Protein AF-A0A925MGN8-F1 (afdb_monomer_lite)

Structure (mmCIF, N/CA/C/O backbone):
data_AF-A0A925MGN8-F1
#
_entry.id   AF-A0A925MGN8-F1
#
loop_
_atom_site.group_PDB
_atom_site.id
_atom_site.type_symbol
_atom_site.label_atom_id
_atom_site.label_alt_id
_atom_site.label_comp_id
_atom_site.label_asym_id
_atom_site.label_entity_id
_atom_site.label_seq_id
_atom_site.pdbx_PDB_ins_code
_atom_site.Cartn_x
_atom_site.Cartn_y
_atom_site.Cartn_z
_atom_site.occupancy
_atom_site.B_iso_or_equiv
_atom_site.auth_seq_id
_atom_site.auth_comp_id
_atom_site.auth_asym_id
_atom_site.auth_atom_id
_atom_site.pdbx_PDB_model_num
ATOM 1 N N . MET A 1 1 ? -49.240 -21.145 58.307 1.00 61.56 1 MET A N 1
ATOM 2 C CA . MET A 1 1 ? -50.084 -20.005 57.859 1.00 61.56 1 MET A CA 1
ATOM 3 C C . MET A 1 1 ? -49.534 -18.672 58.351 1.00 61.56 1 MET A C 1
ATOM 5 O O . MET A 1 1 ? -49.505 -17.758 57.542 1.00 61.56 1 MET A O 1
ATOM 9 N N . ALA A 1 2 ? -49.085 -18.558 59.610 1.00 68.12 2 ALA A N 1
ATOM 10 C CA . ALA A 1 2 ? -48.463 -17.335 60.129 1.00 68.12 2 ALA A CA 1
ATOM 11 C C . ALA A 1 2 ? -47.200 -16.931 59.340 1.00 68.12 2 ALA A C 1
ATOM 13 O O . ALA A 1 2 ? -47.121 -15.799 58.876 1.00 68.12 2 ALA A O 1
ATOM 14 N N . ASP A 1 3 ? -46.307 -17.881 59.057 1.00 78.12 3 ASP A N 1
ATOM 15 C CA . ASP A 1 3 ? -45.016 -17.591 58.405 1.00 78.12 3 ASP A CA 1
ATOM 16 C C . ASP A 1 3 ? -45.165 -17.137 56.937 1.00 78.12 3 ASP A C 1
ATOM 18 O O . ASP A 1 3 ? -44.439 -16.277 56.451 1.00 78.12 3 ASP A O 1
ATOM 22 N N . LEU A 1 4 ? -46.201 -17.621 56.236 1.00 84.31 4 LEU A N 1
ATOM 23 C CA . LEU A 1 4 ? -46.550 -17.149 54.887 1.00 84.31 4 LEU A CA 1
ATOM 24 C C . LEU A 1 4 ? -47.168 -15.742 54.881 1.00 84.31 4 LEU A C 1
ATOM 26 O O . LEU A 1 4 ? -47.081 -15.049 53.868 1.00 84.31 4 LEU A O 1
ATOM 30 N N . SER A 1 5 ? -47.823 -15.331 55.972 1.00 88.38 5 SER A N 1
ATOM 31 C CA . SER A 1 5 ? -48.291 -13.946 56.136 1.00 88.38 5 SER A CA 1
ATOM 32 C C . SER A 1 5 ? -47.104 -13.021 56.362 1.00 88.38 5 SER A C 1
ATOM 34 O O . SER A 1 5 ? -47.009 -11.988 55.709 1.00 88.38 5 SER A O 1
ATOM 36 N N . GLN A 1 6 ? -46.160 -13.444 57.207 1.00 91.06 6 GLN A N 1
ATOM 37 C CA . GLN A 1 6 ? -44.938 -12.695 57.497 1.00 91.06 6 GLN A CA 1
ATOM 38 C C . GLN A 1 6 ? -44.091 -12.475 56.241 1.00 91.06 6 GLN A C 1
ATOM 40 O O . GLN A 1 6 ? -43.668 -11.351 55.990 1.00 91.06 6 GLN A O 1
ATOM 45 N N . LEU A 1 7 ? -43.925 -13.497 55.391 1.00 91.00 7 LEU A N 1
ATOM 46 C CA . LEU A 1 7 ? -43.207 -13.343 54.120 1.00 91.00 7 LEU A CA 1
ATOM 47 C C . LEU A 1 7 ? -43.890 -12.332 53.179 1.00 91.00 7 LEU A C 1
ATOM 49 O O . LEU A 1 7 ? -43.220 -11.515 52.553 1.00 91.00 7 LEU A O 1
ATOM 53 N N . LYS A 1 8 ? -45.230 -12.339 53.105 1.00 92.44 8 LYS A N 1
ATOM 54 C CA . LYS A 1 8 ? -45.990 -11.358 52.306 1.00 92.44 8 LYS A CA 1
ATOM 55 C C . LYS A 1 8 ? -45.872 -9.939 52.857 1.00 92.44 8 LYS A C 1
ATOM 57 O O . LYS A 1 8 ? -45.760 -8.996 52.080 1.00 92.44 8 LYS A O 1
ATOM 62 N N . GLU A 1 9 ? -45.910 -9.784 54.176 1.00 93.06 9 GLU A N 1
ATOM 63 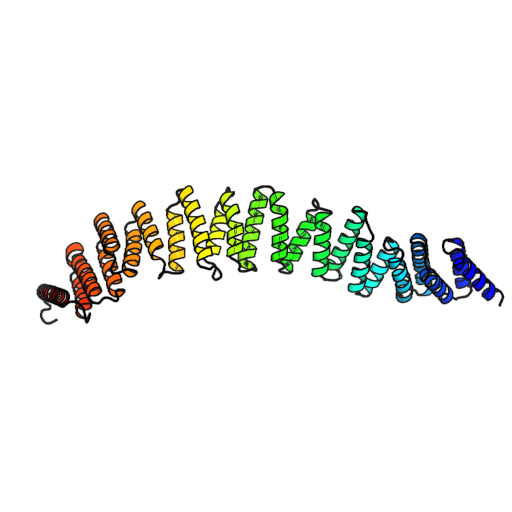C CA . GLU A 1 9 ? -45.726 -8.495 54.846 1.00 93.06 9 GLU A CA 1
ATOM 64 C C . GLU A 1 9 ? -44.309 -7.949 54.614 1.00 93.06 9 GLU A C 1
ATOM 66 O O . GLU A 1 9 ? -44.156 -6.776 54.273 1.00 93.06 9 GLU A O 1
ATOM 71 N N . ALA A 1 10 ? -43.285 -8.804 54.696 1.00 93.75 10 ALA A N 1
ATOM 72 C CA . ALA A 1 10 ? -41.903 -8.445 54.387 1.00 93.75 10 ALA A CA 1
ATOM 73 C C . ALA A 1 10 ? -41.719 -8.048 52.909 1.00 93.75 10 ALA A C 1
ATOM 75 O O . ALA A 1 10 ? -41.105 -7.020 52.619 1.00 93.75 10 ALA A O 1
ATOM 76 N N . ALA A 1 11 ? -42.321 -8.788 51.970 1.00 93.94 11 ALA A N 1
ATOM 77 C CA . ALA A 1 11 ? -42.309 -8.428 50.551 1.00 93.94 11 ALA A CA 1
ATOM 78 C C . ALA A 1 11 ? -42.999 -7.075 50.283 1.00 93.94 11 ALA A C 1
ATOM 80 O O . ALA A 1 11 ? -42.490 -6.253 49.519 1.00 93.94 11 ALA A O 1
ATOM 81 N N . ALA A 1 12 ? -44.120 -6.792 50.954 1.00 93.44 12 ALA A N 1
ATOM 82 C CA . ALA A 1 12 ? -44.796 -5.497 50.857 1.00 93.44 12 ALA A CA 1
ATOM 83 C C . ALA A 1 12 ? -43.942 -4.345 51.420 1.00 93.44 12 ALA A C 1
ATOM 85 O O . ALA A 1 12 ? -43.964 -3.239 50.877 1.00 93.44 12 ALA A O 1
ATOM 86 N N . ALA A 1 13 ? -43.159 -4.595 52.477 1.00 93.81 13 ALA A N 1
ATOM 87 C CA . ALA A 1 13 ? -42.232 -3.608 53.029 1.00 93.81 13 ALA A CA 1
ATOM 88 C C . ALA A 1 13 ? -41.131 -3.230 52.024 1.00 93.81 13 ALA A C 1
ATOM 90 O O . ALA A 1 13 ? -40.827 -2.046 51.869 1.00 93.81 13 ALA A O 1
ATOM 91 N N . VAL A 1 14 ? -40.595 -4.211 51.293 1.00 94.56 14 VAL A N 1
ATOM 92 C CA . VAL A 1 14 ? -39.648 -3.977 50.193 1.00 94.56 14 VAL A CA 1
ATOM 93 C C . VAL A 1 14 ? -40.284 -3.159 49.071 1.00 94.56 14 VAL A C 1
ATOM 95 O O . VAL A 1 14 ? -39.693 -2.180 48.624 1.00 94.56 14 VAL A O 1
ATOM 98 N N . GLN A 1 15 ? -41.504 -3.498 48.647 1.00 91.88 15 GLN A N 1
ATOM 99 C CA . GLN A 1 15 ? -42.205 -2.740 47.603 1.00 91.88 15 GLN A CA 1
ATOM 100 C C . GLN A 1 15 ? -42.465 -1.280 48.009 1.00 91.88 15 GLN A C 1
ATOM 102 O O . GLN A 1 15 ? -42.432 -0.390 47.161 1.00 91.88 15 GLN A O 1
ATOM 107 N N . HIS A 1 16 ? -42.715 -1.017 49.296 1.00 92.38 16 HIS A N 1
ATOM 108 C CA . HIS A 1 16 ? -42.910 0.342 49.808 1.00 92.38 16 HIS A CA 1
ATOM 109 C C . HIS A 1 16 ? -41.596 1.129 49.921 1.00 92.38 16 HIS A C 1
ATOM 111 O O . HIS A 1 16 ? -41.566 2.326 49.632 1.00 92.38 16 HIS A O 1
ATOM 117 N N . SER A 1 17 ? -40.515 0.455 50.320 1.00 92.75 17 SER A N 1
ATOM 118 C CA . SER A 1 17 ? -39.207 1.058 50.586 1.00 92.75 17 SER A CA 1
ATOM 119 C C . SER A 1 17 ? -38.079 0.259 49.920 1.00 92.75 17 SER A C 1
ATOM 121 O O . SER A 1 17 ? -37.263 -0.350 50.615 1.00 92.75 17 SER A O 1
ATOM 123 N N . PRO A 1 18 ? -37.961 0.288 48.580 1.00 93.56 18 PRO A N 1
ATOM 124 C CA . PRO A 1 18 ? -37.014 -0.564 47.854 1.00 93.56 18 PRO A CA 1
ATOM 125 C C . PRO A 1 18 ? -35.543 -0.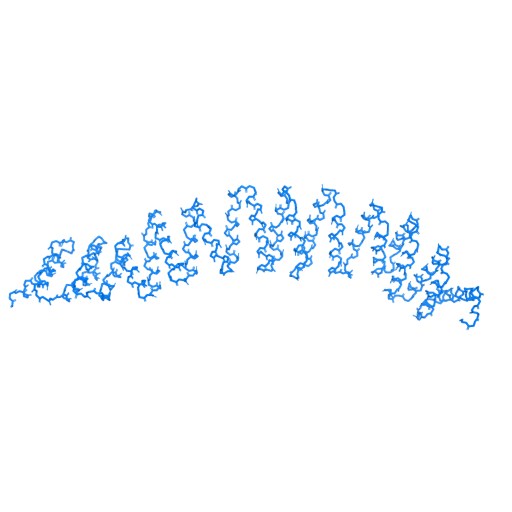212 48.115 1.00 93.56 18 PRO A C 1
ATOM 127 O O . PRO A 1 18 ? -34.668 -1.036 47.874 1.00 93.56 18 PRO A O 1
ATOM 130 N N . HIS A 1 19 ? -35.263 0.982 48.645 1.00 94.19 19 HIS A N 1
ATOM 131 C CA . HIS A 1 19 ? -33.933 1.442 49.057 1.00 94.19 19 HIS A CA 1
ATOM 132 C C . HIS A 1 19 ? -33.514 0.954 50.459 1.00 94.19 19 HIS A C 1
ATOM 134 O O . HIS A 1 19 ? -32.372 1.163 50.867 1.00 94.19 19 HIS A O 1
ATOM 140 N N . ALA A 1 20 ? -34.425 0.356 51.235 1.00 95.12 20 ALA A N 1
ATOM 141 C CA . ALA A 1 20 ? -34.151 -0.058 52.606 1.00 95.12 20 ALA A CA 1
ATOM 142 C C . ALA A 1 20 ? -33.453 -1.426 52.641 1.00 95.12 20 ALA A C 1
ATOM 144 O O . ALA A 1 20 ? -34.094 -2.465 52.495 1.00 95.12 20 ALA A O 1
ATOM 145 N N . VAL A 1 21 ? -32.142 -1.428 52.902 1.00 94.25 21 VAL A N 1
ATOM 146 C CA . VAL A 1 21 ? -31.320 -2.651 53.007 1.00 94.25 21 VAL A CA 1
ATOM 147 C C . VAL A 1 21 ? -31.906 -3.652 54.011 1.00 94.25 21 VAL A C 1
ATOM 149 O O . VAL A 1 21 ? -32.022 -4.834 53.706 1.00 94.25 21 VAL A O 1
ATOM 152 N N . SER A 1 22 ? -32.359 -3.176 55.173 1.00 95.00 22 SER A N 1
ATOM 153 C CA . SER A 1 22 ? -32.927 -4.030 56.223 1.00 95.00 22 SER A CA 1
ATOM 154 C C . SER A 1 22 ? -34.231 -4.725 55.818 1.00 95.00 22 SER A C 1
ATOM 156 O O . SER A 1 22 ? -34.536 -5.796 56.338 1.00 95.00 22 SER A O 1
ATOM 158 N N . ALA A 1 23 ? -35.005 -4.147 54.891 1.00 95.00 23 ALA A N 1
ATOM 159 C CA . ALA A 1 23 ? -36.215 -4.785 54.375 1.00 95.00 23 ALA A CA 1
ATOM 160 C C . ALA A 1 23 ? -35.863 -5.996 53.499 1.00 95.00 23 ALA A C 1
ATOM 162 O O . ALA A 1 23 ? -36.495 -7.046 53.616 1.00 95.00 23 ALA A O 1
ATOM 163 N N . TRP A 1 24 ? -34.814 -5.866 52.681 1.00 96.31 24 TRP A N 1
ATOM 164 C CA . TRP A 1 24 ? -34.285 -6.964 51.875 1.00 96.31 24 TRP A CA 1
ATOM 165 C C . TRP A 1 24 ? -33.661 -8.066 52.736 1.00 96.31 24 TRP A C 1
ATOM 167 O O . TRP A 1 24 ? -33.975 -9.234 52.544 1.00 96.31 24 TRP A O 1
ATOM 177 N N . GLU A 1 25 ? -32.862 -7.710 53.745 1.00 95.38 25 GLU A N 1
ATOM 178 C CA . GLU A 1 25 ? -32.300 -8.688 54.694 1.00 95.38 25 GLU A CA 1
ATOM 179 C C . GLU A 1 25 ? -33.392 -9.497 55.394 1.00 95.38 25 GLU A C 1
ATOM 181 O O . GLU A 1 25 ? -33.273 -10.712 55.541 1.00 95.38 25 GLU A O 1
ATOM 186 N N . HIS A 1 26 ? -34.478 -8.834 55.798 1.00 95.25 26 HIS A N 1
ATOM 187 C CA . HIS A 1 26 ? -35.580 -9.499 56.477 1.00 95.25 26 HIS A CA 1
ATOM 188 C C . HIS A 1 26 ? -36.342 -10.465 55.562 1.00 95.25 26 HIS A C 1
ATOM 190 O O . HIS A 1 26 ? -36.616 -11.594 55.974 1.00 95.25 26 HIS A O 1
ATOM 196 N N . VAL A 1 27 ? -36.679 -10.050 54.332 1.00 95.88 27 VAL A N 1
ATOM 197 C CA . VAL A 1 27 ? -37.418 -10.921 53.402 1.00 95.88 27 VAL A CA 1
ATOM 198 C C . VAL A 1 27 ? -36.561 -12.096 52.927 1.00 95.88 27 VAL A C 1
ATOM 200 O O . VAL A 1 27 ? -37.074 -13.206 52.821 1.00 95.88 27 VAL A O 1
ATOM 203 N N . GLU A 1 28 ? -35.262 -11.884 52.704 1.00 96.06 28 GLU A N 1
ATOM 204 C CA . GLU A 1 28 ? -34.321 -12.938 52.311 1.00 96.06 28 GLU A CA 1
ATOM 205 C C . GLU A 1 28 ? -34.129 -13.962 53.434 1.00 96.06 28 GLU A C 1
ATOM 207 O O . GLU A 1 28 ? -34.218 -15.159 53.178 1.00 96.06 28 GLU A O 1
ATOM 212 N N . ALA A 1 29 ? -33.958 -13.519 54.686 1.00 94.44 29 ALA A N 1
ATOM 213 C CA . ALA A 1 29 ? -33.845 -14.422 55.833 1.00 94.44 29 ALA A CA 1
ATOM 214 C C . ALA A 1 29 ? -35.112 -15.273 56.027 1.00 94.44 29 ALA A C 1
ATOM 216 O O . ALA A 1 29 ? -35.018 -16.490 56.180 1.00 94.44 29 ALA A O 1
ATOM 217 N N . LEU A 1 30 ? -36.299 -14.655 55.953 1.00 94.69 30 LEU A N 1
ATOM 218 C CA . LEU A 1 30 ? -37.575 -15.376 56.035 1.00 94.69 30 LEU A CA 1
ATOM 219 C C . LEU A 1 30 ? -37.752 -16.364 54.877 1.00 94.69 30 LEU A C 1
ATOM 221 O O . LEU A 1 30 ? -38.237 -17.475 55.080 1.00 94.69 30 LEU A O 1
ATOM 225 N N . ALA A 1 31 ? -37.372 -15.982 53.658 1.00 93.50 31 ALA A N 1
ATOM 226 C CA . ALA A 1 31 ? -37.433 -16.881 52.513 1.00 93.50 31 ALA A CA 1
ATOM 227 C C . ALA A 1 31 ? -36.469 -18.062 52.661 1.00 93.50 31 ALA A C 1
ATOM 229 O O . ALA A 1 31 ? -36.833 -19.176 52.284 1.00 93.50 31 ALA A O 1
ATOM 230 N N . THR A 1 32 ? -35.289 -17.840 53.246 1.00 93.44 32 THR A N 1
ATOM 231 C CA . THR A 1 32 ? -34.326 -18.900 53.555 1.00 93.44 32 THR A CA 1
ATOM 232 C C . THR A 1 32 ? -34.882 -19.874 54.592 1.00 93.44 32 THR A C 1
ATOM 234 O O . THR A 1 32 ? -34.835 -21.082 54.373 1.00 93.44 32 THR A O 1
ATOM 237 N N . GLU A 1 33 ? -35.483 -19.377 55.678 1.00 93.62 33 GLU A N 1
ATOM 238 C CA . GLU A 1 33 ? -36.137 -20.215 56.701 1.00 93.62 33 GLU A CA 1
ATOM 239 C C . GLU A 1 33 ? -37.302 -21.045 56.141 1.00 93.62 33 GLU A C 1
ATOM 241 O O . GLU A 1 33 ? -37.573 -22.148 56.616 1.00 93.62 33 GLU A O 1
ATOM 246 N N . LEU A 1 34 ? -37.997 -20.513 55.134 1.00 94.50 34 LEU A N 1
ATOM 247 C CA . LEU A 1 34 ? -39.158 -21.148 54.514 1.00 94.50 34 LEU A CA 1
ATOM 248 C C . LEU A 1 34 ? -38.819 -21.981 53.272 1.00 94.50 34 LEU A C 1
ATOM 250 O O . LEU A 1 34 ? -39.735 -22.564 52.693 1.00 94.50 34 LEU A O 1
ATOM 254 N N . GLU A 1 35 ? -37.547 -22.030 52.863 1.00 93.81 35 GLU A N 1
ATOM 255 C CA . GLU A 1 35 ? -37.078 -22.676 51.629 1.00 93.81 35 GLU A CA 1
ATOM 256 C C . GLU A 1 35 ? -37.823 -22.171 50.372 1.00 93.81 35 GLU A C 1
ATOM 258 O O . GLU A 1 35 ? -38.236 -22.945 49.505 1.00 93.81 35 GLU A O 1
ATOM 263 N N . ARG A 1 36 ? -38.032 -20.849 50.269 1.00 94.88 36 ARG A N 1
ATOM 264 C CA . ARG A 1 36 ? -38.769 -20.196 49.164 1.00 94.88 36 ARG A CA 1
ATOM 265 C C . ARG A 1 36 ? -37.926 -19.176 48.383 1.00 94.88 36 ARG A C 1
ATOM 267 O O . ARG A 1 36 ? -38.297 -18.002 48.320 1.00 94.88 36 ARG A O 1
ATOM 274 N N . PRO A 1 37 ? -36.825 -19.590 47.734 1.00 93.88 37 PRO A N 1
ATOM 275 C CA . PRO A 1 37 ? -35.950 -18.670 47.006 1.00 93.88 37 PRO A CA 1
ATOM 276 C C . PRO A 1 37 ? -36.619 -18.007 45.793 1.00 93.88 37 PRO A C 1
ATOM 278 O O . PRO A 1 37 ? -36.325 -16.852 45.480 1.00 93.88 37 PRO A O 1
ATOM 281 N N . ASP A 1 38 ? -37.564 -18.693 45.142 1.00 94.56 38 ASP A N 1
ATOM 282 C CA . ASP A 1 38 ? -38.279 -18.167 43.971 1.00 94.56 38 ASP A CA 1
ATOM 283 C C . ASP A 1 38 ? -39.090 -16.899 44.286 1.00 94.56 38 ASP A C 1
ATOM 285 O O . ASP A 1 38 ? -39.210 -16.016 43.436 1.00 94.56 38 ASP A O 1
ATOM 289 N N . ASP A 1 39 ? -39.612 -16.774 45.513 1.00 94.81 39 ASP A N 1
ATOM 290 C CA . ASP A 1 39 ? -40.376 -15.594 45.932 1.00 94.81 39 ASP A CA 1
ATOM 291 C C . ASP A 1 39 ? -39.479 -14.345 46.002 1.00 94.81 39 ASP A C 1
ATOM 293 O O . ASP A 1 39 ? -39.894 -13.256 45.606 1.00 94.81 39 ASP A O 1
ATOM 297 N N . VAL A 1 40 ? -38.231 -14.499 46.460 1.00 95.81 40 VAL A N 1
ATOM 298 C CA . VAL A 1 40 ? -37.249 -13.403 46.533 1.00 95.81 40 VAL A CA 1
ATOM 299 C C . VAL A 1 40 ? -36.785 -13.007 45.134 1.00 95.81 40 VAL A C 1
ATOM 301 O O . VAL A 1 40 ? -36.716 -11.821 44.815 1.00 95.81 40 VAL A O 1
ATOM 304 N N . VAL A 1 41 ? -36.533 -13.985 44.261 1.00 95.75 41 VAL A N 1
ATOM 305 C CA . VAL A 1 41 ? -36.185 -13.740 42.852 1.00 95.75 41 VAL A CA 1
ATOM 306 C C . VAL A 1 41 ? -37.299 -12.988 42.122 1.00 95.75 41 VAL A C 1
ATOM 308 O O . VAL A 1 41 ? -37.025 -12.036 41.378 1.00 95.75 41 VAL A O 1
ATOM 311 N N . ALA A 1 42 ? -38.555 -13.388 42.337 1.00 95.62 42 ALA A N 1
ATOM 312 C CA . ALA A 1 42 ? -39.713 -12.682 41.801 1.00 95.62 42 ALA A CA 1
ATOM 313 C C . ALA A 1 42 ? -39.754 -11.240 42.320 1.00 95.62 42 ALA A C 1
ATOM 315 O O . ALA A 1 42 ? -39.888 -10.314 41.521 1.00 95.62 42 ALA A O 1
ATOM 316 N N . LEU A 1 43 ? -39.520 -11.034 43.618 1.00 96.25 43 LEU A N 1
ATOM 317 C CA . LEU A 1 43 ? -39.509 -9.708 44.232 1.00 96.25 43 LEU A CA 1
ATOM 318 C C . LEU A 1 43 ? -38.391 -8.801 43.689 1.00 96.25 43 LEU A C 1
ATOM 320 O O . LEU A 1 43 ? -38.656 -7.632 43.392 1.00 96.25 43 LEU A O 1
ATOM 324 N N . TYR A 1 44 ? -37.170 -9.315 43.490 1.00 96.88 44 TYR A N 1
ATOM 325 C CA . TYR A 1 44 ? -36.100 -8.570 42.811 1.00 96.88 44 TYR A CA 1
ATOM 326 C C . TYR A 1 44 ? -36.539 -8.143 41.409 1.00 96.88 44 TYR A C 1
ATOM 328 O O . TYR A 1 44 ? -36.397 -6.979 41.032 1.00 96.88 44 TYR A O 1
ATOM 336 N N . THR A 1 45 ? -37.101 -9.079 40.642 1.00 96.06 45 THR A N 1
ATOM 337 C CA . THR A 1 45 ? -37.506 -8.851 39.250 1.00 96.06 45 THR A CA 1
ATOM 338 C C . THR A 1 45 ? -38.642 -7.835 39.149 1.00 96.06 45 THR A C 1
ATOM 340 O O . THR A 1 45 ? -38.573 -6.921 38.329 1.00 96.06 45 THR A O 1
ATOM 343 N N . GLU A 1 46 ? -39.665 -7.958 39.995 1.00 95.75 46 GLU A N 1
ATOM 344 C CA . GLU A 1 46 ? -40.795 -7.027 40.076 1.00 95.75 46 GLU A CA 1
ATOM 345 C C . GLU A 1 46 ? -40.341 -5.623 40.474 1.00 95.75 46 GLU A C 1
ATOM 347 O O . GLU A 1 46 ? -40.734 -4.643 39.841 1.00 95.75 46 GLU A O 1
ATOM 352 N N . THR A 1 47 ? -39.462 -5.519 41.473 1.00 95.69 47 THR A N 1
ATOM 353 C CA . THR A 1 47 ? -38.944 -4.222 41.928 1.00 95.69 47 THR A CA 1
ATOM 354 C C . THR A 1 47 ? -38.135 -3.543 40.826 1.00 95.69 47 THR A C 1
ATOM 356 O O . THR A 1 47 ? -38.353 -2.372 40.521 1.00 95.69 47 THR A O 1
ATOM 359 N N . LEU A 1 48 ? -37.253 -4.288 40.156 1.00 96.31 48 LEU A N 1
ATOM 360 C CA . LEU A 1 48 ? -36.465 -3.774 39.036 1.00 96.31 48 LEU A CA 1
ATOM 361 C C . LEU A 1 48 ? -37.313 -3.495 37.782 1.00 96.31 48 LEU A C 1
ATOM 363 O O . LEU A 1 48 ? -36.884 -2.736 36.912 1.00 96.31 48 LEU A O 1
ATOM 367 N N . ALA A 1 49 ? -38.497 -4.092 37.633 1.00 94.88 49 ALA A N 1
ATOM 368 C CA . ALA A 1 49 ? -39.408 -3.770 36.534 1.00 94.88 49 ALA A CA 1
ATOM 369 C C . ALA A 1 49 ? -39.997 -2.352 36.661 1.00 94.88 49 ALA A C 1
ATOM 371 O O . ALA A 1 49 ? -40.362 -1.759 35.643 1.00 94.88 49 ALA A O 1
ATOM 372 N N . GLY A 1 50 ? -40.045 -1.803 37.878 1.00 91.12 50 GLY A N 1
ATOM 373 C CA . GLY A 1 50 ? -40.462 -0.431 38.157 1.00 91.12 50 GLY A CA 1
ATOM 374 C C . GLY A 1 50 ? -39.433 0.638 37.773 1.00 91.12 50 GLY A C 1
ATOM 375 O O . GLY A 1 50 ? -38.382 0.356 37.190 1.00 91.12 50 GLY A O 1
ATOM 376 N N . ASP A 1 51 ? -39.764 1.887 38.110 1.00 89.31 51 ASP A N 1
ATOM 377 C CA . ASP A 1 51 ? -38.859 3.035 38.020 1.00 89.31 51 ASP A CA 1
ATOM 378 C C . ASP A 1 51 ? -38.092 3.158 39.340 1.00 89.31 51 ASP A C 1
ATOM 380 O O . ASP A 1 51 ? -38.602 3.680 40.332 1.00 89.31 51 ASP A O 1
ATOM 384 N N . VAL A 1 52 ? -36.898 2.570 39.376 1.00 94.31 52 VAL A N 1
ATOM 385 C CA . VAL A 1 52 ? -36.024 2.560 40.553 1.00 94.31 52 VAL A CA 1
ATOM 386 C C . VAL A 1 52 ? -34.758 3.352 40.275 1.00 94.31 52 VAL A C 1
ATOM 388 O O . VAL A 1 52 ? -34.209 3.321 39.172 1.00 94.31 52 VAL A O 1
ATOM 391 N N . GLU A 1 53 ? -34.271 4.047 41.301 1.00 95.50 53 GLU A N 1
ATOM 392 C CA . GLU A 1 53 ? -33.024 4.797 41.207 1.00 95.50 53 GLU A CA 1
ATOM 393 C C . GLU A 1 53 ? -31.834 3.861 40.915 1.00 95.50 53 GLU A C 1
ATOM 395 O O . GLU A 1 53 ? -31.798 2.732 41.423 1.00 95.50 53 GLU A O 1
ATOM 400 N N . PRO A 1 54 ? -30.820 4.311 40.151 1.00 94.81 54 PRO A N 1
ATOM 401 C CA . PRO A 1 54 ? -29.666 3.484 39.798 1.00 94.81 54 PRO A CA 1
ATOM 402 C C . PRO A 1 54 ? -28.949 2.855 41.001 1.00 94.81 54 PRO A C 1
ATOM 404 O O . PRO A 1 54 ? -28.549 1.696 40.931 1.00 94.81 54 PRO A O 1
ATOM 407 N N . GLN A 1 55 ? -28.824 3.582 42.116 1.00 95.12 55 GLN A N 1
ATOM 408 C CA . GLN A 1 55 ? -28.188 3.081 43.341 1.00 95.12 55 GLN A CA 1
ATOM 409 C C . GLN A 1 55 ? -28.976 1.924 43.966 1.00 95.12 55 GLN A C 1
ATOM 411 O O . GLN A 1 55 ? -28.390 0.976 44.481 1.00 95.12 55 GLN A O 1
ATOM 416 N N . VAL A 1 56 ? -30.309 1.982 43.897 1.00 95.88 56 VAL A N 1
ATOM 417 C CA . VAL A 1 56 ? -31.185 0.917 44.398 1.00 95.88 56 VAL A CA 1
ATOM 418 C C . VAL A 1 56 ? -31.095 -0.305 43.490 1.00 95.88 56 VAL A C 1
ATOM 420 O O . VAL A 1 56 ? -30.993 -1.425 43.983 1.00 95.88 56 VAL A O 1
ATOM 423 N N . ALA A 1 57 ? -31.071 -0.105 42.169 1.00 96.69 57 ALA A N 1
ATOM 424 C CA . ALA A 1 57 ? -30.878 -1.197 41.220 1.00 96.69 57 ALA A CA 1
ATOM 425 C C . ALA A 1 57 ? -29.526 -1.907 41.423 1.00 96.69 57 ALA A C 1
ATOM 427 O O . ALA A 1 57 ? -29.471 -3.135 41.387 1.00 96.69 57 ALA A O 1
ATOM 428 N N . GLU A 1 58 ? -28.451 -1.154 41.667 1.00 95.81 58 GLU A N 1
ATOM 429 C CA . GLU A 1 58 ? -27.123 -1.702 41.968 1.00 95.81 58 GLU A CA 1
ATOM 430 C C . GLU A 1 58 ? -27.114 -2.505 43.274 1.00 95.81 58 GLU A C 1
ATOM 432 O O . GLU A 1 58 ? -26.699 -3.663 43.264 1.00 95.81 58 GLU A O 1
ATOM 437 N N . MET A 1 59 ? -27.667 -1.945 44.356 1.00 96.00 59 MET A N 1
ATOM 438 C CA . MET A 1 59 ? -27.826 -2.647 45.634 1.00 96.00 59 MET A CA 1
ATOM 439 C C . MET A 1 59 ? -28.591 -3.969 45.458 1.00 96.00 59 MET A C 1
ATOM 441 O O . MET A 1 59 ? -28.152 -5.006 45.949 1.00 96.00 59 MET A O 1
ATOM 445 N N . ILE A 1 60 ? -29.715 -3.955 44.732 1.00 96.19 60 ILE A N 1
ATOM 446 C CA . ILE A 1 60 ? -30.493 -5.168 44.442 1.00 96.19 60 ILE A CA 1
ATOM 447 C C . ILE A 1 60 ? -29.648 -6.187 43.666 1.00 96.19 60 ILE A C 1
ATOM 449 O O . ILE A 1 60 ? -29.679 -7.372 43.985 1.00 96.19 60 ILE A O 1
ATOM 453 N N . GLY A 1 61 ? -28.880 -5.747 42.665 1.00 95.62 61 GLY A N 1
ATOM 454 C CA . GLY A 1 61 ? -28.014 -6.624 41.874 1.00 95.62 61 GLY A CA 1
ATOM 455 C C . GLY A 1 61 ? -26.914 -7.305 42.691 1.00 95.62 61 GLY A C 1
ATOM 456 O O . GLY A 1 61 ? -26.629 -8.482 42.466 1.00 95.62 61 GLY A O 1
ATOM 457 N N . GLU A 1 62 ? -26.315 -6.596 43.649 1.00 94.81 62 GLU A N 1
ATOM 458 C CA . GLU A 1 62 ? -25.309 -7.157 44.559 1.00 94.81 62 GLU A CA 1
ATOM 459 C C . GLU A 1 62 ? -25.905 -8.237 45.461 1.00 94.81 62 GLU A C 1
ATOM 461 O O . GLU A 1 62 ? -25.377 -9.352 45.501 1.00 94.81 62 GLU A O 1
ATOM 466 N N . ARG A 1 63 ? -27.048 -7.938 46.091 1.00 94.81 63 ARG A N 1
ATOM 467 C CA . ARG A 1 63 ? -27.772 -8.881 46.955 1.00 94.81 63 ARG A CA 1
ATOM 468 C C . ARG A 1 63 ? -28.252 -10.106 46.192 1.00 94.81 63 ARG A C 1
ATOM 470 O O . ARG A 1 63 ? -27.977 -11.230 46.600 1.00 94.81 63 ARG A O 1
ATOM 477 N N . ALA A 1 64 ? -28.874 -9.899 45.031 1.00 94.81 64 ALA A N 1
ATOM 478 C CA . ALA A 1 64 ? -29.297 -10.987 44.158 1.00 94.81 64 ALA A CA 1
ATOM 479 C C . ALA A 1 64 ? -28.117 -11.878 43.760 1.00 94.81 64 ALA A C 1
ATOM 481 O O . ALA A 1 64 ? -28.276 -13.086 43.626 1.00 94.81 64 ALA A O 1
ATOM 482 N N . GLY A 1 65 ? -26.928 -11.299 43.600 1.00 92.50 65 GLY A N 1
ATOM 483 C CA . GLY A 1 65 ? -25.707 -12.034 43.321 1.00 92.50 65 GLY A CA 1
ATOM 484 C C . GLY A 1 65 ? -25.263 -12.976 44.440 1.00 92.50 65 GLY A C 1
ATOM 485 O O . GLY A 1 65 ? -24.777 -14.061 44.134 1.00 92.50 65 GLY A O 1
ATOM 486 N N . GLU A 1 66 ? -25.393 -12.575 45.704 1.00 91.31 66 GLU A N 1
ATOM 487 C CA . GLU A 1 66 ? -25.094 -13.431 46.865 1.00 91.31 66 GLU A CA 1
ATOM 488 C C . GLU A 1 66 ? -26.194 -14.477 47.065 1.00 91.31 66 GLU A C 1
ATOM 490 O O . GLU A 1 66 ? -25.913 -15.674 47.116 1.00 91.31 66 GLU A O 1
ATOM 495 N N . PHE A 1 67 ? -27.452 -14.033 47.055 1.00 93.88 67 PHE A N 1
ATOM 496 C CA . PHE A 1 67 ? -28.617 -14.889 47.257 1.00 93.88 67 PHE A CA 1
ATOM 497 C C . PHE A 1 67 ? -28.737 -15.975 46.181 1.00 93.88 67 PHE A C 1
ATOM 499 O O . PHE A 1 67 ? -28.976 -17.144 46.486 1.00 93.88 67 PHE A O 1
ATOM 506 N N . CYS A 1 68 ? -28.542 -15.618 44.905 1.00 92.81 68 CYS A N 1
ATOM 507 C CA . CYS A 1 68 ? -28.657 -16.594 43.826 1.00 92.81 68 CYS A CA 1
ATOM 508 C C . CYS A 1 68 ? -27.524 -17.623 43.847 1.00 92.81 68 CYS A C 1
ATOM 510 O O . CYS A 1 68 ? -27.762 -18.772 43.489 1.00 92.81 68 CYS A O 1
ATOM 512 N N . TYR A 1 69 ? -26.320 -17.230 44.270 1.00 90.19 69 TYR A N 1
ATOM 513 C CA . TYR A 1 69 ? -25.200 -18.161 44.404 1.00 90.19 69 TYR A CA 1
ATOM 514 C C . TYR A 1 69 ? -25.467 -19.203 45.499 1.00 90.19 69 TYR A C 1
ATOM 516 O O . TYR A 1 69 ? -25.174 -20.381 45.310 1.00 90.19 69 TYR A O 1
ATOM 524 N N . GLU A 1 70 ? -26.071 -18.794 46.619 1.00 91.62 70 GLU A N 1
ATOM 525 C CA . GLU A 1 70 ? -26.435 -19.706 47.709 1.00 91.62 70 GLU A CA 1
ATOM 526 C C . GLU A 1 70 ? -27.520 -20.716 47.295 1.00 91.62 70 GLU A C 1
ATOM 528 O O . GLU A 1 70 ? -27.394 -21.906 47.581 1.00 91.62 70 GLU A O 1
ATOM 533 N N . TRP A 1 71 ? -28.561 -20.261 46.589 1.00 93.19 71 TRP A N 1
ATOM 534 C CA . TRP A 1 71 ? -29.754 -21.075 46.310 1.00 93.19 71 TRP A CA 1
ATOM 535 C C . TRP A 1 71 ? -29.759 -21.802 44.964 1.00 93.19 71 TRP A C 1
ATOM 537 O O . TRP A 1 71 ? -30.285 -22.911 44.869 1.00 93.19 71 TRP A O 1
ATOM 547 N N . PHE A 1 72 ? -29.195 -21.197 43.919 1.00 90.44 72 PHE A N 1
ATOM 548 C CA . PHE A 1 72 ? -29.190 -21.752 42.558 1.00 90.44 72 PHE A CA 1
ATOM 549 C C . PHE A 1 72 ? -27.798 -22.239 42.127 1.00 90.44 72 PHE A C 1
ATOM 551 O O . PHE A 1 72 ? -27.643 -22.783 41.031 1.00 90.44 72 PHE A O 1
ATOM 558 N N . GLY A 1 73 ? -26.793 -22.092 42.999 1.00 86.19 73 GLY A N 1
ATOM 559 C CA . GLY A 1 73 ? -25.424 -22.529 42.754 1.00 86.19 73 GLY A CA 1
ATOM 560 C C . GLY A 1 73 ? -24.821 -21.846 41.530 1.00 86.19 73 GLY A C 1
ATOM 561 O O . GLY A 1 73 ? -24.815 -20.621 41.418 1.00 86.19 73 GLY A O 1
ATOM 562 N N . ASP A 1 74 ? -24.326 -22.663 40.600 1.00 81.25 74 ASP A N 1
ATOM 563 C CA . ASP A 1 74 ? -23.640 -22.197 39.395 1.00 81.25 74 ASP A CA 1
ATOM 564 C C . ASP A 1 74 ? -24.581 -21.910 38.209 1.00 81.25 74 ASP A C 1
ATOM 566 O O . ASP A 1 74 ? -24.080 -21.574 37.137 1.00 81.25 74 ASP A O 1
ATOM 570 N N . ASP A 1 75 ? -25.912 -22.044 38.340 1.00 87.75 75 ASP A N 1
ATOM 571 C CA . ASP A 1 75 ? -26.836 -21.692 37.248 1.00 87.75 75 ASP A CA 1
ATOM 572 C C . ASP A 1 75 ? -26.924 -20.162 37.092 1.00 87.75 75 ASP A C 1
ATOM 574 O O . ASP A 1 75 ? -27.530 -19.474 37.922 1.00 87.75 75 ASP A O 1
ATOM 578 N N . PRO A 1 76 ? -26.363 -19.587 36.011 1.00 90.06 76 PRO A N 1
ATOM 579 C CA . PRO A 1 76 ? -26.309 -18.147 35.873 1.00 90.06 76 PRO A CA 1
ATOM 580 C C . PRO A 1 76 ? -27.631 -17.556 35.375 1.00 90.06 76 PRO A C 1
ATOM 582 O O . PRO A 1 76 ? -27.755 -16.337 35.376 1.00 90.06 76 PRO A O 1
ATOM 585 N N . GLN A 1 77 ? -28.613 -18.350 34.924 1.00 92.00 77 GLN A N 1
ATOM 586 C CA . GLN A 1 77 ? -29.769 -17.828 34.179 1.00 92.00 77 GLN A CA 1
ATOM 587 C C . GLN A 1 77 ? -30.646 -16.880 34.999 1.00 92.00 77 GLN A C 1
ATOM 589 O O . GLN A 1 77 ? -31.144 -15.879 34.474 1.00 92.00 77 GLN A O 1
ATOM 594 N N . VAL A 1 78 ? -30.865 -17.203 36.275 1.00 93.19 78 VAL A N 1
ATOM 595 C CA . VAL A 1 78 ? -31.675 -16.373 37.177 1.00 93.19 78 VAL A CA 1
ATOM 596 C C . VAL A 1 78 ? -30.964 -15.047 37.429 1.00 93.19 78 VAL A C 1
ATOM 598 O O . VAL A 1 78 ? -31.533 -13.977 37.200 1.00 93.19 78 VAL A O 1
ATOM 601 N N . LEU A 1 79 ? -29.688 -15.123 37.812 1.00 95.50 79 LEU A N 1
ATOM 602 C CA . LEU A 1 79 ? -28.871 -13.952 38.094 1.00 95.50 79 LEU A CA 1
ATOM 603 C C . LEU A 1 79 ? -28.651 -13.089 36.842 1.00 95.50 79 LEU A C 1
ATOM 605 O O . LEU A 1 79 ? -28.724 -11.867 36.923 1.00 95.50 79 LEU A O 1
ATOM 609 N N . GLU A 1 80 ? -28.442 -13.696 35.673 1.00 95.94 80 GLU A N 1
ATOM 610 C CA . GLU A 1 80 ? -28.274 -13.000 34.396 1.00 95.94 80 GLU A CA 1
ATOM 611 C C . GLU A 1 80 ? -29.471 -12.094 34.105 1.00 95.94 80 GLU A C 1
ATOM 613 O O . GLU A 1 80 ? -29.283 -10.914 33.815 1.00 95.94 80 GLU A O 1
ATOM 618 N N . LYS A 1 81 ? -30.705 -12.602 34.222 1.00 94.94 81 LYS A N 1
ATOM 619 C CA . LYS A 1 81 ? -31.920 -11.808 33.960 1.00 94.94 81 LYS A CA 1
ATOM 620 C C . LYS A 1 81 ? -32.003 -10.582 34.868 1.00 94.94 81 LYS A C 1
ATOM 622 O O . LYS A 1 81 ? -32.308 -9.487 34.389 1.00 94.94 81 LYS A O 1
ATOM 627 N N . ILE A 1 82 ? -31.696 -10.762 36.153 1.00 96.19 82 ILE A N 1
ATOM 628 C CA . ILE A 1 82 ? -31.670 -9.679 37.141 1.00 96.19 82 ILE A CA 1
ATOM 629 C C . ILE A 1 82 ? -30.587 -8.665 36.761 1.00 96.19 82 ILE A C 1
ATOM 631 O O . ILE A 1 82 ? -30.877 -7.481 36.586 1.00 96.19 82 ILE A O 1
ATOM 635 N N . LEU A 1 83 ? -29.352 -9.120 36.547 1.00 96.69 83 LEU A N 1
ATOM 636 C CA . LEU A 1 83 ? -28.221 -8.246 36.246 1.00 96.69 83 LEU A CA 1
ATOM 637 C C . LEU A 1 83 ? -28.363 -7.524 34.901 1.00 96.69 83 LEU A C 1
ATOM 639 O O . LEU A 1 83 ? -27.956 -6.370 34.792 1.00 96.69 83 LEU A O 1
ATOM 643 N N . VAL A 1 84 ? -28.978 -8.132 33.881 1.00 95.69 84 VAL A N 1
ATOM 644 C CA . VAL A 1 84 ? -29.299 -7.453 32.612 1.00 95.69 84 VAL A CA 1
ATOM 645 C C . VAL A 1 84 ? -30.210 -6.258 32.868 1.00 95.69 84 VAL A C 1
ATOM 647 O O . VAL A 1 84 ? -29.962 -5.165 32.339 1.00 95.69 84 VAL A O 1
ATOM 650 N N . ARG A 1 85 ? -31.228 -6.429 33.716 1.00 95.75 85 ARG A N 1
ATOM 651 C CA . ARG A 1 85 ? -32.116 -5.332 34.095 1.00 95.75 85 ARG A CA 1
ATOM 652 C C . ARG A 1 85 ? -31.373 -4.267 34.902 1.00 95.75 85 ARG A C 1
ATOM 654 O O . ARG A 1 85 ? -31.491 -3.089 34.562 1.00 95.75 85 ARG A O 1
ATOM 661 N N . VAL A 1 86 ? -30.538 -4.666 35.863 1.00 96.06 86 VAL A N 1
ATOM 662 C CA . VAL A 1 86 ? -29.658 -3.745 36.608 1.00 96.06 86 VAL A CA 1
ATOM 663 C C . VAL A 1 86 ? -28.755 -2.962 35.656 1.00 96.06 86 VAL A C 1
ATOM 665 O O . VAL A 1 86 ? -28.712 -1.744 35.744 1.00 96.06 86 VAL A O 1
ATOM 668 N N . SER A 1 87 ? -28.126 -3.600 34.666 1.00 94.44 87 SER A N 1
ATOM 669 C CA . SER A 1 87 ? -27.255 -2.922 33.689 1.00 94.44 87 SER A CA 1
ATOM 670 C C . SER A 1 87 ? -27.986 -1.896 32.815 1.00 94.44 87 SER A C 1
ATOM 672 O O . SER A 1 87 ? -27.360 -1.007 32.242 1.00 94.44 87 SER A O 1
ATOM 674 N N . THR A 1 88 ? -29.309 -2.026 32.683 1.00 93.44 88 THR A N 1
ATOM 675 C CA . THR A 1 88 ? -30.149 -1.088 31.927 1.00 93.44 88 THR A CA 1
ATOM 676 C C . THR A 1 88 ? -30.500 0.138 32.771 1.00 93.44 88 THR A C 1
ATOM 678 O O . THR A 1 88 ? -30.505 1.250 32.252 1.00 93.44 88 THR A O 1
ATOM 681 N N . LEU A 1 89 ? -30.771 -0.061 34.063 1.00 94.38 89 LEU A N 1
ATOM 682 C CA . LEU A 1 89 ? -31.142 0.995 35.014 1.00 94.38 89 LEU A CA 1
ATOM 683 C C . LEU A 1 89 ? -29.918 1.736 35.571 1.00 94.38 89 LEU A C 1
ATOM 685 O O . LEU A 1 89 ? -29.923 2.954 35.719 1.00 94.38 89 LEU A O 1
ATOM 689 N N . ALA A 1 90 ? -28.849 0.991 35.837 1.00 94.00 90 ALA A N 1
ATOM 690 C CA . ALA A 1 90 ? -27.584 1.441 36.395 1.00 94.00 90 ALA A CA 1
ATOM 691 C C . ALA A 1 90 ? -26.413 1.031 35.479 1.00 94.00 90 ALA A C 1
ATOM 693 O O . ALA A 1 90 ? -25.566 0.222 35.862 1.00 94.00 90 ALA A O 1
ATOM 694 N N . PRO A 1 91 ? -26.298 1.599 34.263 1.00 90.69 91 PRO A N 1
ATOM 695 C CA . PRO A 1 91 ? -25.216 1.264 33.327 1.00 90.69 91 PRO A CA 1
ATOM 696 C C . PRO A 1 91 ? -23.816 1.676 33.828 1.00 90.69 91 PRO A C 1
ATOM 698 O O . PRO A 1 91 ? -22.796 1.304 33.248 1.00 90.69 91 PRO A O 1
ATOM 701 N N . ALA A 1 92 ? -23.748 2.452 34.914 1.00 89.88 92 ALA A N 1
ATOM 702 C CA . ALA A 1 92 ? -22.510 2.789 35.605 1.00 89.88 92 ALA A CA 1
ATOM 703 C C . ALA A 1 92 ? -22.071 1.748 36.656 1.00 89.88 92 ALA A C 1
ATOM 705 O O . ALA A 1 92 ? -20.981 1.903 37.202 1.00 89.88 92 ALA A O 1
ATOM 706 N N . SER A 1 93 ? -22.864 0.701 36.912 1.00 93.44 93 SER A N 1
ATOM 707 C CA . SER A 1 93 ? -22.522 -0.326 37.899 1.00 93.44 93 SER A CA 1
ATOM 708 C C . SER A 1 93 ? -21.391 -1.226 37.399 1.00 93.44 93 SER A C 1
ATOM 710 O O . SER A 1 93 ? -21.552 -2.006 36.455 1.00 93.44 93 SER A O 1
ATOM 712 N N . ASP A 1 94 ? -20.234 -1.130 38.054 1.00 92.25 94 ASP A N 1
ATOM 713 C CA . ASP A 1 94 ? -19.080 -1.988 37.769 1.00 92.25 94 ASP A CA 1
ATOM 714 C C . ASP A 1 94 ? -19.302 -3.417 38.297 1.00 92.25 94 ASP A C 1
ATOM 716 O O . ASP A 1 94 ? -18.826 -4.373 37.684 1.00 92.25 94 ASP A O 1
ATOM 720 N N . SER A 1 95 ? -20.086 -3.575 39.371 1.00 92.88 95 SER A N 1
ATOM 721 C CA . SER A 1 95 ? -20.461 -4.879 39.936 1.00 92.88 95 SER A CA 1
ATOM 722 C C . SER A 1 95 ? -21.303 -5.698 38.951 1.00 92.88 95 SER A C 1
ATOM 724 O O . SER A 1 95 ? -20.957 -6.840 38.623 1.00 92.88 95 SER A O 1
ATOM 726 N N . ALA A 1 96 ? -22.359 -5.092 38.392 1.00 94.88 96 ALA A N 1
ATOM 727 C CA . ALA A 1 96 ? -23.207 -5.753 37.402 1.00 94.88 96 ALA A CA 1
ATOM 728 C C . ALA A 1 96 ? -22.431 -6.094 36.121 1.00 94.88 96 ALA A C 1
ATOM 730 O O . ALA A 1 96 ? -22.563 -7.201 35.596 1.00 94.88 96 ALA A O 1
ATOM 731 N N . LEU A 1 97 ? -21.583 -5.173 35.646 1.00 95.75 97 LEU A N 1
ATOM 732 C CA . LEU A 1 97 ? -20.727 -5.405 34.483 1.00 95.75 97 LEU A CA 1
ATOM 733 C C . LEU A 1 97 ? -19.766 -6.579 34.712 1.00 95.75 97 LEU A C 1
ATOM 735 O O . LEU A 1 97 ? -19.671 -7.451 33.851 1.00 95.75 97 LEU A O 1
ATOM 739 N N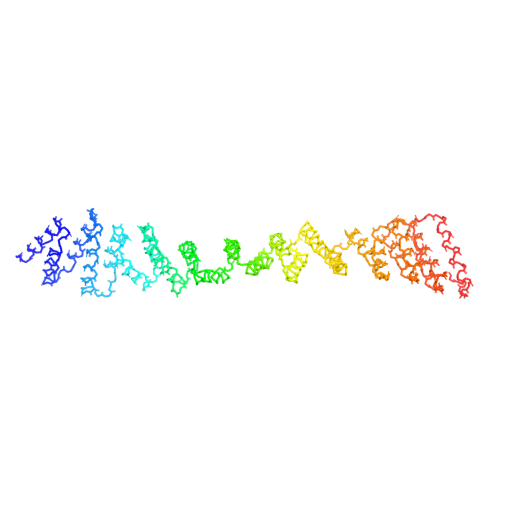 . ALA A 1 98 ? -19.076 -6.625 35.855 1.00 94.88 98 ALA A N 1
ATOM 740 C CA . ALA A 1 98 ? -18.111 -7.678 36.161 1.00 94.88 98 ALA A CA 1
ATOM 741 C C . ALA A 1 98 ? -18.774 -9.063 36.196 1.00 94.88 98 ALA A C 1
ATOM 743 O O . ALA A 1 98 ? -18.288 -9.997 35.557 1.00 94.88 98 ALA A O 1
ATOM 744 N N . ARG A 1 99 ? -19.920 -9.188 36.878 1.00 95.00 99 ARG A N 1
ATOM 745 C CA . ARG A 1 99 ? -20.664 -10.455 36.973 1.00 95.00 99 ARG A CA 1
ATOM 746 C C . ARG A 1 99 ? -21.222 -10.900 35.617 1.00 95.00 99 ARG A C 1
ATOM 748 O O . ARG A 1 99 ? -21.020 -12.050 35.234 1.00 95.00 99 ARG A O 1
ATOM 755 N N . LEU A 1 100 ? -21.855 -10.001 34.854 1.00 96.31 100 LEU A N 1
ATOM 756 C CA . LEU A 1 100 ? -22.344 -10.322 33.503 1.00 96.31 100 LEU A CA 1
ATOM 757 C C . LEU A 1 100 ? -21.202 -10.674 32.542 1.00 96.31 100 LEU A C 1
ATOM 759 O O . LEU A 1 100 ? -21.360 -11.568 31.717 1.00 96.31 100 LEU A O 1
ATOM 763 N N . SER A 1 101 ? -20.049 -10.008 32.656 1.00 95.56 101 SER A N 1
ATOM 764 C CA . SER A 1 101 ? -18.867 -10.306 31.841 1.00 95.56 101 SER A CA 1
ATOM 765 C C . SER A 1 101 ? -18.382 -11.739 32.070 1.00 95.56 101 SER A C 1
ATOM 767 O O . SER A 1 101 ? -18.132 -12.457 31.102 1.00 95.56 101 SER A O 1
ATOM 769 N N . VAL A 1 102 ? -18.340 -12.202 33.326 1.00 94.56 102 VAL A N 1
ATOM 770 C CA . VAL A 1 102 ? -18.009 -13.599 33.658 1.00 94.56 102 VAL A CA 1
ATOM 771 C C . VAL A 1 102 ? -19.055 -14.564 33.097 1.00 94.56 102 VAL A C 1
ATOM 773 O O . VAL A 1 102 ? -18.684 -15.524 32.424 1.00 94.56 102 VAL A O 1
ATOM 776 N N . ILE A 1 103 ? -20.348 -14.287 33.309 1.00 95.31 103 ILE A N 1
ATOM 777 C CA . ILE A 1 103 ? -21.449 -15.127 32.805 1.00 95.31 103 ILE A CA 1
ATOM 778 C C . ILE A 1 103 ? -21.350 -15.294 31.283 1.00 95.31 103 ILE A C 1
ATOM 780 O O . ILE A 1 103 ? -21.332 -16.417 30.777 1.00 95.31 103 ILE A O 1
ATOM 784 N N . TYR A 1 104 ? -21.236 -14.191 30.541 1.00 96.81 104 TYR A N 1
ATOM 785 C CA . TYR A 1 104 ? -21.185 -14.241 29.082 1.00 96.81 104 TYR A CA 1
ATOM 786 C C . TYR A 1 104 ? -19.878 -14.807 28.541 1.00 96.81 104 TYR A C 1
ATOM 788 O O . TYR A 1 104 ? -19.908 -15.483 27.517 1.00 96.81 104 TYR A O 1
ATOM 796 N N . THR A 1 105 ? -18.749 -14.578 29.214 1.00 95.38 105 THR A N 1
ATOM 797 C CA . THR A 1 105 ? -17.460 -15.151 28.803 1.00 95.38 105 THR A CA 1
ATOM 798 C C . THR A 1 105 ? -17.455 -16.668 28.976 1.00 95.38 105 THR A C 1
ATOM 800 O O . THR A 1 105 ? -17.067 -17.375 28.051 1.00 95.38 105 THR A O 1
ATOM 803 N N . ASN A 1 106 ? -17.955 -17.178 30.106 1.00 94.56 106 ASN A N 1
ATOM 804 C CA . ASN A 1 106 ? -18.055 -18.620 30.357 1.00 94.56 106 ASN A CA 1
ATOM 805 C C . ASN A 1 106 ? -19.032 -19.310 29.396 1.00 94.56 106 ASN A C 1
ATOM 807 O O . ASN A 1 106 ? -18.814 -20.455 29.011 1.00 94.56 106 ASN A O 1
ATOM 811 N N . ALA A 1 107 ? -20.098 -18.612 29.000 1.00 95.19 107 ALA A N 1
ATOM 812 C CA . ALA A 1 107 ? -21.075 -19.100 28.030 1.00 95.19 107 ALA A CA 1
ATOM 813 C C . ALA A 1 107 ? -20.679 -18.838 26.561 1.00 95.19 107 ALA A C 1
ATOM 815 O O . ALA A 1 107 ? -21.478 -19.112 25.666 1.00 95.19 107 ALA A O 1
ATOM 816 N N . GLU A 1 108 ? -19.504 -18.252 26.303 1.00 96.31 108 GLU A N 1
ATOM 817 C CA . GLU A 1 108 ? -19.038 -17.815 24.976 1.00 96.31 108 GLU A CA 1
ATOM 818 C C . GLU A 1 108 ? -20.033 -16.904 24.217 1.00 96.31 108 GLU A C 1
ATOM 820 O O . GLU A 1 108 ? -20.050 -16.814 22.984 1.00 96.31 108 GLU A O 1
ATOM 825 N N . ARG A 1 109 ? -20.873 -16.170 24.953 1.00 97.31 109 ARG A N 1
ATOM 826 C CA . ARG A 1 109 ? -21.869 -15.225 24.425 1.00 97.31 109 ARG A CA 1
ATOM 827 C C . ARG A 1 109 ? -21.234 -13.865 24.154 1.00 97.31 109 ARG A C 1
ATOM 829 O O . ARG A 1 109 ? -21.568 -12.847 24.758 1.00 97.31 109 ARG A O 1
ATOM 836 N N . TRP A 1 110 ? -20.308 -13.841 23.198 1.00 97.31 110 TRP A N 1
ATOM 837 C CA . TRP A 1 110 ? -19.475 -12.670 22.896 1.00 97.31 110 TRP A CA 1
ATOM 838 C C . TRP A 1 110 ? -20.272 -11.419 22.521 1.00 97.31 110 TRP A C 1
ATOM 840 O O . TRP A 1 110 ? -19.910 -10.317 22.920 1.00 97.31 110 TRP A O 1
ATOM 850 N N . THR A 1 111 ? -21.364 -11.574 21.770 1.00 96.56 111 THR A N 1
ATOM 851 C CA . THR A 1 111 ? -22.218 -10.447 21.370 1.00 96.56 111 THR A CA 1
ATOM 852 C C . THR A 1 111 ? -22.807 -9.733 22.584 1.00 96.56 111 THR A C 1
ATOM 854 O O . THR A 1 111 ? -22.782 -8.504 22.636 1.00 96.56 111 THR A O 1
ATOM 857 N N . ASP A 1 112 ? -23.268 -10.495 23.577 1.00 96.38 112 ASP A N 1
ATOM 858 C CA . ASP A 1 112 ? -23.853 -9.952 24.803 1.00 96.38 112 ASP A CA 1
ATOM 859 C C . ASP A 1 112 ? -22.775 -9.332 25.698 1.00 96.38 112 ASP A C 1
ATOM 861 O O . ASP A 1 112 ? -22.969 -8.234 26.225 1.00 96.38 112 ASP A O 1
ATOM 865 N N . ALA A 1 113 ? -21.603 -9.974 25.788 1.00 96.50 113 ALA A N 1
ATOM 866 C CA . ALA A 1 113 ? -20.445 -9.426 26.488 1.00 96.50 113 ALA A CA 1
ATOM 867 C C . ALA A 1 113 ? -20.030 -8.059 25.916 1.00 96.50 113 ALA A C 1
ATOM 869 O O . ALA A 1 113 ? -19.864 -7.095 26.658 1.00 96.50 113 ALA A O 1
ATOM 870 N N . PHE A 1 114 ? -19.923 -7.920 24.593 1.00 97.00 114 PHE A N 1
ATOM 871 C CA . PHE A 1 114 ? -19.604 -6.622 23.991 1.00 97.00 114 PHE A CA 1
ATOM 872 C C . PHE A 1 114 ? -20.721 -5.597 24.189 1.00 97.00 114 PHE A C 1
ATOM 874 O O . PHE A 1 114 ? -20.424 -4.441 24.467 1.00 97.00 114 PHE A O 1
ATOM 881 N N . ALA A 1 115 ? -21.992 -6.003 24.122 1.00 95.75 115 ALA A N 1
ATOM 882 C CA . ALA A 1 115 ? -23.117 -5.090 24.316 1.00 95.75 115 ALA A CA 1
ATOM 883 C C . ALA A 1 115 ? -23.148 -4.466 25.724 1.00 95.75 115 ALA A C 1
ATOM 885 O O . ALA A 1 115 ? -23.490 -3.288 25.860 1.00 95.75 115 ALA A O 1
ATOM 886 N N . ILE A 1 116 ? -22.778 -5.215 26.772 1.00 95.50 116 ILE A N 1
ATOM 887 C CA . ILE A 1 116 ? -22.686 -4.650 28.130 1.00 95.50 116 ILE A CA 1
ATOM 888 C C . ILE A 1 116 ? -21.500 -3.687 28.276 1.00 95.50 116 ILE A C 1
ATOM 890 O O . ILE A 1 116 ? -21.656 -2.644 28.912 1.00 95.50 116 ILE A O 1
ATOM 894 N N . TYR A 1 117 ? -20.351 -3.976 27.650 1.00 96.31 117 TYR A N 1
ATOM 895 C CA . TYR A 1 117 ? -19.211 -3.053 27.632 1.00 96.31 117 TYR A CA 1
ATOM 896 C C . TYR A 1 117 ? -19.537 -1.778 26.850 1.00 96.31 117 TYR A C 1
ATOM 898 O O . TYR A 1 117 ? -19.275 -0.687 27.353 1.00 96.31 117 TYR A O 1
ATOM 906 N N . ASP A 1 118 ? -20.157 -1.899 25.673 1.00 96.12 118 ASP A N 1
ATOM 907 C CA . ASP A 1 118 ? -20.579 -0.770 24.836 1.00 96.12 118 ASP A CA 1
ATOM 908 C C . ASP A 1 118 ? -21.521 0.156 25.633 1.00 96.12 118 ASP A C 1
ATOM 910 O O . ASP A 1 118 ? -21.277 1.359 25.743 1.00 96.12 118 ASP A O 1
ATOM 914 N N . ARG A 1 119 ? -22.522 -0.413 26.323 1.00 94.81 119 ARG A N 1
ATOM 915 C CA . ARG A 1 119 ? -23.431 0.347 27.199 1.00 94.81 119 ARG A CA 1
ATOM 916 C C . ARG A 1 119 ? -22.704 1.045 28.352 1.00 94.81 119 ARG A C 1
ATOM 918 O O . ARG A 1 119 ? -22.987 2.209 28.637 1.00 94.81 119 ARG A O 1
ATOM 925 N N . ALA A 1 120 ? -21.783 0.354 29.023 1.00 94.69 120 ALA A N 1
ATOM 926 C CA . ALA A 1 120 ? -21.026 0.926 30.137 1.00 94.69 120 ALA A CA 1
ATOM 927 C C . ALA A 1 120 ? -20.103 2.071 29.679 1.00 94.69 120 ALA A C 1
ATOM 929 O O . ALA A 1 120 ? -19.967 3.080 30.380 1.00 94.69 120 ALA A O 1
ATOM 930 N N . VAL A 1 121 ? -19.498 1.932 28.494 1.00 96.12 121 VAL A N 1
ATOM 931 C CA . VAL A 1 121 ? -18.672 2.955 27.840 1.00 96.12 121 VAL A CA 1
ATOM 932 C C . VAL A 1 121 ? -19.509 4.187 27.497 1.00 96.12 121 VAL A C 1
ATOM 934 O O . VAL A 1 121 ? -19.082 5.304 27.792 1.00 96.12 121 VAL A O 1
ATOM 937 N N . ASP A 1 122 ? -20.701 4.007 26.931 1.00 94.94 122 ASP A N 1
ATOM 938 C CA . ASP A 1 122 ? -21.588 5.111 26.540 1.00 94.94 122 ASP A CA 1
ATOM 939 C C . ASP A 1 122 ? -22.194 5.851 27.737 1.00 94.94 122 ASP A C 1
ATOM 941 O O . ASP A 1 122 ? -22.409 7.064 27.681 1.00 94.94 122 ASP A O 1
ATOM 945 N N . ALA A 1 123 ? -22.414 5.153 28.851 1.00 93.69 123 ALA A N 1
ATOM 946 C CA . ALA A 1 123 ? -22.948 5.753 30.067 1.00 93.69 123 ALA A CA 1
ATOM 947 C C . ALA A 1 123 ? -21.924 6.587 30.856 1.00 93.69 123 ALA A C 1
ATOM 949 O O . ALA A 1 123 ? -22.314 7.444 31.653 1.00 93.69 123 ALA A O 1
ATOM 950 N N . THR A 1 124 ? -20.618 6.355 30.675 1.00 94.12 124 THR A N 1
ATOM 951 C CA . THR A 1 124 ? -19.587 7.070 31.439 1.00 94.12 124 THR A CA 1
ATOM 952 C C . THR A 1 124 ? -19.118 8.352 30.756 1.00 94.12 124 THR A C 1
ATOM 954 O O . THR A 1 124 ? -18.742 8.367 29.586 1.00 94.12 124 THR A O 1
ATOM 957 N N . LYS A 1 125 ? -19.052 9.436 31.537 1.00 92.94 125 LYS A N 1
ATOM 958 C CA . LYS A 1 125 ? -18.379 10.689 31.153 1.00 92.94 125 LYS A CA 1
ATOM 959 C C . LYS A 1 125 ? -16.964 10.801 31.721 1.00 92.94 125 LYS A C 1
ATOM 961 O O . LYS A 1 125 ? -16.199 11.653 31.279 1.00 92.94 125 LYS A O 1
ATOM 966 N N . ASP A 1 126 ? -16.610 9.953 32.688 1.00 94.50 126 ASP A N 1
ATOM 967 C CA . ASP A 1 126 ? -15.257 9.916 33.236 1.00 94.50 126 ASP A CA 1
ATOM 968 C C . ASP A 1 126 ? -14.300 9.251 32.241 1.00 94.50 126 ASP A C 1
ATOM 970 O O . ASP A 1 126 ? -14.464 8.083 31.869 1.00 94.50 126 ASP A O 1
ATOM 974 N N . LYS A 1 127 ? -13.275 10.009 31.839 1.00 94.81 127 LYS A N 1
ATOM 975 C CA . LYS A 1 127 ? -12.221 9.568 30.925 1.00 94.81 127 LYS A CA 1
ATOM 976 C C . LYS A 1 127 ? -11.465 8.361 31.481 1.00 94.81 127 LYS A C 1
ATOM 978 O O . LYS A 1 127 ? -11.125 7.464 30.707 1.00 94.81 127 LYS A O 1
ATOM 983 N N . THR A 1 128 ? -11.211 8.317 32.789 1.00 95.06 128 THR A N 1
ATOM 984 C CA . THR A 1 128 ? -10.433 7.236 33.416 1.00 95.06 128 THR A CA 1
ATOM 985 C C . THR A 1 128 ? -11.201 5.923 33.342 1.00 95.06 128 THR A C 1
ATOM 987 O O . THR A 1 128 ? -10.691 4.936 32.803 1.00 95.06 128 THR A O 1
ATOM 990 N N . ARG A 1 129 ? -12.468 5.929 33.769 1.00 94.75 129 ARG A N 1
ATOM 991 C CA . ARG A 1 129 ? -13.367 4.779 33.635 1.00 94.75 129 ARG A CA 1
ATOM 992 C C . ARG A 1 129 ? -13.565 4.371 32.177 1.00 94.75 129 ARG A C 1
ATOM 994 O O . ARG A 1 129 ? -13.434 3.190 31.870 1.00 94.75 129 ARG A O 1
ATOM 1001 N N . ARG A 1 130 ? -13.797 5.320 31.260 1.00 96.62 130 ARG A N 1
ATOM 1002 C CA . ARG A 1 130 ? -13.955 5.017 29.823 1.00 96.62 130 ARG A CA 1
ATOM 1003 C C . ARG A 1 130 ? -12.728 4.299 29.255 1.00 96.62 130 ARG A C 1
ATOM 1005 O O . ARG A 1 130 ? -12.868 3.311 28.543 1.00 96.62 130 ARG A O 1
ATOM 1012 N N . THR A 1 131 ? -11.534 4.764 29.620 1.00 96.69 131 THR A N 1
ATOM 1013 C CA . THR A 1 131 ? -10.251 4.161 29.225 1.00 96.69 131 THR A CA 1
ATOM 1014 C C . THR A 1 131 ? -10.122 2.729 29.747 1.00 96.69 131 THR A C 1
ATOM 1016 O O . THR A 1 131 ? -9.763 1.832 28.985 1.00 96.69 131 THR A O 1
ATOM 1019 N N . ARG A 1 132 ? -10.447 2.494 31.028 1.00 95.94 132 ARG A N 1
ATOM 1020 C CA . ARG A 1 132 ? -10.435 1.154 31.638 1.00 95.94 132 ARG A CA 1
ATOM 1021 C C . ARG A 1 132 ? -11.378 0.196 30.903 1.00 95.94 132 ARG A C 1
ATOM 1023 O O . ARG A 1 132 ? -10.937 -0.867 30.476 1.00 95.94 132 ARG A O 1
ATOM 1030 N N . LEU A 1 133 ? -12.632 0.603 30.701 1.00 96.94 133 LEU A N 1
ATOM 1031 C CA . LEU A 1 133 ? -13.663 -0.213 30.050 1.00 96.94 133 LEU A CA 1
ATOM 1032 C C . LEU A 1 133 ? -13.291 -0.589 28.612 1.00 96.94 133 LEU A C 1
ATOM 1034 O O . LEU A 1 133 ? -13.375 -1.754 28.237 1.00 96.94 133 LEU A O 1
ATOM 1038 N N . LEU A 1 134 ? -12.826 0.379 27.818 1.00 97.69 134 LEU A N 1
ATOM 1039 C CA . LEU A 1 134 ? -12.379 0.128 26.445 1.00 97.69 134 LEU A CA 1
ATOM 1040 C C . LEU A 1 134 ? -11.173 -0.816 26.396 1.00 97.69 134 LEU A C 1
ATOM 1042 O O . LEU A 1 134 ? -11.094 -1.657 25.503 1.00 97.69 134 LEU A O 1
ATOM 1046 N N . ARG A 1 135 ? -10.241 -0.710 27.352 1.00 96.50 135 ARG A N 1
ATOM 1047 C CA . ARG A 1 135 ? -9.083 -1.610 27.440 1.00 96.50 135 ARG A CA 1
ATOM 1048 C C . ARG A 1 135 ? -9.507 -3.041 27.772 1.00 96.50 135 ARG A C 1
ATOM 1050 O O . ARG A 1 135 ? -9.017 -3.967 27.132 1.00 96.50 135 ARG A O 1
ATOM 1057 N N . GLU A 1 136 ? -10.414 -3.220 28.728 1.00 96.31 136 GLU A N 1
ATOM 1058 C CA . GLU A 1 136 ? -10.976 -4.533 29.073 1.00 96.31 136 GLU A CA 1
ATOM 1059 C C . GLU A 1 136 ? -11.737 -5.145 27.889 1.00 96.31 136 GLU A C 1
ATOM 1061 O O . GLU A 1 136 ? -11.473 -6.288 27.521 1.00 96.31 136 GLU A O 1
ATOM 1066 N N . ALA A 1 137 ? -12.598 -4.368 27.226 1.00 97.44 137 ALA A N 1
ATOM 1067 C CA . ALA A 1 137 ? -13.353 -4.818 26.058 1.00 97.44 137 ALA A CA 1
ATOM 1068 C C . ALA A 1 137 ? -12.437 -5.186 24.875 1.00 97.44 137 ALA A C 1
ATOM 1070 O O . ALA A 1 137 ? -12.631 -6.224 24.237 1.00 97.44 137 ALA A O 1
ATOM 1071 N N . ALA A 1 138 ? -11.397 -4.385 24.609 1.00 96.81 138 ALA A N 1
ATOM 1072 C CA . ALA A 1 138 ? -10.391 -4.684 23.589 1.00 96.81 138 ALA A CA 1
ATOM 1073 C C . ALA A 1 138 ? -9.632 -5.980 23.901 1.00 96.81 138 ALA A C 1
ATOM 1075 O O . ALA A 1 138 ? -9.398 -6.793 23.008 1.00 96.81 138 ALA A O 1
ATOM 1076 N N . GLN A 1 139 ? -9.265 -6.185 25.166 1.00 95.25 139 GLN A N 1
ATOM 1077 C CA . GLN A 1 139 ? -8.546 -7.369 25.619 1.00 95.25 139 GLN A CA 1
ATOM 1078 C C . GLN A 1 139 ? -9.417 -8.630 25.537 1.00 95.25 139 GLN A C 1
ATOM 1080 O O . GLN A 1 139 ? -8.960 -9.644 25.012 1.00 95.25 139 GLN A O 1
ATOM 1085 N N . LEU A 1 140 ? -10.680 -8.549 25.965 1.00 96.31 140 LEU A N 1
ATOM 1086 C CA . LEU A 1 140 ? -11.675 -9.612 25.803 1.00 96.31 140 LEU A CA 1
ATOM 1087 C C . LEU A 1 140 ? -11.849 -9.975 24.322 1.00 96.31 140 LEU A C 1
ATOM 1089 O O . LEU A 1 140 ? -11.802 -11.149 23.957 1.00 96.31 140 LEU A O 1
ATOM 1093 N N . ALA A 1 141 ? -11.992 -8.968 23.456 1.00 97.06 141 ALA A N 1
ATOM 1094 C CA . ALA A 1 141 ? -12.148 -9.172 22.021 1.00 97.06 141 ALA A CA 1
ATOM 1095 C C . ALA A 1 141 ? -10.912 -9.818 21.374 1.00 97.06 141 ALA A C 1
ATOM 1097 O O . ALA A 1 141 ? -11.061 -10.708 20.537 1.00 97.06 141 ALA A O 1
ATOM 1098 N N . LYS A 1 142 ? -9.706 -9.387 21.759 1.00 94.19 142 LYS A N 1
ATOM 1099 C CA . LYS A 1 142 ? -8.440 -9.843 21.170 1.00 94.19 142 LYS A CA 1
ATOM 1100 C C . LYS A 1 142 ? -8.025 -11.231 21.665 1.00 94.19 142 LYS A C 1
ATOM 1102 O O . LYS A 1 142 ? -7.730 -12.089 20.838 1.00 94.19 142 LYS A O 1
ATOM 1107 N N . ASP A 1 143 ? -8.010 -11.444 22.980 1.00 93.69 143 ASP A N 1
ATOM 1108 C CA . ASP A 1 143 ? -7.310 -12.584 23.592 1.00 93.69 143 ASP A CA 1
ATOM 1109 C C . ASP A 1 143 ? -8.225 -13.748 23.964 1.00 93.69 143 ASP A C 1
ATOM 1111 O O . ASP A 1 143 ? -7.754 -14.879 24.046 1.00 93.69 143 ASP A O 1
ATOM 1115 N N . VAL A 1 144 ? -9.522 -13.492 24.156 1.00 94.69 144 VAL A N 1
ATOM 1116 C CA . VAL A 1 144 ? -10.479 -14.522 24.585 1.00 94.69 144 VAL A CA 1
ATOM 1117 C C . VAL A 1 144 ? -11.467 -14.840 23.465 1.00 94.69 144 VAL A C 1
ATOM 1119 O O . VAL A 1 144 ? -11.551 -15.976 23.015 1.00 94.69 144 VAL A O 1
ATOM 1122 N N . ALA A 1 145 ? -12.172 -13.830 22.950 1.00 95.38 145 ALA A N 1
ATOM 1123 C CA . ALA A 1 145 ? -13.217 -14.026 21.945 1.00 95.38 145 ALA A CA 1
ATOM 1124 C C . ALA A 1 145 ? -12.675 -14.232 20.515 1.00 95.38 145 ALA A C 1
ATOM 1126 O O . ALA A 1 145 ? -13.432 -14.613 19.618 1.00 95.38 145 ALA A O 1
ATOM 1127 N N . ASN A 1 146 ? -11.391 -13.921 20.279 1.00 94.19 146 ASN A N 1
ATOM 1128 C CA . ASN A 1 146 ? -10.747 -13.918 18.961 1.00 94.19 146 ASN A CA 1
ATOM 1129 C C . ASN A 1 146 ? -11.589 -13.174 17.893 1.00 94.19 146 ASN A C 1
ATOM 1131 O O . ASN A 1 146 ? -11.833 -13.669 16.790 1.00 94.19 146 ASN A O 1
ATOM 1135 N N . LYS A 1 147 ? -12.086 -11.983 18.253 1.00 95.88 147 LYS A N 1
ATOM 1136 C CA . LYS A 1 147 ? -12.889 -11.075 17.415 1.00 95.88 147 LYS A CA 1
ATOM 1137 C C . LYS A 1 147 ? -12.068 -9.826 17.063 1.00 95.88 147 LYS A C 1
ATOM 1139 O O . LYS A 1 147 ? -12.237 -8.782 17.700 1.00 95.88 147 LYS A O 1
ATOM 1144 N N . PRO A 1 148 ? -11.189 -9.901 16.049 1.00 93.81 148 PRO A N 1
ATOM 1145 C CA . PRO A 1 148 ? -10.253 -8.824 15.731 1.00 93.81 148 PRO A CA 1
ATOM 1146 C C . PRO A 1 148 ? -10.947 -7.518 15.339 1.00 93.81 148 PRO A C 1
ATOM 1148 O O . PRO A 1 148 ? -10.515 -6.465 15.787 1.00 93.81 148 PRO A O 1
ATOM 1151 N N . ASP A 1 149 ? -12.062 -7.563 14.602 1.00 95.00 149 ASP A N 1
ATOM 1152 C CA . ASP A 1 149 ? -12.801 -6.353 14.208 1.00 95.00 149 ASP A CA 1
ATOM 1153 C C . ASP A 1 149 ? -13.302 -5.546 15.413 1.00 95.00 149 ASP A C 1
ATOM 1155 O O . ASP A 1 149 ? -13.193 -4.320 15.446 1.00 95.00 149 ASP A O 1
ATOM 1159 N N . LYS A 1 150 ? -13.807 -6.237 16.443 1.00 96.06 150 LYS A N 1
ATOM 1160 C CA . LYS A 1 150 ? -14.234 -5.602 17.697 1.00 96.06 150 LYS A CA 1
ATOM 1161 C C . LYS A 1 150 ? -13.037 -5.032 18.455 1.00 96.06 150 LYS A C 1
ATOM 1163 O O . LYS A 1 150 ? -13.097 -3.891 18.905 1.00 96.06 150 LYS A O 1
ATOM 1168 N N . ALA A 1 151 ? -11.938 -5.783 18.547 1.00 96.81 151 ALA A N 1
ATOM 1169 C CA . ALA A 1 151 ? -10.713 -5.307 19.187 1.00 96.81 151 ALA A CA 1
ATOM 1170 C C . ALA A 1 151 ? -10.142 -4.055 18.492 1.00 96.81 151 ALA A C 1
ATOM 1172 O O . ALA A 1 151 ? -9.791 -3.097 19.178 1.00 96.81 151 ALA A O 1
ATOM 1173 N N . ILE A 1 152 ? -10.114 -4.023 17.152 1.00 96.50 152 ILE A N 1
ATOM 1174 C CA . ILE A 1 152 ? -9.717 -2.849 16.354 1.00 96.50 152 ILE A CA 1
ATOM 1175 C C . ILE A 1 152 ? -10.597 -1.649 16.712 1.00 96.50 152 ILE A C 1
ATOM 1177 O O . ILE A 1 152 ? -10.065 -0.595 17.061 1.00 96.50 152 ILE A O 1
ATOM 1181 N N . GLY A 1 153 ? -11.924 -1.816 16.703 1.00 96.06 153 GLY A N 1
ATOM 1182 C CA . GLY A 1 153 ? -12.860 -0.738 17.031 1.00 96.06 153 GLY A CA 1
ATOM 1183 C C . GLY A 1 153 ? -12.664 -0.173 18.443 1.00 96.06 153 GLY A C 1
ATOM 1184 O O . GLY A 1 153 ? -12.678 1.045 18.631 1.00 96.06 153 GLY A O 1
ATOM 1185 N N . TYR A 1 154 ? -12.413 -1.028 19.439 1.00 97.56 154 TYR A N 1
ATOM 1186 C CA . TYR A 1 154 ? -12.116 -0.571 20.800 1.00 97.56 154 TYR A CA 1
ATOM 1187 C C . TYR A 1 154 ? -10.768 0.147 20.899 1.00 97.56 154 TYR A C 1
ATOM 1189 O O . TYR A 1 154 ? -10.685 1.201 21.531 1.00 97.56 154 TYR A O 1
ATOM 1197 N N . TYR A 1 155 ? -9.721 -0.361 20.245 1.00 96.56 155 TYR A N 1
ATOM 1198 C CA . TYR A 1 155 ? -8.417 0.304 20.227 1.00 96.56 155 TYR A CA 1
ATOM 1199 C C . TYR A 1 155 ? -8.454 1.659 19.501 1.00 96.56 155 TYR A C 1
ATOM 1201 O O . TYR A 1 155 ? -7.818 2.603 19.971 1.00 96.56 155 TYR A O 1
ATOM 1209 N N . GLN A 1 156 ? -9.229 1.796 18.420 1.00 94.50 156 GLN A N 1
ATOM 1210 C CA . GLN A 1 156 ? -9.442 3.073 17.723 1.00 94.50 156 GLN A CA 1
ATOM 1211 C C . GLN A 1 156 ? -10.117 4.117 18.624 1.00 94.50 156 GLN A C 1
ATOM 1213 O O . GLN A 1 156 ? -9.742 5.287 18.592 1.00 94.50 156 GLN A O 1
ATOM 1218 N N . GLN A 1 157 ? -11.064 3.704 19.473 1.00 95.50 157 GLN A N 1
ATOM 1219 C CA . GLN A 1 157 ? -11.671 4.586 20.479 1.00 95.50 157 GLN A CA 1
ATOM 1220 C C . GLN A 1 157 ? -10.730 4.901 21.648 1.00 95.50 157 GLN A C 1
ATOM 1222 O O . GLN A 1 157 ? -10.799 5.989 22.221 1.00 95.50 157 GLN A O 1
ATOM 1227 N N . LEU A 1 158 ? -9.864 3.957 22.022 1.00 95.38 158 LEU A N 1
ATOM 1228 C CA . LEU A 1 158 ? -8.929 4.103 23.136 1.00 95.38 158 LEU A CA 1
ATOM 1229 C C . LEU A 1 158 ? -7.774 5.055 22.799 1.00 95.38 158 LEU A C 1
ATOM 1231 O O . LEU A 1 158 ? -7.378 5.862 23.638 1.00 95.38 158 LEU A O 1
ATOM 1235 N N . LEU A 1 159 ? -7.275 5.009 21.562 1.00 91.94 159 LEU A N 1
ATOM 1236 C CA . LEU A 1 159 ? -6.130 5.794 21.100 1.00 91.94 159 LEU A CA 1
ATOM 1237 C C . LEU A 1 159 ? -6.229 7.312 21.380 1.00 91.94 159 LEU A C 1
ATOM 1239 O O . LEU A 1 159 ? -5.287 7.847 21.965 1.00 91.94 159 LEU A O 1
ATOM 1243 N N . PRO A 1 160 ? -7.325 8.029 21.048 1.00 91.44 160 PRO A N 1
ATOM 1244 C CA . PRO A 1 160 ? -7.438 9.460 21.352 1.00 91.44 160 PRO A CA 1
ATOM 1245 C C . PRO A 1 160 ? -7.538 9.757 22.857 1.00 91.44 160 PRO A C 1
ATOM 1247 O O . PRO A 1 160 ? -7.269 10.880 23.285 1.00 91.44 160 PRO A O 1
ATOM 1250 N N . LEU A 1 161 ? -7.921 8.777 23.684 1.00 93.12 161 LEU A N 1
ATOM 1251 C CA . LEU A 1 161 ? -7.969 8.939 25.140 1.00 93.12 161 LEU A CA 1
ATOM 1252 C C . LEU A 1 161 ? -6.579 8.786 25.768 1.00 93.12 161 LEU A C 1
ATOM 1254 O O . LEU A 1 161 ? -6.291 9.453 26.768 1.00 93.12 161 LEU A O 1
ATOM 1258 N N . THR A 1 162 ? -5.718 7.961 25.171 1.00 90.25 162 THR A N 1
ATOM 1259 C CA . THR A 1 162 ? -4.373 7.637 25.662 1.00 90.25 162 THR A CA 1
ATOM 1260 C C . THR A 1 162 ? -3.297 7.880 24.592 1.00 90.25 162 THR A C 1
ATOM 1262 O O . THR A 1 162 ? -2.635 6.927 24.177 1.00 90.25 162 THR A O 1
ATOM 1265 N N . PRO A 1 163 ? -3.087 9.132 24.137 1.00 85.25 163 PRO A N 1
ATOM 1266 C CA . PRO A 1 163 ? -2.133 9.429 23.061 1.00 85.25 163 PRO A CA 1
ATOM 1267 C C . PRO A 1 163 ? -0.680 9.079 23.423 1.00 85.25 163 PRO A C 1
ATOM 1269 O O . PRO A 1 163 ? 0.088 8.689 22.552 1.00 85.25 163 PRO A O 1
ATOM 1272 N N . GLU A 1 164 ? -0.328 9.153 24.709 1.00 85.19 164 GLU A N 1
ATOM 1273 C CA . GLU A 1 164 ? 1.010 8.827 25.229 1.00 85.19 164 GLU A CA 1
ATOM 1274 C C . GLU A 1 164 ? 1.244 7.312 25.405 1.00 85.19 164 GLU A C 1
ATOM 1276 O O . GLU A 1 164 ? 2.366 6.868 25.653 1.00 85.19 164 GLU A O 1
ATOM 1281 N N . ASP A 1 165 ? 0.191 6.489 25.313 1.00 87.44 165 ASP A N 1
ATOM 1282 C CA . ASP A 1 165 ? 0.281 5.042 25.523 1.00 87.44 165 ASP A CA 1
ATOM 1283 C C . ASP A 1 165 ? 0.706 4.336 24.224 1.00 87.44 165 ASP A C 1
ATOM 1285 O O . ASP A 1 165 ? -0.105 3.858 23.420 1.00 87.44 165 ASP A O 1
ATOM 1289 N N . GLY A 1 166 ? 2.025 4.257 24.027 1.00 86.19 166 GLY A N 1
ATOM 1290 C CA . GLY A 1 166 ? 2.635 3.585 22.879 1.00 86.19 166 GLY A CA 1
ATOM 1291 C C . GLY A 1 166 ? 2.266 2.100 22.752 1.00 86.19 166 GLY A C 1
ATOM 1292 O O . GLY A 1 166 ? 2.305 1.558 21.645 1.00 86.19 166 GLY A O 1
ATOM 1293 N N . GLN A 1 167 ? 1.851 1.436 23.837 1.00 90.06 167 GLN A N 1
ATOM 1294 C CA . GLN A 1 167 ? 1.467 0.024 23.800 1.00 90.06 167 GLN A CA 1
ATOM 1295 C C . GLN A 1 167 ? 0.122 -0.177 23.093 1.00 90.06 167 GLN A C 1
ATOM 1297 O O . GLN A 1 167 ? -0.034 -1.139 22.335 1.00 90.06 167 GLN A O 1
ATOM 1302 N N . ILE A 1 168 ? -0.840 0.728 23.300 1.00 91.50 168 ILE A N 1
ATOM 1303 C CA . ILE A 1 168 ? -2.134 0.705 22.595 1.00 91.50 168 ILE A CA 1
ATOM 1304 C C . ILE A 1 168 ? -1.927 0.928 21.104 1.00 91.50 168 ILE A C 1
ATOM 1306 O O . ILE A 1 168 ? -2.434 0.165 20.282 1.00 91.50 168 ILE A O 1
ATOM 1310 N N . SER A 1 169 ? -1.115 1.929 20.774 1.00 89.62 169 SER A N 1
ATOM 1311 C CA . SER A 1 169 ? -0.699 2.220 19.409 1.00 89.62 169 SER A CA 1
ATOM 1312 C C . SER A 1 169 ? -0.106 0.990 18.708 1.00 89.62 169 SER A C 1
ATOM 1314 O O . SER A 1 169 ? -0.612 0.566 17.669 1.00 89.62 169 SER A O 1
ATOM 1316 N N . GLN A 1 170 ? 0.911 0.371 19.312 1.00 92.19 170 GLN A N 1
ATOM 1317 C CA . GLN A 1 170 ? 1.592 -0.790 18.744 1.00 92.19 170 GLN A CA 1
ATOM 1318 C C . GLN A 1 170 ? 0.680 -2.023 18.660 1.00 92.19 170 GLN A C 1
ATOM 1320 O O . GLN A 1 170 ? 0.787 -2.814 17.723 1.00 92.19 170 GLN A O 1
ATOM 1325 N N . SER A 1 171 ? -0.226 -2.198 19.627 1.00 92.94 171 SER A N 1
ATOM 1326 C CA . SER A 1 171 ? -1.209 -3.288 19.603 1.00 92.94 171 SER A CA 1
ATOM 1327 C C . SER A 1 171 ? -2.183 -3.134 18.437 1.00 92.94 171 SER A C 1
ATOM 1329 O O . SER A 1 171 ? -2.457 -4.119 17.754 1.00 92.94 171 SER A O 1
ATOM 1331 N N . LEU A 1 172 ? -2.662 -1.910 18.182 1.00 95.12 172 LEU A N 1
ATOM 1332 C CA . LEU A 1 172 ? -3.529 -1.613 17.044 1.00 95.12 172 LEU A CA 1
ATOM 1333 C C . LEU A 1 172 ? -2.795 -1.819 15.714 1.00 95.12 172 LEU A C 1
ATOM 1335 O O . LEU A 1 172 ? -3.338 -2.488 14.843 1.00 95.12 172 LEU A O 1
ATOM 1339 N N . GLU A 1 173 ? -1.557 -1.333 15.576 1.00 94.81 173 GLU A N 1
ATOM 1340 C CA . GLU A 1 173 ? -0.738 -1.553 14.371 1.00 94.81 173 GLU A CA 1
ATOM 1341 C C . GLU A 1 173 ? -0.583 -3.046 14.056 1.00 94.81 173 GLU A C 1
ATOM 1343 O O . GLU A 1 173 ? -0.933 -3.484 12.962 1.00 94.81 173 GLU A O 1
ATOM 1348 N N . ARG A 1 174 ? -0.164 -3.857 15.038 1.00 94.81 174 ARG A N 1
ATOM 1349 C CA . ARG A 1 174 ? -0.005 -5.312 14.859 1.00 94.81 174 ARG A CA 1
ATOM 1350 C C . ARG A 1 174 ? -1.309 -6.008 14.484 1.00 94.81 174 ARG A C 1
ATOM 1352 O O . ARG A 1 174 ? -1.286 -6.994 13.750 1.00 94.81 174 ARG A O 1
ATOM 1359 N N . LEU A 1 175 ? -2.431 -5.543 15.030 1.00 95.50 175 LEU A N 1
ATOM 1360 C CA . LEU A 1 175 ? -3.741 -6.115 14.744 1.00 95.50 175 LEU A CA 1
ATOM 1361 C C . LEU A 1 175 ? -4.197 -5.758 13.323 1.00 95.50 175 LEU A C 1
ATOM 1363 O O . LEU A 1 175 ? -4.665 -6.637 12.604 1.00 95.50 175 LEU A O 1
ATOM 1367 N N . LEU A 1 176 ? -3.999 -4.509 12.896 1.00 96.88 176 LEU A N 1
ATOM 1368 C CA . LEU A 1 176 ? -4.298 -4.070 11.534 1.00 96.88 176 LEU A CA 1
ATOM 1369 C C . LEU A 1 176 ? -3.418 -4.794 10.503 1.00 96.88 176 LEU A C 1
ATOM 1371 O O . LEU A 1 176 ? -3.948 -5.286 9.512 1.00 96.88 176 LEU A O 1
ATOM 1375 N N . GLU A 1 177 ? -2.114 -4.934 10.761 1.00 95.56 177 GLU A N 1
ATOM 1376 C CA . GLU A 1 177 ? -1.187 -5.687 9.901 1.00 95.56 177 GLU A CA 1
ATOM 1377 C C . GLU A 1 177 ? -1.582 -7.163 9.783 1.00 95.56 177 GLU A C 1
ATOM 1379 O O . GLU A 1 177 ? -1.716 -7.687 8.679 1.00 95.56 177 GLU A O 1
ATOM 1384 N N . ARG A 1 178 ? -1.818 -7.843 10.915 1.00 95.50 178 ARG A N 1
ATOM 1385 C CA . ARG A 1 178 ? -2.154 -9.278 10.938 1.00 95.50 178 ARG A CA 1
ATOM 1386 C C . ARG A 1 178 ? -3.441 -9.602 10.179 1.00 95.50 178 ARG A C 1
ATOM 1388 O O . ARG A 1 178 ? -3.574 -10.708 9.665 1.00 95.50 178 ARG A O 1
ATOM 1395 N N . HIS A 1 179 ? -4.390 -8.671 10.165 1.00 95.00 179 HIS A N 1
ATOM 1396 C CA . HIS A 1 179 ? -5.679 -8.827 9.494 1.00 95.00 179 HIS A CA 1
ATOM 1397 C C . HIS A 1 179 ? -5.749 -8.087 8.155 1.00 95.00 179 HIS A C 1
ATOM 1399 O O . HIS A 1 179 ? -6.845 -7.901 7.630 1.00 95.00 179 HIS A O 1
ATOM 1405 N N . GLU A 1 180 ? -4.601 -7.671 7.609 1.00 96.12 180 GLU A N 1
ATOM 1406 C CA . GLU A 1 180 ? -4.481 -7.060 6.280 1.00 96.12 180 GLU A CA 1
ATOM 1407 C C . GLU A 1 180 ? -5.356 -5.806 6.095 1.00 96.12 180 GLU A C 1
ATOM 1409 O O . GLU A 1 180 ? -5.798 -5.459 4.998 1.00 96.12 180 GLU A O 1
ATOM 1414 N N . ARG A 1 181 ? -5.598 -5.071 7.186 1.00 96.69 181 ARG A N 1
ATOM 1415 C CA . ARG A 1 181 ? -6.367 -3.816 7.211 1.00 96.69 181 ARG A CA 1
ATOM 1416 C C . ARG A 1 181 ? -5.472 -2.639 6.823 1.00 96.69 181 ARG A C 1
ATOM 1418 O O . ARG A 1 181 ? -5.327 -1.664 7.559 1.00 96.69 181 ARG A O 1
ATOM 1425 N N . TRP A 1 182 ? -4.860 -2.742 5.646 1.00 97.69 182 TRP A N 1
ATOM 1426 C CA . TRP A 1 182 ? -3.802 -1.847 5.168 1.00 97.69 182 TRP A CA 1
ATOM 1427 C C . TRP A 1 182 ? -4.224 -0.377 5.097 1.00 97.69 182 TRP A C 1
ATOM 1429 O O . TRP A 1 182 ? -3.460 0.499 5.488 1.00 97.69 182 TRP A O 1
ATOM 1439 N N . ALA A 1 183 ? -5.450 -0.094 4.647 1.00 96.00 183 ALA A N 1
ATOM 1440 C CA . ALA A 1 183 ? -5.948 1.278 4.538 1.00 96.00 183 ALA A CA 1
ATOM 1441 C C . ALA A 1 183 ? -6.064 1.968 5.910 1.00 96.00 183 ALA A C 1
ATOM 1443 O O . ALA A 1 183 ? -5.672 3.122 6.057 1.00 96.00 183 ALA A O 1
ATOM 1444 N N . GLU A 1 184 ? -6.557 1.257 6.924 1.00 95.62 184 GLU A N 1
ATOM 1445 C CA . GLU A 1 184 ? -6.635 1.775 8.295 1.00 95.62 184 GLU A CA 1
ATOM 1446 C C . GLU A 1 184 ? -5.257 1.880 8.947 1.00 95.62 184 GLU A C 1
ATOM 1448 O O . GLU A 1 184 ? -5.009 2.826 9.691 1.00 95.62 184 GLU A O 1
ATOM 1453 N N . LEU A 1 185 ? -4.344 0.953 8.645 1.00 97.25 185 LEU A N 1
ATOM 1454 C CA . LEU A 1 185 ? -2.955 1.030 9.102 1.00 97.25 185 LEU A CA 1
ATOM 1455 C C . LEU A 1 185 ? -2.254 2.279 8.556 1.00 97.25 185 LEU A C 1
ATOM 1457 O O . LEU A 1 185 ? -1.586 2.993 9.301 1.00 97.25 185 LEU A O 1
ATOM 1461 N N . ILE A 1 186 ? -2.457 2.579 7.273 1.00 97.06 186 ILE A N 1
ATOM 1462 C CA . ILE A 1 186 ? -1.939 3.796 6.649 1.00 97.06 186 ILE A CA 1
ATOM 1463 C C . ILE A 1 186 ? -2.536 5.036 7.315 1.00 97.06 186 ILE A C 1
ATOM 1465 O O . ILE A 1 186 ? -1.774 5.905 7.726 1.00 97.06 186 ILE A O 1
ATOM 1469 N N . GLN A 1 187 ? -3.858 5.097 7.504 1.00 94.25 187 GLN A N 1
ATOM 1470 C CA . GLN A 1 187 ? -4.503 6.224 8.195 1.00 94.25 187 GLN A CA 1
ATOM 1471 C C . GLN A 1 187 ? -3.947 6.424 9.612 1.00 94.25 187 GLN A C 1
ATOM 1473 O O . GLN A 1 187 ? -3.722 7.556 10.049 1.00 94.25 187 GLN A O 1
ATOM 1478 N N . LEU A 1 188 ? -3.688 5.325 10.325 1.00 93.38 188 LEU A N 1
ATOM 1479 C CA . LEU A 1 188 ? -3.090 5.353 11.653 1.00 93.38 188 LEU A CA 1
ATOM 1480 C C . LEU A 1 188 ? -1.695 5.987 11.627 1.00 93.38 188 LEU A C 1
ATOM 1482 O O . LEU A 1 188 ? -1.421 6.879 12.432 1.00 93.38 188 LEU A O 1
ATOM 1486 N N . TRP A 1 189 ? -0.831 5.570 10.701 1.00 94.62 189 TRP A N 1
ATOM 1487 C CA . TRP A 1 189 ? 0.503 6.152 10.547 1.00 94.62 189 TRP A CA 1
ATOM 1488 C C . TRP A 1 189 ? 0.451 7.612 10.074 1.00 94.62 189 TRP A C 1
ATOM 1490 O O . TRP A 1 189 ? 1.137 8.455 10.652 1.00 94.62 189 TRP A O 1
ATOM 1500 N N . GLU A 1 190 ? -0.396 7.937 9.092 1.00 93.69 190 GLU A N 1
ATOM 1501 C CA . GLU A 1 190 ? -0.581 9.292 8.551 1.00 93.69 190 GLU A CA 1
ATOM 1502 C C . GLU A 1 190 ? -1.008 10.287 9.633 1.00 93.69 190 GLU A C 1
ATOM 1504 O O . GLU A 1 190 ? -0.420 11.364 9.743 1.00 93.69 190 GLU A O 1
ATOM 1509 N N . SER A 1 191 ? -1.958 9.903 10.493 1.00 91.06 191 SER A N 1
ATOM 1510 C CA . SER A 1 191 ? -2.466 10.761 11.574 1.00 91.06 191 SER A CA 1
ATOM 1511 C C . SER A 1 191 ? -1.405 11.170 12.604 1.00 91.06 191 SER A C 1
ATOM 1513 O O . SER A 1 191 ? -1.611 12.115 13.365 1.00 91.06 191 SER A O 1
ATOM 1515 N N . ARG A 1 192 ? -0.259 10.478 12.630 1.00 89.31 192 ARG A N 1
ATOM 1516 C CA . ARG A 1 192 ? 0.818 10.690 13.604 1.00 89.31 192 ARG A CA 1
ATOM 1517 C C . ARG A 1 192 ? 2.047 11.366 13.019 1.00 89.31 192 ARG A C 1
ATOM 1519 O O . ARG A 1 192 ? 2.885 11.821 13.797 1.00 89.31 192 ARG A O 1
ATOM 1526 N N . LEU A 1 193 ? 2.164 11.464 11.692 1.00 91.00 193 LEU A N 1
ATOM 1527 C CA . LEU A 1 193 ? 3.368 11.972 11.023 1.00 91.00 193 LEU A CA 1
ATOM 1528 C C . LEU A 1 193 ? 3.823 13.332 11.572 1.00 91.00 193 LEU A C 1
ATOM 1530 O O . LEU A 1 193 ? 5.019 13.533 11.787 1.00 91.00 193 LEU A O 1
ATOM 1534 N N . GLU A 1 194 ? 2.881 14.233 11.855 1.00 88.62 194 GLU A N 1
ATOM 1535 C CA . GLU A 1 194 ? 3.172 15.581 12.362 1.00 88.62 194 GLU A CA 1
ATOM 1536 C C . GLU A 1 194 ? 3.754 15.583 13.783 1.00 88.62 194 GLU A C 1
ATOM 1538 O O . GLU A 1 194 ? 4.603 16.412 14.103 1.00 88.62 194 GLU A O 1
ATOM 1543 N N . SER A 1 195 ? 3.357 14.623 14.624 1.00 88.12 195 SER A N 1
ATOM 1544 C CA . SER A 1 195 ? 3.879 14.478 15.993 1.00 88.12 195 SER A CA 1
ATOM 1545 C C . SER A 1 195 ? 5.225 13.756 16.075 1.00 88.12 195 SER A C 1
ATOM 1547 O O . SER A 1 195 ? 5.899 13.824 17.101 1.00 88.12 195 SER A O 1
ATOM 1549 N N . LEU A 1 196 ? 5.625 13.056 15.011 1.00 89.31 196 LEU A N 1
ATOM 1550 C CA . LEU A 1 196 ? 6.865 12.289 14.992 1.00 89.31 196 LEU A CA 1
ATOM 1551 C C . LEU A 1 196 ? 8.081 13.192 14.773 1.00 89.31 196 LEU A C 1
ATOM 1553 O O . LEU A 1 196 ? 8.042 14.166 14.014 1.00 89.31 196 LEU A O 1
ATOM 1557 N N . ALA A 1 197 ? 9.197 12.803 15.393 1.00 91.81 197 ALA A N 1
ATOM 1558 C CA . ALA A 1 197 ? 10.507 13.343 15.059 1.00 91.81 197 ALA A CA 1
ATOM 1559 C C . ALA A 1 197 ? 10.851 13.036 13.592 1.00 91.81 197 ALA A C 1
ATOM 1561 O O . ALA A 1 197 ? 10.392 12.037 13.037 1.00 91.81 197 ALA A O 1
ATOM 1562 N N . LYS A 1 198 ? 11.701 13.867 12.972 1.00 89.19 198 LYS A N 1
ATOM 1563 C CA . LYS A 1 198 ? 12.054 13.783 11.541 1.00 89.19 198 LYS A CA 1
ATOM 1564 C C . LYS A 1 198 ? 12.375 12.350 11.083 1.00 89.19 198 LYS A C 1
ATOM 1566 O O . LYS A 1 198 ? 11.735 11.847 10.168 1.00 89.19 198 LYS A O 1
ATOM 1571 N N . LYS A 1 199 ? 13.285 11.663 11.779 1.00 90.00 199 LYS A N 1
ATOM 1572 C CA . LYS A 1 199 ? 13.714 10.297 11.435 1.00 90.00 199 LYS A CA 1
ATOM 1573 C C . LYS A 1 199 ? 12.583 9.260 11.507 1.00 90.00 199 LYS A C 1
ATOM 1575 O O . LYS A 1 199 ? 12.482 8.380 10.657 1.00 90.00 199 LYS A O 1
ATOM 1580 N N . ASP A 1 200 ? 11.715 9.357 12.513 1.00 90.62 200 ASP A N 1
ATOM 1581 C CA . ASP A 1 200 ? 10.579 8.437 12.658 1.00 90.62 200 ASP A CA 1
ATOM 1582 C C . ASP A 1 200 ? 9.472 8.743 11.643 1.00 90.62 200 ASP A C 1
ATOM 1584 O O . ASP A 1 200 ? 8.799 7.829 11.155 1.00 90.62 200 ASP A O 1
ATOM 1588 N N . ARG A 1 201 ? 9.313 10.019 11.276 1.00 91.50 201 ARG A N 1
ATOM 1589 C CA . ARG A 1 201 ? 8.422 10.465 10.203 1.00 91.50 201 ARG A CA 1
ATOM 1590 C C . ARG A 1 201 ? 8.877 9.933 8.847 1.00 91.50 201 ARG A C 1
ATOM 1592 O O . ARG A 1 201 ? 8.045 9.412 8.109 1.00 91.50 201 ARG A O 1
ATOM 1599 N N . GLU A 1 202 ? 10.170 10.009 8.539 1.00 91.81 202 GLU A N 1
ATOM 1600 C CA . GLU A 1 202 ? 10.763 9.424 7.327 1.00 91.81 202 GLU A CA 1
ATOM 1601 C C . GLU A 1 202 ? 10.491 7.917 7.260 1.00 91.81 202 GLU A C 1
ATOM 1603 O O . GLU A 1 202 ? 9.888 7.437 6.299 1.00 91.81 202 GLU A O 1
ATOM 1608 N N . ARG A 1 203 ? 10.811 7.184 8.335 1.00 91.69 203 ARG A N 1
ATOM 1609 C CA . ARG A 1 203 ? 10.552 5.740 8.427 1.00 91.69 203 ARG A CA 1
ATOM 1610 C C . ARG A 1 203 ? 9.071 5.396 8.246 1.00 91.69 203 ARG A C 1
ATOM 1612 O O . ARG A 1 203 ? 8.736 4.406 7.598 1.00 91.69 203 ARG A O 1
ATOM 1619 N N . SER A 1 204 ? 8.178 6.196 8.823 1.00 93.12 204 SER A N 1
ATOM 1620 C CA . SER A 1 204 ? 6.732 5.985 8.707 1.00 93.12 204 SER A CA 1
ATOM 1621 C C . SER A 1 204 ? 6.234 6.263 7.287 1.00 93.12 204 SER A C 1
ATOM 1623 O O . SER A 1 204 ? 5.460 5.474 6.754 1.00 93.12 204 SER A O 1
ATOM 1625 N N . ARG A 1 205 ? 6.725 7.319 6.625 1.00 94.44 205 ARG A N 1
ATOM 1626 C CA . ARG A 1 205 ? 6.413 7.604 5.213 1.00 94.44 205 ARG A CA 1
ATOM 1627 C C . ARG A 1 205 ? 6.907 6.505 4.278 1.00 94.44 205 ARG A C 1
ATOM 1629 O O . ARG A 1 205 ? 6.164 6.115 3.381 1.00 94.44 205 ARG A O 1
ATOM 1636 N N . ALA A 1 206 ? 8.107 5.972 4.509 1.00 95.19 206 ALA A N 1
ATOM 1637 C CA . ALA A 1 206 ? 8.635 4.848 3.738 1.00 95.19 206 ALA A CA 1
ATOM 1638 C C . ALA A 1 206 ? 7.724 3.615 3.849 1.00 95.19 206 ALA A C 1
ATOM 1640 O O . ALA A 1 206 ? 7.344 3.032 2.834 1.00 95.19 206 ALA A O 1
ATOM 1641 N N . ARG A 1 207 ? 7.278 3.278 5.068 1.00 96.12 207 ARG A N 1
ATOM 1642 C CA . ARG A 1 207 ? 6.308 2.194 5.302 1.00 96.12 207 ARG A CA 1
ATOM 1643 C C . ARG A 1 207 ? 4.963 2.446 4.627 1.00 96.12 207 ARG A C 1
ATOM 1645 O O . ARG A 1 207 ? 4.433 1.534 4.005 1.00 96.12 207 ARG A O 1
ATOM 1652 N N . ILE A 1 208 ? 4.428 3.666 4.708 1.00 97.25 208 ILE A N 1
ATOM 1653 C CA . ILE A 1 208 ? 3.177 4.040 4.027 1.00 97.25 208 ILE A CA 1
ATOM 1654 C C . ILE A 1 208 ? 3.313 3.832 2.514 1.00 97.25 208 ILE A C 1
ATOM 1656 O O . ILE A 1 208 ? 2.472 3.169 1.909 1.00 97.25 208 ILE A O 1
ATOM 1660 N N . ALA A 1 209 ? 4.380 4.358 1.903 1.00 97.44 209 ALA A N 1
ATOM 1661 C CA . ALA A 1 209 ? 4.637 4.195 0.474 1.00 97.44 209 ALA A CA 1
ATOM 1662 C C . ALA A 1 209 ? 4.765 2.714 0.089 1.00 97.44 209 ALA A C 1
ATOM 1664 O O . ALA A 1 209 ? 4.206 2.286 -0.920 1.00 97.44 209 ALA A O 1
ATOM 1665 N N . GLN A 1 210 ? 5.450 1.926 0.922 1.00 97.44 210 GLN A N 1
ATOM 1666 C CA . GLN A 1 210 ? 5.608 0.497 0.707 1.00 97.44 210 GLN A CA 1
ATOM 1667 C C . GLN A 1 210 ? 4.275 -0.256 0.772 1.00 97.44 210 GLN A C 1
ATOM 1669 O O . GLN A 1 210 ? 4.001 -1.047 -0.121 1.00 97.44 210 GLN A O 1
ATOM 1674 N N . VAL A 1 211 ? 3.425 0.003 1.769 1.00 98.00 211 VAL A N 1
ATOM 1675 C CA . VAL A 1 211 ? 2.114 -0.662 1.885 1.00 98.00 211 VAL A CA 1
ATOM 1676 C C . VAL A 1 211 ? 1.193 -0.275 0.725 1.00 98.00 211 VAL A C 1
ATOM 1678 O O . VAL A 1 211 ? 0.495 -1.137 0.186 1.00 98.00 211 VAL A O 1
ATOM 1681 N N . TRP A 1 212 ? 1.225 0.987 0.278 1.00 98.38 212 TRP A N 1
ATOM 1682 C CA . TRP A 1 212 ? 0.508 1.392 -0.936 1.00 98.38 212 TRP A CA 1
ATOM 1683 C C . TRP A 1 212 ? 0.951 0.583 -2.156 1.00 98.38 212 TRP A C 1
ATOM 1685 O O . TRP A 1 212 ? 0.103 0.128 -2.922 1.00 98.38 212 TRP A O 1
ATOM 1695 N N . LEU A 1 213 ? 2.257 0.374 -2.323 1.00 97.62 213 LEU A N 1
ATOM 1696 C CA . LEU A 1 213 ? 2.806 -0.320 -3.481 1.00 97.62 213 LEU A CA 1
ATOM 1697 C C . LEU A 1 213 ? 2.612 -1.843 -3.417 1.00 97.62 213 LEU A C 1
ATOM 1699 O O . LEU A 1 213 ? 2.134 -2.434 -4.382 1.00 97.62 213 LEU A O 1
ATOM 1703 N N . ASP A 1 214 ? 2.965 -2.460 -2.291 1.00 97.25 214 ASP A N 1
ATOM 1704 C CA . ASP A 1 214 ? 3.103 -3.914 -2.152 1.00 97.25 214 ASP A CA 1
ATOM 1705 C C . ASP A 1 214 ? 1.781 -4.588 -1.797 1.00 97.25 214 ASP A C 1
ATOM 1707 O O . ASP A 1 214 ? 1.447 -5.637 -2.345 1.00 97.25 214 ASP A O 1
ATOM 1711 N N . ASN A 1 215 ? 1.016 -3.985 -0.887 1.00 97.50 215 ASN A N 1
ATOM 1712 C CA . ASN A 1 215 ? -0.204 -4.588 -0.358 1.00 97.50 215 ASN A CA 1
ATOM 1713 C C . ASN A 1 215 ? -1.458 -4.085 -1.072 1.00 97.50 215 ASN A C 1
ATOM 1715 O O . ASN A 1 215 ? -2.408 -4.844 -1.250 1.00 97.50 215 ASN A O 1
ATOM 1719 N N . LEU A 1 216 ? -1.471 -2.812 -1.476 1.00 97.62 216 LEU A N 1
ATOM 1720 C CA . LEU A 1 216 ? -2.631 -2.184 -2.116 1.00 97.62 216 LEU A CA 1
ATOM 1721 C C . LEU A 1 216 ? -2.476 -2.005 -3.630 1.00 97.62 216 LEU A C 1
ATOM 1723 O O . LEU A 1 216 ? -3.447 -1.633 -4.284 1.00 97.62 216 LEU A O 1
ATOM 1727 N N . SER A 1 217 ? -1.299 -2.309 -4.196 1.00 97.50 217 SER A N 1
ATOM 1728 C CA . SER A 1 217 ? -1.021 -2.196 -5.637 1.00 97.50 217 SER A CA 1
ATOM 1729 C C . SER A 1 217 ? -1.389 -0.824 -6.228 1.00 97.50 217 SER A C 1
ATOM 1731 O O . SER A 1 217 ? -1.786 -0.726 -7.388 1.00 97.50 217 SER A O 1
ATOM 1733 N N . ASP A 1 218 ? -1.242 0.245 -5.437 1.00 98.12 218 ASP A N 1
ATOM 1734 C CA . ASP A 1 218 ? -1.542 1.631 -5.808 1.00 98.12 218 ASP A CA 1
ATOM 1735 C C . ASP A 1 218 ? -0.236 2.447 -5.910 1.00 98.12 218 ASP A C 1
ATOM 1737 O O . ASP A 1 218 ? 0.183 3.124 -4.960 1.00 98.12 218 ASP A O 1
ATOM 1741 N N . PRO A 1 219 ? 0.446 2.400 -7.070 1.00 98.00 219 PRO A N 1
ATOM 1742 C CA . PRO A 1 219 ? 1.690 3.133 -7.276 1.00 98.00 219 PRO A CA 1
ATOM 1743 C C . PRO A 1 219 ? 1.484 4.652 -7.290 1.00 98.00 219 PRO A C 1
ATOM 1745 O O . PRO A 1 219 ? 2.431 5.391 -7.029 1.00 98.00 219 PRO A O 1
ATOM 1748 N N . GLN A 1 220 ? 0.268 5.144 -7.554 1.00 98.00 220 GLN A N 1
ATOM 1749 C CA . GLN A 1 220 ? -0.021 6.578 -7.534 1.00 98.00 220 GLN A CA 1
ATOM 1750 C C . GLN A 1 220 ? 0.028 7.126 -6.105 1.00 98.00 220 GLN A C 1
ATOM 1752 O O . GLN A 1 220 ? 0.629 8.176 -5.859 1.00 98.00 220 GLN A O 1
ATOM 1757 N N . ARG A 1 221 ? -0.570 6.417 -5.144 1.00 97.69 221 ARG A N 1
ATOM 1758 C CA . ARG A 1 221 ? -0.486 6.795 -3.727 1.00 97.69 221 ARG A CA 1
ATOM 1759 C C . ARG A 1 221 ? 0.891 6.518 -3.135 1.00 97.69 221 ARG A C 1
ATOM 1761 O O . ARG A 1 221 ? 1.381 7.343 -2.364 1.00 97.69 221 ARG A O 1
ATOM 1768 N N . ALA A 1 222 ? 1.559 5.444 -3.558 1.00 98.06 222 ALA A N 1
ATOM 1769 C CA . ALA A 1 222 ? 2.951 5.195 -3.183 1.00 98.06 222 ALA A CA 1
ATOM 1770 C C . ALA A 1 222 ? 3.874 6.349 -3.620 1.00 98.06 222 ALA A C 1
ATOM 1772 O O . ALA A 1 222 ? 4.659 6.851 -2.816 1.00 98.06 222 ALA A O 1
ATOM 1773 N N . LEU A 1 223 ? 3.717 6.840 -4.857 1.00 97.88 223 LEU A N 1
ATOM 1774 C CA . LEU A 1 223 ? 4.426 8.014 -5.373 1.00 97.88 223 LEU A CA 1
ATOM 1775 C C . LEU A 1 223 ? 4.169 9.266 -4.521 1.00 97.88 223 LEU A C 1
ATOM 1777 O O . LEU A 1 223 ? 5.105 9.991 -4.177 1.00 97.88 223 LEU A O 1
ATOM 1781 N N . ALA A 1 224 ? 2.908 9.515 -4.159 1.00 96.38 224 ALA A N 1
ATOM 1782 C CA . ALA A 1 224 ? 2.532 10.663 -3.336 1.00 96.38 224 ALA A CA 1
ATOM 1783 C C . ALA A 1 224 ? 3.194 10.629 -1.947 1.00 96.38 224 ALA A C 1
ATOM 1785 O O . ALA A 1 224 ? 3.636 11.671 -1.462 1.00 96.38 224 ALA A O 1
ATOM 1786 N N . ALA A 1 225 ? 3.316 9.445 -1.339 1.00 94.38 225 ALA A N 1
ATOM 1787 C CA . ALA A 1 225 ? 3.992 9.252 -0.056 1.00 94.38 225 ALA A CA 1
ATOM 1788 C C . ALA A 1 225 ? 5.531 9.325 -0.162 1.00 94.38 225 ALA A C 1
ATOM 1790 O O . ALA A 1 225 ? 6.185 9.846 0.744 1.00 94.38 225 ALA A O 1
ATOM 1791 N N . ALA A 1 226 ? 6.116 8.860 -1.272 1.00 95.06 226 ALA A N 1
ATOM 1792 C CA . ALA A 1 226 ? 7.563 8.881 -1.507 1.00 95.06 226 ALA A CA 1
ATOM 1793 C C . ALA A 1 226 ? 8.111 10.285 -1.833 1.00 95.06 226 ALA A C 1
ATOM 1795 O O . ALA A 1 226 ? 9.251 10.602 -1.496 1.00 95.06 226 ALA A O 1
ATOM 1796 N N . LYS A 1 227 ? 7.308 11.161 -2.448 1.00 94.69 227 LYS A N 1
ATOM 1797 C CA . LYS A 1 227 ? 7.721 12.528 -2.812 1.00 94.69 227 LYS A CA 1
ATOM 1798 C C . LYS A 1 227 ? 8.244 13.373 -1.631 1.00 94.69 227 LYS A C 1
ATOM 1800 O O . LYS A 1 227 ? 9.353 13.894 -1.745 1.00 94.69 227 LYS A O 1
ATOM 1805 N N . PRO A 1 228 ? 7.509 13.548 -0.512 1.00 92.62 228 PRO A N 1
ATOM 1806 C CA . PRO A 1 228 ? 8.023 14.298 0.635 1.00 92.62 228 PRO A CA 1
ATOM 1807 C C . PRO A 1 228 ? 9.178 13.573 1.337 1.00 92.62 228 PRO A C 1
ATOM 1809 O O . PRO A 1 228 ? 10.028 14.230 1.927 1.00 92.62 228 PRO A O 1
ATOM 1812 N N . LEU A 1 229 ? 9.238 12.238 1.249 1.00 92.38 229 LEU A N 1
ATOM 1813 C CA . LEU A 1 229 ? 10.362 11.464 1.775 1.00 92.38 229 LEU A CA 1
ATOM 1814 C C . LEU A 1 229 ? 11.663 11.821 1.043 1.00 92.38 229 LEU A C 1
ATOM 1816 O O . LEU A 1 229 ? 12.649 12.117 1.702 1.00 92.38 229 LEU A O 1
ATOM 1820 N N . LEU A 1 230 ? 11.653 11.877 -0.294 1.00 93.56 230 LEU A N 1
ATOM 1821 C CA . LEU A 1 230 ? 12.833 12.264 -1.078 1.00 93.56 230 LEU A CA 1
ATOM 1822 C C . LEU A 1 230 ? 13.295 13.700 -0.780 1.00 93.56 230 LEU A C 1
ATOM 1824 O O . LEU A 1 230 ? 14.490 13.961 -0.736 1.00 93.56 230 LEU A O 1
ATOM 1828 N N . ALA A 1 231 ? 12.355 14.626 -0.566 1.00 88.75 231 ALA A N 1
ATOM 1829 C CA . ALA A 1 231 ? 12.668 16.037 -0.338 1.00 88.75 231 ALA A CA 1
ATOM 1830 C C . ALA A 1 231 ? 13.295 16.322 1.041 1.00 88.75 231 ALA A C 1
ATOM 1832 O O . ALA A 1 231 ? 14.029 17.296 1.189 1.00 88.75 231 ALA A O 1
ATOM 1833 N N . GLU A 1 232 ? 12.974 15.513 2.053 1.00 84.62 232 GLU A N 1
ATOM 1834 C CA . GLU A 1 232 ? 13.419 15.723 3.439 1.00 84.62 232 GLU A CA 1
ATOM 1835 C C . GLU A 1 232 ? 14.604 14.829 3.847 1.00 84.62 232 GLU A C 1
ATOM 1837 O O . GLU A 1 232 ? 15.276 15.130 4.843 1.00 84.62 232 GLU A O 1
ATOM 1842 N N . ALA A 1 233 ? 14.860 13.762 3.081 1.00 78.75 233 ALA A N 1
ATOM 1843 C CA . ALA A 1 233 ? 15.803 12.710 3.431 1.00 78.75 233 ALA A CA 1
ATOM 1844 C C . ALA A 1 233 ? 17.260 13.187 3.505 1.00 78.75 233 ALA A C 1
ATOM 1846 O O . ALA A 1 233 ? 17.783 13.840 2.602 1.00 78.75 233 ALA A O 1
ATOM 1847 N N . GLU A 1 234 ? 17.943 12.778 4.576 1.00 80.50 234 GLU A N 1
ATOM 1848 C CA . GLU A 1 234 ? 19.407 12.877 4.685 1.00 80.50 234 GLU A CA 1
ATOM 1849 C C . GLU A 1 234 ? 20.122 11.763 3.906 1.00 80.50 234 GLU A C 1
ATOM 1851 O O . GLU A 1 234 ? 21.202 11.991 3.362 1.00 80.50 234 GLU A O 1
ATOM 1856 N N . ASP A 1 235 ? 19.511 10.575 3.831 1.00 88.12 235 ASP A N 1
ATOM 1857 C CA . ASP A 1 235 ? 19.944 9.448 2.998 1.00 88.12 235 ASP A CA 1
ATOM 1858 C C . ASP A 1 235 ? 18.889 9.184 1.919 1.00 88.12 235 ASP A C 1
ATOM 1860 O O . ASP A 1 235 ? 17.759 8.787 2.205 1.00 88.12 235 ASP A O 1
ATOM 1864 N N . ASP A 1 236 ? 19.260 9.407 0.662 1.00 91.06 236 ASP A N 1
ATOM 1865 C CA . ASP A 1 236 ? 18.346 9.312 -0.470 1.00 91.06 236 ASP A CA 1
ATOM 1866 C C . ASP A 1 236 ? 18.148 7.884 -0.997 1.00 91.06 236 ASP A C 1
ATOM 1868 O O . ASP A 1 236 ? 17.306 7.669 -1.873 1.00 91.06 236 ASP A O 1
ATOM 1872 N N . ARG A 1 237 ? 18.872 6.888 -0.470 1.00 92.56 237 ARG A N 1
ATOM 1873 C CA . ARG A 1 237 ? 18.813 5.498 -0.956 1.00 92.56 237 ARG A CA 1
ATOM 1874 C C . ARG A 1 237 ? 17.419 4.892 -0.863 1.00 92.56 237 ARG A C 1
ATOM 1876 O O . ARG A 1 237 ? 16.936 4.326 -1.836 1.00 92.56 237 ARG A O 1
ATOM 1883 N N . GLU A 1 238 ? 16.773 4.999 0.293 1.00 92.50 238 GLU A N 1
ATOM 1884 C CA . GLU A 1 238 ? 15.446 4.414 0.517 1.00 92.50 238 GLU A CA 1
ATOM 1885 C C . GLU A 1 238 ? 14.357 5.082 -0.352 1.00 92.50 238 GLU A C 1
ATOM 1887 O O . GLU A 1 238 ? 13.677 4.366 -1.093 1.00 92.50 238 GLU A O 1
ATOM 1892 N N . PRO A 1 239 ? 14.200 6.425 -0.364 1.00 94.44 239 PRO A N 1
ATOM 1893 C CA . PRO A 1 239 ? 13.224 7.070 -1.241 1.00 94.44 239 PRO A CA 1
ATOM 1894 C C . PRO A 1 239 ? 13.495 6.862 -2.735 1.00 94.44 239 PRO A C 1
ATOM 1896 O O . PRO A 1 239 ? 12.541 6.669 -3.490 1.00 94.44 239 PRO A O 1
ATOM 1899 N N . THR A 1 240 ? 14.757 6.859 -3.183 1.00 95.69 240 THR A N 1
ATOM 1900 C CA . THR A 1 240 ? 15.063 6.589 -4.601 1.00 95.69 240 THR A CA 1
ATOM 1901 C C . THR A 1 240 ? 14.722 5.149 -4.989 1.00 95.69 240 THR A C 1
ATOM 1903 O O . THR A 1 240 ? 14.071 4.942 -6.011 1.00 95.69 240 THR A O 1
ATOM 1906 N N . GLN A 1 241 ? 15.034 4.158 -4.145 1.00 95.50 241 GLN A N 1
ATOM 1907 C CA . GLN A 1 241 ? 14.622 2.764 -4.362 1.00 95.50 241 GLN A CA 1
ATOM 1908 C C . GLN A 1 241 ? 13.097 2.600 -4.399 1.00 95.50 241 GLN A C 1
ATOM 1910 O O . GLN A 1 241 ? 12.580 1.863 -5.237 1.00 95.50 241 GLN A O 1
ATOM 1915 N N . LEU A 1 242 ? 12.357 3.290 -3.525 1.00 96.69 242 LEU A N 1
ATOM 1916 C CA . LEU A 1 242 ? 10.891 3.277 -3.554 1.00 96.69 242 LEU A CA 1
ATOM 1917 C C . LEU A 1 242 ? 10.342 3.845 -4.869 1.00 96.69 242 LEU A C 1
ATOM 1919 O O . LEU A 1 242 ? 9.454 3.238 -5.464 1.00 96.69 242 LEU A O 1
ATOM 1923 N N . LEU A 1 243 ? 10.880 4.968 -5.351 1.00 97.31 243 LEU A N 1
ATOM 1924 C CA . LEU A 1 243 ? 10.464 5.569 -6.624 1.00 97.31 243 LEU A CA 1
ATOM 1925 C C . LEU A 1 243 ? 10.810 4.691 -7.833 1.00 97.31 243 LEU A C 1
ATOM 1927 O O . LEU A 1 243 ? 10.008 4.597 -8.760 1.00 97.31 243 LEU A O 1
ATOM 1931 N N . GLU A 1 244 ? 11.948 3.995 -7.817 1.00 95.94 244 GLU A N 1
ATOM 1932 C CA . GLU A 1 244 ? 12.273 3.013 -8.859 1.00 95.94 244 GLU A CA 1
ATOM 1933 C C . GLU A 1 244 ? 11.295 1.835 -8.867 1.00 95.94 244 GLU A C 1
ATOM 1935 O O . GLU A 1 244 ? 10.832 1.419 -9.927 1.00 95.94 244 GLU A O 1
ATOM 1940 N N . ARG A 1 245 ? 10.885 1.340 -7.696 1.00 97.19 245 ARG A N 1
ATOM 1941 C CA . ARG A 1 245 ? 9.852 0.296 -7.622 1.00 97.19 245 ARG A CA 1
ATOM 1942 C C . ARG A 1 245 ? 8.486 0.794 -8.103 1.00 97.19 245 ARG A C 1
ATOM 1944 O O . ARG A 1 245 ? 7.726 0.023 -8.683 1.00 97.19 245 ARG A O 1
ATOM 1951 N N . VAL A 1 246 ? 8.165 2.074 -7.889 1.00 97.69 246 VAL A N 1
ATOM 1952 C CA . VAL A 1 246 ? 6.962 2.708 -8.457 1.00 97.69 246 VAL A CA 1
ATOM 1953 C C . VAL A 1 246 ? 7.033 2.732 -9.988 1.00 97.69 246 VAL A C 1
ATOM 1955 O O . VAL A 1 246 ? 6.039 2.392 -10.629 1.00 97.69 246 VAL A O 1
ATOM 1958 N N . LEU A 1 247 ? 8.187 3.076 -10.573 1.00 95.25 247 LEU A N 1
ATOM 1959 C CA . LEU A 1 247 ? 8.408 3.050 -12.028 1.00 95.25 247 LEU A CA 1
ATOM 1960 C C . LEU A 1 247 ? 8.180 1.657 -12.627 1.00 95.25 247 LEU A C 1
ATOM 1962 O O . LEU A 1 247 ? 7.482 1.511 -13.634 1.00 95.25 247 LEU A O 1
ATOM 1966 N N . GLU A 1 248 ? 8.758 0.643 -11.986 1.00 94.50 248 GLU A N 1
ATOM 1967 C CA . GLU A 1 248 ? 8.735 -0.756 -12.429 1.00 94.50 248 GLU A CA 1
ATOM 1968 C C . GLU A 1 248 ? 7.397 -1.458 -12.143 1.00 94.50 248 GLU A C 1
ATOM 1970 O O . GLU A 1 248 ? 7.163 -2.574 -12.609 1.00 94.50 248 GLU A O 1
ATOM 1975 N N . SER A 1 249 ? 6.490 -0.816 -11.401 1.00 96.19 249 SER A N 1
ATOM 1976 C CA . SER A 1 249 ? 5.213 -1.422 -11.039 1.00 96.19 249 SER A CA 1
ATOM 1977 C C . SER A 1 249 ? 4.357 -1.729 -12.279 1.00 96.19 249 SER A C 1
ATOM 1979 O O . SER A 1 249 ? 4.122 -0.845 -13.119 1.00 96.19 249 SER A O 1
ATOM 1981 N N . PRO A 1 250 ? 3.800 -2.952 -12.390 1.00 94.06 250 PRO A N 1
ATOM 1982 C CA . PRO A 1 250 ? 2.898 -3.305 -13.485 1.00 94.06 250 PRO A CA 1
ATOM 1983 C C . PRO A 1 250 ? 1.581 -2.517 -13.427 1.00 94.06 250 PRO A C 1
ATOM 1985 O O . PRO A 1 250 ? 0.950 -2.300 -14.458 1.00 94.06 250 PRO A O 1
ATOM 1988 N N . HIS A 1 251 ? 1.193 -2.040 -12.240 1.00 96.12 251 HIS A N 1
ATOM 1989 C CA . HIS A 1 251 ? -0.015 -1.238 -12.025 1.00 96.12 251 HIS A CA 1
ATOM 1990 C C . HIS A 1 251 ? 0.207 0.262 -12.283 1.00 96.12 251 HIS A C 1
ATOM 1992 O O . HIS A 1 251 ? -0.745 1.042 -12.233 1.00 96.12 251 HIS A O 1
ATOM 1998 N N . ALA A 1 252 ? 1.445 0.699 -12.546 1.00 96.31 252 ALA A N 1
ATOM 1999 C CA . ALA A 1 252 ? 1.726 2.099 -12.835 1.00 96.31 252 ALA A CA 1
ATOM 2000 C C . ALA A 1 252 ? 1.271 2.447 -14.255 1.00 96.31 252 ALA A C 1
ATOM 2002 O O . ALA A 1 252 ? 1.648 1.800 -15.232 1.00 96.31 252 ALA A O 1
ATOM 2003 N N . ASN A 1 253 ? 0.466 3.500 -14.384 1.00 94.69 253 ASN A N 1
ATOM 2004 C CA . ASN A 1 253 ? 0.165 4.077 -15.689 1.00 94.69 253 ASN A CA 1
ATOM 2005 C C . ASN A 1 253 ? 1.311 5.000 -16.145 1.00 94.69 253 ASN A C 1
ATOM 2007 O O . ASN A 1 253 ? 2.203 5.340 -15.365 1.00 94.69 253 ASN A O 1
ATOM 2011 N N . LYS A 1 254 ? 1.270 5.435 -17.410 1.00 92.25 254 LYS A N 1
ATOM 2012 C CA . LYS A 1 254 ? 2.296 6.317 -17.983 1.00 92.25 254 LYS A CA 1
ATOM 2013 C C . LYS A 1 254 ? 2.514 7.591 -17.153 1.00 92.25 254 LYS A C 1
ATOM 2015 O O . LYS A 1 254 ? 3.649 7.911 -16.847 1.00 92.25 254 LYS A O 1
ATOM 2020 N N . ALA A 1 255 ? 1.445 8.256 -16.712 1.00 95.50 255 ALA A N 1
ATOM 2021 C CA . ALA A 1 255 ? 1.555 9.491 -15.933 1.00 95.50 255 ALA A CA 1
ATOM 2022 C C . ALA A 1 255 ? 2.266 9.291 -14.581 1.00 95.50 255 ALA A C 1
ATOM 2024 O O . ALA A 1 255 ? 3.048 10.141 -14.165 1.00 95.50 255 ALA A O 1
ATOM 2025 N N . VAL A 1 256 ? 2.018 8.167 -13.899 1.00 97.00 256 VAL A N 1
ATOM 2026 C CA . VAL A 1 256 ? 2.711 7.812 -12.649 1.00 97.00 256 VAL A CA 1
ATOM 2027 C C . VAL A 1 256 ? 4.184 7.509 -12.915 1.00 97.00 256 VAL A C 1
ATOM 2029 O O . VAL A 1 256 ? 5.032 7.957 -12.145 1.00 97.00 256 VAL A O 1
ATOM 2032 N N . ARG A 1 257 ? 4.500 6.800 -14.009 1.00 95.50 257 ARG A N 1
ATOM 2033 C CA . ARG A 1 257 ? 5.895 6.537 -14.388 1.00 95.50 257 ARG A CA 1
ATOM 2034 C C . ARG A 1 257 ? 6.640 7.825 -14.725 1.00 95.50 257 ARG A C 1
ATOM 2036 O O . ARG A 1 257 ? 7.691 8.073 -14.148 1.00 95.50 257 ARG A O 1
ATOM 2043 N N . ASP A 1 258 ? 6.062 8.672 -15.569 1.00 94.62 258 ASP A N 1
ATOM 2044 C CA . ASP A 1 258 ? 6.654 9.954 -15.957 1.00 94.62 258 ASP A CA 1
ATOM 2045 C C . ASP A 1 258 ? 6.922 10.822 -14.715 1.00 94.62 258 ASP A C 1
ATOM 2047 O O . ASP A 1 258 ? 8.026 11.325 -14.528 1.00 94.62 258 ASP A O 1
ATOM 2051 N N . ALA A 1 259 ? 5.963 10.902 -13.786 1.00 97.19 259 ALA A N 1
ATOM 2052 C CA . ALA A 1 259 ? 6.129 11.662 -12.550 1.00 97.19 259 ALA A CA 1
ATOM 2053 C C . ALA A 1 259 ? 7.205 11.085 -11.607 1.00 97.19 259 ALA A C 1
ATOM 2055 O O . ALA A 1 259 ? 7.944 11.848 -10.981 1.00 97.19 259 ALA A O 1
ATOM 2056 N N . ALA A 1 260 ? 7.315 9.758 -11.483 1.00 97.50 260 ALA A N 1
ATOM 2057 C CA . ALA A 1 260 ? 8.366 9.124 -10.683 1.00 97.50 260 ALA A CA 1
ATOM 2058 C C . ALA A 1 260 ? 9.759 9.329 -11.307 1.00 97.50 260 ALA A C 1
ATOM 2060 O O . ALA A 1 260 ? 10.713 9.655 -10.596 1.00 97.50 260 ALA A O 1
ATOM 2061 N N . MET A 1 261 ? 9.859 9.211 -12.634 1.00 96.88 261 MET A N 1
ATOM 2062 C CA . MET A 1 261 ? 11.074 9.481 -13.404 1.00 96.88 261 MET A CA 1
ATOM 2063 C C . MET A 1 261 ? 11.501 10.939 -13.244 1.00 96.88 261 MET A C 1
ATOM 2065 O O . MET A 1 261 ? 12.670 11.199 -12.976 1.00 96.88 261 MET A O 1
ATOM 2069 N N . ASP A 1 262 ? 10.568 11.885 -13.347 1.00 96.62 262 ASP A N 1
ATOM 2070 C CA . ASP A 1 262 ? 10.847 13.314 -13.202 1.00 96.62 262 ASP A CA 1
ATOM 2071 C C . ASP A 1 262 ? 11.399 13.662 -11.818 1.00 96.62 262 ASP A C 1
ATOM 2073 O O . ASP A 1 262 ? 12.336 14.460 -11.715 1.00 96.62 262 ASP A O 1
ATOM 2077 N N . LEU A 1 263 ? 10.866 13.045 -10.757 1.00 96.94 263 LEU A N 1
ATOM 2078 C CA . LEU A 1 263 ? 11.384 13.226 -9.400 1.00 96.94 263 LEU A CA 1
ATOM 2079 C C . LEU A 1 263 ? 12.808 12.679 -9.261 1.00 96.94 263 LEU A C 1
ATOM 2081 O O . LEU A 1 263 ? 13.678 13.391 -8.758 1.00 96.94 263 LEU A O 1
ATOM 2085 N N . LEU A 1 264 ? 13.060 11.453 -9.733 1.00 96.88 264 LEU A N 1
ATOM 2086 C CA . LEU A 1 264 ? 14.393 10.841 -9.699 1.00 96.88 264 LEU A CA 1
ATOM 2087 C C . LEU A 1 264 ? 15.406 11.647 -10.518 1.00 96.88 264 LEU A C 1
ATOM 2089 O O . LEU A 1 264 ? 16.485 11.964 -10.020 1.00 96.88 264 LEU A O 1
ATOM 2093 N N . ARG A 1 265 ? 15.041 12.035 -11.744 1.00 96.06 265 ARG A N 1
ATOM 2094 C CA . ARG A 1 265 ? 15.859 12.863 -12.637 1.00 96.06 265 ARG A CA 1
ATOM 2095 C C . ARG A 1 265 ? 16.230 14.188 -11.976 1.00 96.06 265 ARG A C 1
ATOM 2097 O O . ARG A 1 265 ? 17.412 14.493 -11.862 1.00 96.06 265 ARG A O 1
ATOM 2104 N N . SER A 1 266 ? 15.240 14.928 -11.474 1.00 95.94 266 SER A N 1
ATOM 2105 C CA . SER A 1 266 ? 15.466 16.223 -10.814 1.00 95.94 266 SER A CA 1
ATOM 2106 C C . SER A 1 266 ? 16.379 16.092 -9.592 1.00 95.94 266 SER A C 1
ATOM 2108 O O . SER A 1 266 ? 17.265 16.921 -9.377 1.00 95.94 266 SER A O 1
ATOM 2110 N N . HIS A 1 267 ? 16.190 15.036 -8.797 1.00 95.62 267 HIS A N 1
ATOM 2111 C CA . HIS A 1 267 ? 17.007 14.774 -7.614 1.00 95.62 267 HIS A CA 1
ATOM 2112 C C . HIS A 1 267 ? 18.460 14.453 -7.977 1.00 95.62 267 HIS A C 1
ATOM 2114 O O . HIS A 1 267 ? 19.391 15.062 -7.440 1.00 95.62 267 HIS A O 1
ATOM 2120 N N . TYR A 1 268 ? 18.679 13.547 -8.929 1.00 95.56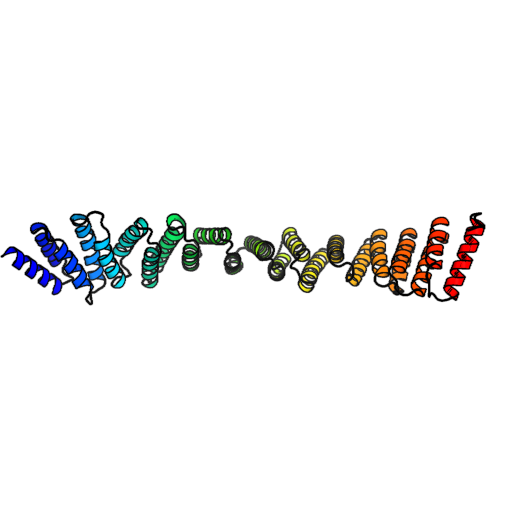 268 TYR A N 1
ATOM 2121 C CA . TYR A 1 268 ? 20.025 13.186 -9.370 1.00 95.56 268 TYR A CA 1
ATOM 2122 C C . TYR A 1 268 ? 20.746 14.330 -10.084 1.00 95.56 268 TYR A C 1
ATOM 2124 O O . TYR A 1 268 ? 21.943 14.506 -9.860 1.00 95.56 268 TYR A O 1
ATOM 2132 N N . ASP A 1 269 ? 20.039 15.159 -10.854 1.00 94.69 269 ASP A N 1
ATOM 2133 C CA . ASP A 1 269 ? 20.614 16.369 -11.450 1.00 94.69 269 ASP A CA 1
ATOM 2134 C C . ASP A 1 269 ? 21.061 17.366 -10.371 1.00 94.69 269 ASP A C 1
ATOM 2136 O O . ASP A 1 269 ? 22.185 17.870 -10.420 1.00 94.69 269 ASP A O 1
ATOM 2140 N N . SER A 1 270 ? 20.239 17.585 -9.338 1.00 93.69 270 SER A N 1
ATOM 2141 C CA . SER A 1 270 ? 20.591 18.479 -8.222 1.00 93.69 270 SER A CA 1
ATOM 2142 C C . SER A 1 270 ? 21.798 17.994 -7.409 1.00 93.69 270 SER A C 1
ATOM 2144 O O . SER A 1 270 ? 22.508 18.796 -6.803 1.00 93.69 270 SER A O 1
ATOM 2146 N N . THR A 1 271 ? 22.057 16.684 -7.431 1.00 93.06 271 THR A N 1
ATOM 2147 C CA . THR A 1 271 ? 23.182 16.036 -6.742 1.00 93.06 271 THR A CA 1
ATOM 2148 C C . THR A 1 271 ? 24.321 15.641 -7.689 1.00 93.06 271 THR A C 1
ATOM 2150 O O . THR A 1 271 ? 25.200 14.883 -7.279 1.00 93.06 271 THR A O 1
ATOM 2153 N N . THR A 1 272 ? 24.302 16.147 -8.932 1.00 93.44 272 THR A N 1
ATOM 2154 C CA . THR A 1 272 ? 25.308 15.943 -9.995 1.00 93.44 272 THR A CA 1
ATOM 2155 C C . THR A 1 272 ? 25.617 14.478 -10.340 1.00 93.44 272 THR A C 1
ATOM 2157 O O . THR A 1 272 ? 26.720 14.138 -10.774 1.00 93.44 272 THR A O 1
ATOM 2160 N N . ARG A 1 273 ? 24.628 13.584 -10.209 1.00 94.88 273 ARG A N 1
ATOM 2161 C CA . ARG A 1 273 ? 24.745 12.139 -10.487 1.00 94.88 273 ARG A CA 1
ATOM 2162 C C . ARG A 1 273 ? 24.218 11.772 -11.878 1.00 94.88 273 ARG A C 1
ATOM 2164 O O . ARG A 1 273 ? 23.307 10.959 -12.008 1.00 94.88 273 ARG A O 1
ATOM 2171 N N . SER A 1 274 ? 24.818 12.320 -12.936 1.00 94.06 274 SER A N 1
ATOM 2172 C CA . SER A 1 274 ? 24.345 12.136 -14.324 1.00 94.06 274 SER A CA 1
ATOM 2173 C C . SER A 1 274 ? 24.207 10.669 -14.762 1.00 94.06 274 SER A C 1
ATOM 2175 O O . SER A 1 274 ? 23.297 10.341 -15.518 1.00 94.06 274 SER A O 1
ATOM 2177 N N . ARG A 1 275 ? 25.067 9.767 -14.266 1.00 95.69 275 ARG A N 1
ATOM 2178 C CA . ARG A 1 275 ? 24.972 8.324 -14.563 1.00 95.69 275 ARG A CA 1
ATOM 2179 C C . ARG A 1 275 ? 23.713 7.669 -13.992 1.00 95.69 275 ARG A C 1
ATOM 2181 O O . ARG A 1 275 ? 23.162 6.775 -14.623 1.00 95.69 275 ARG A O 1
ATOM 2188 N N . GLU A 1 276 ? 23.242 8.125 -12.834 1.00 96.06 276 GLU A N 1
ATOM 2189 C CA . GLU A 1 276 ? 22.008 7.607 -12.234 1.00 96.06 276 GLU A CA 1
ATOM 2190 C C . GLU A 1 276 ? 20.783 8.066 -13.034 1.00 96.06 276 GLU A C 1
ATOM 2192 O O . GLU A 1 276 ? 19.864 7.279 -13.242 1.00 96.06 276 GLU A O 1
ATOM 2197 N N . VAL A 1 277 ? 20.804 9.295 -13.572 1.00 96.81 277 VAL A N 1
ATOM 2198 C CA . VAL A 1 277 ? 19.765 9.770 -14.502 1.00 96.81 277 VAL A CA 1
ATOM 2199 C C . VAL A 1 277 ? 19.697 8.871 -15.732 1.00 96.81 277 VAL A C 1
ATOM 2201 O O . VAL A 1 277 ? 18.618 8.399 -16.070 1.00 96.81 277 VAL A O 1
ATOM 2204 N N . ILE A 1 278 ? 20.841 8.584 -16.363 1.00 97.12 278 ILE A N 1
ATOM 2205 C CA . ILE A 1 278 ? 20.907 7.698 -17.535 1.00 97.12 278 ILE A CA 1
ATOM 2206 C C . ILE A 1 278 ? 20.328 6.315 -17.201 1.00 97.12 278 ILE A C 1
ATOM 2208 O O . ILE A 1 278 ? 19.455 5.849 -17.927 1.00 97.12 278 ILE A O 1
ATOM 2212 N N . ARG A 1 279 ? 20.699 5.715 -16.057 1.00 96.56 279 ARG A N 1
ATOM 2213 C CA . ARG A 1 279 ? 20.131 4.426 -15.614 1.00 96.56 279 ARG A CA 1
ATOM 2214 C C . ARG A 1 279 ? 18.606 4.474 -15.502 1.00 96.56 279 ARG A C 1
ATOM 2216 O O . ARG A 1 279 ? 17.929 3.533 -15.909 1.00 96.56 279 ARG A O 1
ATOM 2223 N N . VAL A 1 280 ? 18.052 5.538 -14.918 1.00 96.56 280 VAL A N 1
ATOM 2224 C CA . VAL A 1 280 ? 16.595 5.692 -14.780 1.00 96.56 280 VAL A CA 1
ATOM 2225 C C . VAL A 1 280 ? 15.931 5.843 -16.151 1.00 96.56 280 VAL A C 1
ATOM 2227 O O . VAL A 1 280 ? 14.922 5.185 -16.400 1.00 96.56 280 VAL A O 1
ATOM 2230 N N . LEU A 1 281 ? 16.503 6.645 -17.055 1.00 96.19 281 LEU A N 1
ATOM 2231 C CA . LEU A 1 281 ? 15.999 6.799 -18.425 1.00 96.19 281 LEU A CA 1
ATOM 2232 C C . LEU A 1 281 ? 16.004 5.459 -19.175 1.00 96.19 281 LEU A C 1
ATOM 2234 O O . LEU A 1 281 ? 14.991 5.086 -19.757 1.00 96.19 281 LEU A O 1
ATOM 2238 N N . GLU A 1 282 ? 17.102 4.705 -19.111 1.00 95.44 282 GLU A N 1
ATOM 2239 C CA . GLU A 1 282 ? 17.237 3.373 -19.719 1.00 95.44 282 GLU A CA 1
ATOM 2240 C C . GLU A 1 282 ? 16.214 2.373 -19.173 1.00 95.44 282 GLU A C 1
ATOM 2242 O O . GLU A 1 282 ? 15.619 1.615 -19.943 1.00 95.44 282 GLU A O 1
ATOM 2247 N N . LYS A 1 283 ? 15.950 2.397 -17.860 1.00 94.69 283 LYS A N 1
ATOM 2248 C CA . LYS A 1 283 ? 14.891 1.578 -17.255 1.00 94.69 283 LYS A CA 1
ATOM 2249 C C . LYS A 1 283 ? 13.523 1.908 -17.845 1.00 94.69 283 LYS A C 1
ATOM 2251 O O . LYS A 1 283 ? 12.782 0.995 -18.194 1.00 94.69 283 LYS A O 1
ATOM 2256 N N . VAL A 1 284 ? 13.184 3.192 -17.977 1.00 94.06 284 VAL A N 1
ATOM 2257 C CA . VAL A 1 284 ? 11.897 3.611 -18.556 1.00 94.06 284 VAL A CA 1
ATOM 2258 C C . VAL A 1 284 ? 11.819 3.255 -20.043 1.00 94.06 284 VAL A C 1
ATOM 2260 O O . VAL A 1 284 ? 10.794 2.733 -20.480 1.00 94.06 284 VAL A O 1
ATOM 2263 N N . ILE A 1 285 ? 12.910 3.441 -20.793 1.00 94.94 285 ILE A N 1
ATOM 2264 C CA . ILE A 1 285 ? 13.025 3.015 -22.195 1.00 94.94 285 ILE A CA 1
ATOM 2265 C C . ILE A 1 285 ? 12.717 1.521 -22.331 1.00 94.94 285 ILE A C 1
ATOM 2267 O O . ILE A 1 285 ? 11.944 1.133 -23.202 1.00 94.94 285 ILE A O 1
ATOM 2271 N N . ALA A 1 286 ? 13.271 0.675 -21.459 1.00 93.75 286 ALA A N 1
ATOM 2272 C CA . ALA A 1 286 ? 13.053 -0.769 -21.511 1.00 93.75 286 ALA A CA 1
ATOM 2273 C C . ALA A 1 286 ? 11.583 -1.180 -21.286 1.00 93.75 286 ALA A C 1
ATOM 2275 O O . ALA A 1 286 ? 11.173 -2.242 -21.756 1.00 93.75 286 ALA A O 1
ATOM 2276 N N . LEU A 1 287 ? 10.786 -0.354 -20.597 1.00 90.44 287 LEU A N 1
ATOM 2277 C CA . LEU A 1 287 ? 9.360 -0.609 -20.360 1.00 90.44 287 LEU A CA 1
ATOM 2278 C C . LEU A 1 287 ? 8.484 -0.288 -21.582 1.00 90.44 287 LEU A C 1
ATOM 2280 O O . LEU A 1 287 ? 7.461 -0.943 -21.776 1.00 90.44 287 LEU A O 1
ATOM 2284 N N . ASP A 1 288 ? 8.862 0.704 -22.394 1.00 90.06 288 ASP A N 1
ATOM 2285 C CA . ASP A 1 288 ? 8.156 1.080 -23.628 1.00 90.06 288 ASP A CA 1
ATOM 2286 C C . ASP A 1 288 ? 9.139 1.579 -24.710 1.00 90.06 288 ASP A C 1
ATOM 2288 O O . ASP A 1 288 ? 9.210 2.784 -24.991 1.00 90.06 288 ASP A O 1
ATOM 2292 N N . PRO A 1 289 ? 9.914 0.676 -25.348 1.00 89.06 289 PRO A N 1
ATOM 2293 C CA . PRO A 1 289 ? 10.953 1.083 -26.296 1.00 89.06 289 PRO A CA 1
ATOM 2294 C C . PRO A 1 289 ? 10.400 1.855 -27.501 1.00 89.06 289 PRO A C 1
ATOM 2296 O O . PRO A 1 289 ? 11.029 2.785 -27.998 1.00 89.06 289 PRO A O 1
ATOM 2299 N N . ALA A 1 290 ? 9.193 1.504 -27.954 1.00 85.81 290 ALA A N 1
ATOM 2300 C CA . ALA A 1 290 ? 8.579 2.083 -29.147 1.00 85.81 290 ALA A CA 1
ATOM 2301 C C . ALA A 1 290 ? 8.151 3.550 -28.966 1.00 85.81 290 ALA A C 1
ATOM 2303 O O . ALA A 1 290 ? 8.046 4.276 -29.955 1.00 85.81 290 ALA A O 1
ATOM 2304 N N . SER A 1 291 ? 7.932 4.003 -27.728 1.00 87.00 291 SER A N 1
ATOM 2305 C CA . SER A 1 291 ? 7.457 5.364 -27.432 1.00 87.00 291 SER A CA 1
ATOM 2306 C C . SER A 1 291 ? 8.490 6.236 -26.710 1.00 87.00 291 SER A C 1
ATOM 2308 O O . SER A 1 291 ? 8.140 7.288 -26.173 1.00 87.00 291 SER A O 1
ATOM 2310 N N . SER A 1 292 ? 9.761 5.830 -26.704 1.00 92.44 292 SER A N 1
ATOM 2311 C CA . SER A 1 292 ? 10.817 6.439 -25.883 1.00 92.44 292 SER A CA 1
ATOM 2312 C C . SER A 1 292 ? 11.796 7.357 -26.631 1.00 92.44 292 SER A C 1
ATOM 2314 O O . SER A 1 292 ? 12.914 7.579 -26.170 1.00 92.44 292 SER A O 1
ATOM 2316 N N . GLY A 1 293 ? 11.395 7.940 -27.767 1.00 93.81 293 GLY A N 1
ATOM 2317 C CA . GLY A 1 293 ? 12.294 8.745 -28.610 1.00 93.81 293 GLY A CA 1
ATOM 2318 C C . GLY A 1 293 ? 12.961 9.915 -27.869 1.00 93.81 293 GLY A C 1
ATOM 2319 O O . GLY A 1 293 ? 14.181 10.053 -27.895 1.00 93.81 293 GLY A O 1
ATOM 2320 N N . ALA A 1 294 ? 12.180 10.702 -27.121 1.00 94.44 294 ALA A N 1
ATOM 2321 C CA . ALA A 1 294 ? 12.714 11.810 -26.322 1.00 94.44 294 ALA A CA 1
ATOM 2322 C C . ALA A 1 294 ? 13.675 11.340 -25.209 1.00 94.44 294 ALA A C 1
ATOM 2324 O O . ALA A 1 294 ? 14.642 12.029 -24.893 1.00 94.44 294 ALA A O 1
ATOM 2325 N N . LEU A 1 295 ? 13.438 10.152 -24.637 1.00 95.81 295 LEU A N 1
ATOM 2326 C CA . LEU A 1 295 ? 14.301 9.580 -23.600 1.00 95.81 295 LEU A CA 1
ATOM 2327 C C . LEU A 1 295 ? 15.628 9.088 -24.189 1.00 95.81 295 LEU A C 1
ATOM 2329 O O . LEU A 1 295 ? 16.673 9.297 -23.577 1.00 95.81 295 LEU A O 1
ATOM 2333 N N . HIS A 1 296 ? 15.608 8.487 -25.385 1.00 96.94 296 HIS A N 1
ATOM 2334 C CA . HIS A 1 296 ? 16.829 8.134 -26.115 1.00 96.94 296 HIS A CA 1
ATOM 2335 C C . HIS A 1 296 ? 17.672 9.370 -26.442 1.00 96.94 296 HIS A C 1
ATOM 2337 O O . HIS A 1 296 ? 18.887 9.338 -26.254 1.00 96.94 296 HIS A O 1
ATOM 2343 N N . GLU A 1 297 ? 17.048 10.460 -26.895 1.00 97.19 297 GLU A N 1
ATOM 2344 C CA . GLU A 1 297 ? 17.754 11.714 -27.183 1.00 97.19 297 GLU A CA 1
ATOM 2345 C C . GLU A 1 297 ? 18.423 12.299 -25.928 1.00 97.19 297 GLU A C 1
ATOM 2347 O O . GLU A 1 297 ? 19.599 12.676 -25.968 1.00 97.19 297 GLU A O 1
ATOM 2352 N N . GLU A 1 298 ? 17.706 12.329 -24.798 1.00 97.38 298 GLU A N 1
ATOM 2353 C CA . GLU A 1 298 ? 18.252 12.813 -23.527 1.00 97.38 298 GLU A CA 1
ATOM 2354 C C . GLU A 1 298 ? 19.401 11.923 -23.024 1.00 97.38 298 GLU A C 1
ATOM 2356 O O . GLU A 1 298 ? 20.478 12.436 -22.706 1.00 97.38 298 GLU A O 1
ATOM 2361 N N . ALA A 1 299 ? 19.205 10.600 -22.982 1.00 97.62 299 ALA A N 1
ATOM 2362 C CA . ALA A 1 299 ? 20.222 9.652 -22.525 1.00 97.62 299 ALA A CA 1
ATOM 2363 C C . ALA A 1 299 ? 21.484 9.723 -23.398 1.00 97.62 299 ALA A C 1
ATOM 2365 O O . ALA A 1 299 ? 22.592 9.861 -22.875 1.00 97.62 299 ALA A O 1
ATOM 2366 N N . GLY A 1 300 ? 21.317 9.730 -24.725 1.00 97.31 300 GLY A N 1
ATOM 2367 C CA . GLY A 1 300 ? 22.417 9.849 -25.679 1.00 97.31 300 GLY A CA 1
ATOM 2368 C C . GLY A 1 300 ? 23.191 11.160 -25.535 1.00 97.31 300 GLY A C 1
ATOM 2369 O O . GLY A 1 300 ? 24.422 11.158 -25.562 1.00 97.31 300 GLY A O 1
ATOM 2370 N N . THR A 1 301 ? 22.496 12.281 -25.321 1.00 97.56 301 THR A N 1
ATOM 2371 C CA . THR A 1 301 ? 23.142 13.585 -25.095 1.00 97.56 301 THR A CA 1
ATOM 2372 C C . THR A 1 301 ? 23.960 13.585 -23.805 1.00 97.56 301 THR A C 1
ATOM 2374 O O . THR A 1 301 ? 25.135 13.947 -23.828 1.00 97.56 301 THR A O 1
ATOM 2377 N N . ARG A 1 302 ? 23.391 13.095 -22.698 1.00 97.25 302 ARG A N 1
ATOM 2378 C CA . ARG A 1 302 ? 24.094 13.017 -21.406 1.00 97.25 302 ARG A CA 1
ATOM 2379 C C . ARG A 1 302 ? 25.309 12.089 -21.460 1.00 97.25 302 ARG A C 1
ATOM 2381 O O . ARG A 1 302 ? 26.344 12.414 -20.884 1.00 97.25 302 ARG A O 1
ATOM 2388 N N . LEU A 1 303 ? 25.213 10.956 -22.156 1.00 97.75 303 LEU A N 1
ATOM 2389 C CA . LEU A 1 303 ? 26.343 10.043 -22.371 1.00 97.75 303 LEU A CA 1
ATOM 2390 C C . LEU A 1 303 ? 27.448 10.700 -23.204 1.00 97.75 303 LEU A C 1
ATOM 2392 O O . LEU A 1 303 ? 28.624 10.591 -22.861 1.00 97.75 303 LEU A O 1
ATOM 2396 N N . ALA A 1 304 ? 27.080 11.447 -24.248 1.00 96.50 304 ALA A N 1
ATOM 2397 C CA . ALA A 1 304 ? 28.034 12.194 -25.059 1.00 96.50 304 ALA A CA 1
ATOM 2398 C C . ALA A 1 304 ? 28.746 13.304 -24.264 1.00 96.50 304 ALA A C 1
ATOM 2400 O O . ALA A 1 304 ? 29.922 13.563 -24.530 1.00 96.50 304 ALA A O 1
ATOM 2401 N N . ASP A 1 305 ? 28.071 13.940 -23.304 1.00 96.06 305 ASP A N 1
ATOM 2402 C CA . ASP A 1 305 ? 28.672 14.927 -22.393 1.00 96.06 305 ASP A CA 1
ATOM 2403 C C . ASP A 1 305 ? 29.626 14.277 -21.373 1.00 96.06 305 ASP A C 1
ATOM 2405 O O . ASP A 1 305 ? 30.589 14.905 -20.933 1.00 96.06 305 ASP A O 1
ATOM 2409 N N . LEU A 1 306 ? 29.394 13.004 -21.030 1.00 96.19 306 LEU A N 1
ATOM 2410 C CA . LEU A 1 306 ? 30.284 12.173 -20.208 1.00 96.19 306 LEU A CA 1
ATOM 2411 C C . LEU A 1 306 ? 31.406 11.488 -21.013 1.00 96.19 306 LEU A C 1
ATOM 2413 O O . LEU A 1 306 ? 32.160 10.702 -20.439 1.00 96.19 306 LEU A O 1
ATOM 2417 N N . ASP A 1 307 ? 31.506 11.779 -22.313 1.00 95.88 307 ASP A N 1
ATOM 2418 C CA . ASP A 1 307 ? 32.448 11.180 -23.271 1.00 95.88 307 ASP A CA 1
ATOM 2419 C C . ASP A 1 307 ? 32.303 9.653 -23.452 1.00 95.88 307 ASP A C 1
ATOM 2421 O O . ASP A 1 307 ? 33.190 8.982 -23.979 1.00 95.88 307 ASP A O 1
ATOM 2425 N N . ASP A 1 308 ? 31.150 9.085 -23.084 1.00 97.06 308 ASP A N 1
ATOM 2426 C CA . ASP A 1 308 ? 30.796 7.695 -23.391 1.00 97.06 308 ASP A CA 1
ATOM 2427 C C . ASP A 1 308 ? 30.166 7.616 -24.790 1.00 97.06 308 ASP A C 1
ATOM 2429 O O . ASP A 1 308 ? 28.955 7.453 -24.975 1.00 97.06 308 ASP A O 1
ATOM 2433 N N . LEU A 1 309 ? 31.010 7.833 -25.802 1.00 97.00 309 LEU A N 1
ATOM 2434 C CA . LEU A 1 309 ? 30.590 7.913 -27.204 1.00 97.00 309 LEU A CA 1
ATOM 2435 C C . LEU A 1 309 ? 29.921 6.628 -27.703 1.00 97.00 309 LEU A C 1
ATOM 2437 O O . LEU A 1 309 ? 28.885 6.748 -28.356 1.00 97.00 309 LEU A O 1
ATOM 2441 N N . PRO A 1 310 ? 30.444 5.418 -27.412 1.00 97.19 310 PRO A N 1
ATOM 2442 C CA . PRO A 1 310 ? 29.791 4.176 -27.808 1.00 97.19 310 PRO A CA 1
ATOM 2443 C C . PRO A 1 310 ? 28.340 4.080 -27.333 1.00 97.19 310 PRO A C 1
ATOM 2445 O O . PRO A 1 310 ? 27.451 3.874 -28.157 1.00 97.19 310 PRO A O 1
ATOM 2448 N N . ALA A 1 311 ? 28.090 4.290 -26.038 1.00 97.06 311 ALA A N 1
ATOM 2449 C CA . ALA A 1 311 ? 26.745 4.189 -25.484 1.00 97.06 311 ALA A CA 1
ATOM 2450 C C . ALA A 1 311 ? 25.835 5.313 -26.007 1.00 97.06 311 ALA A C 1
ATOM 2452 O O . ALA A 1 311 ? 24.676 5.074 -26.349 1.00 97.06 311 ALA A O 1
ATOM 2453 N N . ALA A 1 312 ? 26.364 6.535 -26.152 1.00 97.94 312 ALA A N 1
ATOM 2454 C CA . ALA A 1 312 ? 25.622 7.636 -26.762 1.00 97.94 312 ALA A CA 1
ATOM 2455 C C . ALA A 1 312 ? 25.150 7.285 -28.181 1.00 97.94 312 ALA A C 1
ATOM 2457 O O . ALA A 1 312 ? 23.996 7.532 -28.541 1.00 97.94 312 ALA A O 1
ATOM 2458 N N . MET A 1 313 ? 26.032 6.683 -28.983 1.00 98.19 313 MET A N 1
ATOM 2459 C CA . MET A 1 313 ? 25.715 6.251 -30.340 1.00 98.19 313 MET A CA 1
ATOM 2460 C C . MET A 1 313 ? 24.639 5.169 -30.373 1.00 98.19 313 MET A C 1
ATOM 2462 O O . MET A 1 313 ? 23.768 5.243 -31.234 1.00 98.19 313 MET A O 1
ATOM 2466 N N . ASP A 1 314 ? 24.640 4.223 -29.434 1.00 97.06 314 ASP A N 1
ATOM 2467 C CA . ASP A 1 314 ? 23.605 3.185 -29.364 1.00 97.06 314 ASP A CA 1
ATOM 2468 C C . ASP A 1 314 ? 22.206 3.806 -29.151 1.00 97.06 314 ASP A C 1
ATOM 2470 O O . ASP A 1 314 ? 21.241 3.421 -29.821 1.00 97.06 314 ASP A O 1
ATOM 2474 N N . HIS A 1 315 ? 22.090 4.849 -28.316 1.00 97.88 315 HIS A N 1
ATOM 2475 C CA . HIS A 1 315 ? 20.832 5.589 -28.151 1.00 97.88 315 HIS A CA 1
ATOM 2476 C C . HIS A 1 315 ? 20.422 6.380 -29.400 1.00 97.88 315 HIS A C 1
ATOM 2478 O O . HIS A 1 315 ? 19.250 6.343 -29.778 1.00 97.88 315 HIS A O 1
ATOM 2484 N N . PHE A 1 316 ? 21.350 7.078 -30.065 1.00 97.94 316 PHE A N 1
ATOM 2485 C CA . PHE A 1 316 ? 21.034 7.814 -31.298 1.00 97.94 316 PHE A CA 1
ATOM 2486 C C . PHE A 1 316 ? 20.728 6.879 -32.479 1.00 97.94 316 PHE A C 1
ATOM 2488 O O . PHE A 1 316 ? 19.899 7.220 -33.321 1.00 97.94 316 PHE A O 1
ATOM 2495 N N . ALA A 1 317 ? 21.329 5.690 -32.529 1.00 97.25 317 ALA A N 1
ATOM 2496 C CA . ALA A 1 317 ? 21.005 4.650 -33.501 1.00 97.25 317 ALA A CA 1
ATOM 2497 C C . ALA A 1 317 ? 19.589 4.098 -33.279 1.00 97.25 317 ALA A C 1
ATOM 2499 O O . ALA A 1 317 ? 18.819 3.992 -34.234 1.00 97.25 317 ALA A O 1
ATOM 2500 N N . ALA A 1 318 ? 19.214 3.816 -32.026 1.00 96.69 318 ALA A N 1
ATOM 2501 C CA . ALA A 1 318 ? 17.844 3.441 -31.681 1.00 96.69 318 ALA A CA 1
ATOM 2502 C C . ALA A 1 318 ? 16.849 4.554 -32.056 1.00 96.69 318 ALA A C 1
ATOM 2504 O O . ALA A 1 318 ? 15.846 4.282 -32.712 1.00 96.69 318 ALA A O 1
ATOM 2505 N N . LEU A 1 319 ? 17.167 5.815 -31.741 1.00 97.06 319 LEU A N 1
ATOM 2506 C CA . LEU A 1 319 ? 16.348 6.972 -32.112 1.00 97.06 319 LEU A CA 1
ATOM 2507 C C . LEU A 1 319 ? 16.188 7.110 -33.635 1.00 97.06 319 LEU A C 1
ATOM 2509 O O . LEU A 1 319 ? 15.086 7.376 -34.116 1.00 97.06 319 LEU A O 1
ATOM 2513 N N . LEU A 1 320 ? 17.259 6.888 -34.405 1.00 97.19 320 LEU A N 1
ATOM 2514 C CA . LEU A 1 320 ? 17.199 6.899 -35.866 1.00 97.19 320 LEU A CA 1
ATOM 2515 C C . LEU A 1 320 ? 16.348 5.738 -36.392 1.00 97.19 320 LEU A C 1
ATOM 2517 O O . LEU A 1 320 ? 15.619 5.917 -37.358 1.00 97.19 320 LEU A O 1
ATOM 2521 N N . ALA A 1 321 ? 16.377 4.569 -35.752 1.00 95.88 321 ALA A N 1
ATOM 2522 C CA . ALA A 1 321 ? 15.501 3.463 -36.127 1.00 95.88 321 ALA A CA 1
ATOM 2523 C C . ALA A 1 321 ? 14.019 3.739 -35.834 1.00 95.88 321 ALA A C 1
ATOM 2525 O O . ALA A 1 321 ? 13.159 3.302 -36.595 1.00 95.88 321 ALA A O 1
ATOM 2526 N N . MET A 1 322 ? 13.711 4.510 -34.789 1.00 94.81 322 MET A N 1
ATOM 2527 C CA . MET A 1 322 ? 12.346 4.967 -34.505 1.00 94.81 322 MET A CA 1
ATOM 2528 C C . MET A 1 322 ? 11.863 6.026 -35.505 1.00 94.81 322 MET A C 1
ATOM 2530 O O . MET A 1 322 ? 10.681 6.060 -35.846 1.00 94.81 322 MET A O 1
ATOM 2534 N N . ALA A 1 323 ? 12.769 6.880 -35.988 1.00 95.06 323 ALA A N 1
ATOM 2535 C CA . ALA A 1 323 ? 12.482 7.911 -36.982 1.00 95.06 323 ALA A CA 1
ATOM 2536 C C . ALA A 1 323 ? 13.506 7.891 -38.137 1.00 95.06 323 ALA A C 1
ATOM 2538 O O . ALA A 1 323 ? 14.341 8.797 -38.228 1.00 95.06 323 ALA A O 1
ATOM 2539 N N . PRO A 1 324 ? 13.428 6.917 -39.072 1.00 96.56 324 PRO A N 1
ATOM 2540 C CA . PRO A 1 324 ? 14.441 6.742 -40.125 1.00 96.56 324 PRO A CA 1
ATOM 2541 C C . PRO A 1 324 ? 14.615 7.948 -41.054 1.00 96.56 324 PRO A C 1
ATOM 2543 O O . PRO A 1 324 ? 15.669 8.118 -41.665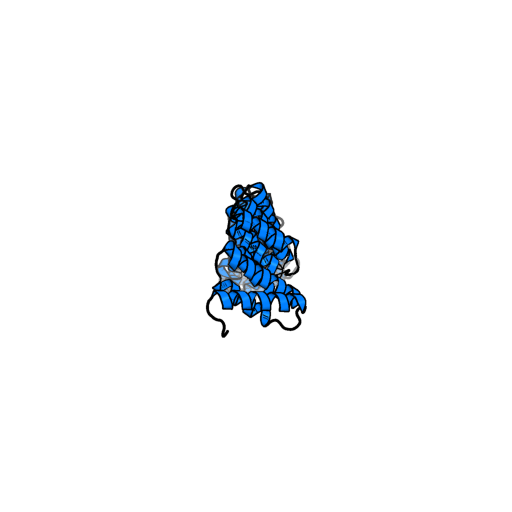 1.00 96.56 324 PRO A O 1
ATOM 2546 N N . GLY A 1 325 ? 13.601 8.808 -41.167 1.00 94.12 325 GLY A N 1
ATOM 2547 C CA . GLY A 1 325 ? 13.657 10.058 -41.932 1.00 94.12 325 GLY A CA 1
ATOM 2548 C C . GLY A 1 325 ? 14.335 11.234 -41.213 1.00 94.12 325 GLY A C 1
ATOM 2549 O O . GLY A 1 325 ? 14.441 12.310 -41.797 1.00 94.12 325 GLY A O 1
ATOM 2550 N N . SER A 1 326 ? 14.774 11.079 -39.959 1.00 95.69 326 SER A N 1
ATOM 2551 C CA . SER A 1 326 ? 15.359 12.174 -39.175 1.00 95.69 326 SER A CA 1
ATOM 2552 C C . SER A 1 326 ? 16.801 12.472 -39.591 1.00 95.69 326 SER A C 1
ATOM 2554 O O . SER A 1 326 ? 17.753 11.851 -39.110 1.00 95.69 326 SER A O 1
ATOM 2556 N N . SER A 1 327 ? 16.975 13.480 -40.447 1.00 94.00 327 SER A N 1
ATOM 2557 C CA . SER A 1 327 ? 18.301 13.970 -40.846 1.00 94.00 327 SER A CA 1
ATOM 2558 C C . SER A 1 327 ? 19.108 14.517 -39.667 1.00 94.00 327 SER A C 1
ATOM 2560 O O . SER A 1 327 ? 20.321 14.336 -39.618 1.00 94.00 327 SER A O 1
ATOM 2562 N N . ALA A 1 328 ? 18.445 15.141 -38.688 1.00 95.62 328 ALA A N 1
ATOM 2563 C CA . ALA A 1 328 ? 19.093 15.659 -37.486 1.00 95.62 328 ALA A CA 1
ATOM 2564 C C . ALA A 1 328 ? 19.696 14.533 -36.629 1.00 95.62 328 ALA A C 1
ATOM 2566 O O . ALA A 1 328 ? 20.824 14.656 -36.153 1.00 95.62 328 ALA A O 1
ATOM 2567 N N . THR A 1 329 ? 18.971 13.422 -36.464 1.00 97.00 329 THR A N 1
ATOM 2568 C CA . THR A 1 329 ? 19.452 12.265 -35.697 1.00 97.00 329 THR A CA 1
ATOM 2569 C C . THR A 1 329 ? 20.593 11.554 -36.422 1.00 97.00 329 THR A C 1
ATOM 2571 O O . THR A 1 329 ? 21.592 11.211 -35.791 1.00 97.00 329 THR A O 1
ATOM 2574 N N . GLU A 1 330 ? 20.482 11.379 -37.742 1.00 96.81 330 GLU A N 1
ATOM 2575 C CA . GLU A 1 330 ? 21.551 10.803 -38.569 1.00 96.81 330 GLU A CA 1
ATOM 2576 C C . GLU A 1 330 ? 22.834 11.642 -38.487 1.00 96.81 330 GLU A C 1
ATOM 2578 O O . GLU A 1 330 ? 23.912 11.106 -38.235 1.00 96.81 330 GLU A O 1
ATOM 2583 N N . GLU A 1 331 ? 22.715 12.965 -38.627 1.00 97.00 331 GLU A N 1
ATOM 2584 C CA . GLU A 1 331 ? 23.845 13.889 -38.529 1.00 97.00 331 GLU A CA 1
ATOM 2585 C C . GLU A 1 331 ? 24.475 13.869 -37.133 1.00 97.00 331 GLU A C 1
ATOM 2587 O O . GLU A 1 331 ? 25.699 13.830 -37.003 1.00 97.00 331 GLU A O 1
ATOM 2592 N N . LYS A 1 332 ? 23.664 13.819 -36.070 1.00 97.31 332 LYS A N 1
ATOM 2593 C CA . LYS A 1 332 ? 24.185 13.710 -34.704 1.00 97.31 332 LYS A CA 1
ATOM 2594 C C . LYS A 1 332 ? 24.953 12.403 -34.490 1.00 97.31 332 LYS A C 1
ATOM 2596 O O . LYS A 1 332 ? 26.039 12.431 -33.907 1.00 97.31 332 LYS A O 1
ATOM 2601 N N . LEU A 1 333 ? 24.430 11.277 -34.982 1.00 97.56 333 LEU A N 1
ATOM 2602 C CA . LEU A 1 333 ? 25.106 9.979 -34.912 1.00 97.56 333 LEU A CA 1
ATOM 2603 C C . LEU A 1 333 ? 26.427 9.996 -35.700 1.00 97.56 333 LEU A C 1
ATOM 2605 O O . LEU A 1 333 ? 27.440 9.510 -35.195 1.00 97.56 333 LEU A O 1
ATOM 2609 N N . ARG A 1 334 ? 26.443 10.611 -36.892 1.00 97.12 334 ARG A N 1
ATOM 2610 C CA . ARG A 1 334 ? 27.649 10.807 -37.715 1.00 97.12 334 ARG A CA 1
ATOM 2611 C C . ARG A 1 334 ? 28.709 11.623 -36.973 1.00 97.12 334 ARG A C 1
ATOM 2613 O O . ARG A 1 334 ? 29.852 11.183 -36.881 1.00 97.12 334 ARG A O 1
ATOM 2620 N N . GLN A 1 335 ? 28.333 12.758 -36.383 1.00 97.31 335 GLN A N 1
ATOM 2621 C CA . GLN A 1 335 ? 29.249 13.616 -35.618 1.00 97.31 335 GLN A CA 1
ATOM 2622 C C . GLN A 1 335 ? 29.884 12.882 -34.431 1.00 97.31 335 GLN A C 1
ATOM 2624 O O . GLN A 1 335 ? 31.079 13.032 -34.174 1.00 97.31 335 GLN A O 1
ATOM 2629 N N . LEU A 1 336 ? 29.109 12.069 -33.705 1.00 97.50 336 LEU A N 1
ATOM 2630 C CA . LEU A 1 336 ? 29.638 11.254 -32.606 1.00 97.50 336 LEU A CA 1
ATOM 2631 C C . LEU A 1 336 ? 30.603 10.175 -33.108 1.00 97.50 336 LEU A C 1
ATOM 2633 O O . LEU A 1 336 ? 31.656 9.967 -32.501 1.00 97.50 336 LEU A O 1
ATOM 2637 N N . ALA A 1 337 ? 30.285 9.542 -34.238 1.00 97.12 337 ALA A N 1
ATOM 2638 C CA . ALA A 1 337 ? 31.150 8.557 -34.875 1.00 97.12 337 ALA A CA 1
ATOM 2639 C C . ALA A 1 337 ? 32.483 9.164 -35.320 1.00 97.12 337 ALA A C 1
ATOM 2641 O O . ALA A 1 337 ? 33.530 8.566 -35.096 1.00 97.12 337 ALA A O 1
ATOM 2642 N N . GLU A 1 338 ? 32.459 10.357 -35.918 1.00 96.06 338 GLU A N 1
ATOM 2643 C CA . GLU A 1 338 ? 33.664 11.088 -36.323 1.00 96.06 338 GLU A CA 1
ATOM 2644 C C . GLU A 1 338 ? 34.502 11.523 -35.121 1.00 96.06 338 GLU A C 1
ATOM 2646 O O . GLU A 1 338 ? 35.727 11.408 -35.155 1.00 96.06 338 GLU A O 1
ATOM 2651 N N . ARG A 1 339 ? 33.851 11.964 -34.038 1.00 96.06 339 ARG A N 1
ATOM 2652 C CA . ARG A 1 339 ? 34.530 12.341 -32.793 1.00 96.06 339 ARG A CA 1
ATOM 2653 C C . ARG A 1 339 ? 35.244 11.155 -32.137 1.00 96.06 339 ARG A C 1
ATOM 2655 O O . ARG A 1 339 ? 36.348 11.333 -31.632 1.00 96.06 339 ARG A O 1
ATOM 2662 N N . GLY A 1 340 ? 34.622 9.974 -32.131 1.00 93.31 340 GLY A N 1
ATOM 2663 C CA . GLY A 1 340 ? 35.132 8.776 -31.446 1.00 93.31 340 GLY A CA 1
ATOM 2664 C C . GLY A 1 340 ? 35.854 7.753 -32.323 1.00 93.31 340 GLY A C 1
ATOM 2665 O O . GLY A 1 340 ? 36.409 6.789 -31.805 1.00 93.31 340 GLY A O 1
ATOM 2666 N N . GLY A 1 341 ? 35.825 7.911 -33.648 1.00 94.94 341 GLY A N 1
ATOM 2667 C CA . GLY A 1 341 ? 36.310 6.904 -34.599 1.00 94.94 341 GLY A CA 1
ATOM 2668 C C . GLY A 1 341 ? 35.451 5.632 -34.674 1.00 94.94 341 GLY A C 1
ATOM 2669 O O . GLY A 1 341 ? 35.883 4.635 -35.250 1.00 94.94 341 GLY A O 1
ATOM 2670 N N . HIS A 1 342 ? 34.236 5.640 -34.116 1.00 96.31 342 HIS A N 1
ATOM 2671 C CA . HIS A 1 342 ? 33.325 4.487 -34.052 1.00 96.31 342 HIS A CA 1
ATOM 2672 C C . HIS A 1 342 ? 32.452 4.369 -35.313 1.00 96.31 342 HIS A C 1
ATOM 2674 O O . HIS A 1 342 ? 31.221 4.364 -35.264 1.00 96.31 342 HIS A O 1
ATOM 2680 N N . HIS A 1 343 ? 33.094 4.320 -36.481 1.00 96.75 343 HIS A N 1
ATOM 2681 C CA . HIS A 1 343 ? 32.401 4.255 -37.774 1.00 96.75 343 HIS A CA 1
ATOM 2682 C C . HIS A 1 343 ? 31.626 2.942 -37.986 1.00 96.75 343 HIS A C 1
ATOM 2684 O O . HIS A 1 343 ? 30.678 2.907 -38.770 1.00 96.75 343 HIS A O 1
ATOM 2690 N N . ASP A 1 344 ? 31.998 1.881 -37.271 1.00 96.12 344 ASP A N 1
ATOM 2691 C CA . ASP A 1 344 ? 31.284 0.603 -37.199 1.00 96.12 344 ASP A CA 1
ATOM 2692 C C . ASP A 1 344 ? 29.868 0.787 -36.653 1.00 96.12 344 ASP A C 1
ATOM 2694 O O . ASP A 1 344 ? 28.900 0.427 -37.325 1.00 96.12 344 ASP A O 1
ATOM 2698 N N . ARG A 1 345 ? 29.739 1.461 -35.505 1.00 96.44 345 ARG A N 1
ATOM 2699 C CA . ARG A 1 345 ? 28.443 1.738 -34.872 1.00 96.44 345 ARG A CA 1
ATOM 2700 C C . ARG A 1 345 ? 27.560 2.658 -35.705 1.00 96.44 345 ARG A C 1
ATOM 2702 O O . ARG A 1 345 ? 26.351 2.459 -35.749 1.00 96.44 345 ARG A O 1
ATOM 2709 N N . TYR A 1 346 ? 28.143 3.644 -36.389 1.00 97.88 346 TYR A N 1
ATOM 2710 C CA . TYR A 1 346 ? 27.384 4.501 -37.307 1.00 97.88 346 TYR A CA 1
ATOM 2711 C C . TYR A 1 346 ? 26.791 3.695 -38.466 1.00 97.88 346 TYR A C 1
ATOM 2713 O O . TYR A 1 346 ? 25.592 3.788 -38.724 1.00 97.88 346 TYR A O 1
ATOM 2721 N N . ALA A 1 347 ? 27.602 2.852 -39.115 1.00 97.50 347 ALA A N 1
ATOM 2722 C CA . ALA A 1 347 ? 27.122 1.992 -40.191 1.00 97.50 347 ALA A CA 1
ATOM 2723 C C . ALA A 1 347 ? 26.014 1.038 -39.711 1.00 97.50 347 ALA A C 1
ATOM 2725 O O . ALA A 1 347 ? 25.003 0.877 -40.396 1.00 97.50 347 ALA A O 1
ATOM 2726 N N . ASP A 1 348 ? 26.174 0.449 -38.524 1.00 97.38 348 ASP A N 1
ATOM 2727 C CA . ASP A 1 348 ? 25.173 -0.449 -37.939 1.00 97.38 348 ASP A CA 1
ATOM 2728 C C . ASP A 1 348 ? 23.876 0.279 -37.579 1.00 97.38 348 ASP A C 1
ATOM 2730 O O . ASP A 1 348 ? 22.790 -0.229 -37.869 1.00 97.38 348 ASP A O 1
ATOM 2734 N N . GLY A 1 349 ? 23.969 1.496 -37.037 1.00 97.00 349 GLY A N 1
ATOM 2735 C CA . GLY A 1 349 ? 22.815 2.348 -36.757 1.00 97.00 349 GLY A CA 1
ATOM 2736 C C . GLY A 1 349 ? 22.040 2.738 -38.018 1.00 97.00 349 GLY A C 1
ATOM 2737 O O . GLY A 1 349 ? 20.816 2.602 -38.051 1.00 97.00 349 GLY A O 1
ATOM 2738 N N . CYS A 1 350 ? 22.732 3.137 -39.092 1.00 97.62 350 CYS A N 1
ATOM 2739 C CA . CYS A 1 350 ? 22.106 3.404 -40.392 1.00 97.62 350 CYS A CA 1
ATOM 2740 C C . CYS A 1 350 ? 21.420 2.153 -40.963 1.00 97.62 350 CYS A C 1
ATOM 2742 O O . CYS A 1 350 ? 20.284 2.237 -41.430 1.00 97.62 350 CYS A O 1
ATOM 2744 N N . ALA A 1 351 ? 22.064 0.984 -40.892 1.00 97.69 351 ALA A N 1
ATOM 2745 C CA . ALA A 1 351 ? 21.478 -0.270 -41.364 1.00 97.69 351 ALA A CA 1
ATOM 2746 C C . ALA A 1 351 ? 20.241 -0.681 -40.542 1.00 97.69 351 ALA A C 1
ATOM 2748 O O . ALA A 1 351 ? 19.230 -1.103 -41.109 1.00 97.69 351 ALA A O 1
ATOM 2749 N N . ALA A 1 352 ? 20.283 -0.527 -39.216 1.00 96.94 352 ALA A N 1
ATOM 2750 C CA . ALA A 1 352 ? 19.135 -0.768 -38.345 1.00 96.94 352 ALA A CA 1
ATOM 2751 C C . ALA A 1 352 ? 17.966 0.170 -38.683 1.00 96.94 352 ALA A C 1
ATOM 2753 O O . ALA A 1 352 ? 16.831 -0.287 -38.837 1.00 96.94 352 ALA A O 1
ATOM 2754 N N . ALA A 1 353 ? 18.245 1.458 -38.891 1.00 97.19 353 ALA A N 1
ATOM 2755 C CA . ALA A 1 353 ? 17.229 2.427 -39.278 1.00 97.19 353 ALA A CA 1
ATOM 2756 C C . ALA A 1 353 ? 16.639 2.170 -40.665 1.00 97.19 353 ALA A C 1
ATOM 2758 O O . ALA A 1 353 ? 15.432 2.313 -40.862 1.00 97.19 353 ALA A O 1
ATOM 2759 N N . ALA A 1 354 ? 17.454 1.713 -41.615 1.00 97.31 354 ALA A N 1
ATOM 2760 C CA . ALA A 1 354 ? 16.969 1.300 -42.923 1.00 97.31 354 ALA A CA 1
ATOM 2761 C C . ALA A 1 354 ? 15.951 0.157 -42.815 1.00 97.31 354 ALA A C 1
ATOM 2763 O O . ALA A 1 354 ? 14.898 0.190 -43.449 1.00 97.31 354 ALA A O 1
ATOM 2764 N N . ARG A 1 355 ? 16.244 -0.847 -41.981 1.00 96.44 355 ARG A N 1
ATOM 2765 C CA . ARG A 1 355 ? 15.362 -2.005 -41.757 1.00 96.44 355 ARG A CA 1
ATOM 2766 C C . ARG A 1 355 ? 14.053 -1.628 -41.068 1.00 96.44 355 ARG A C 1
ATOM 2768 O O . ARG A 1 355 ? 13.047 -2.280 -41.331 1.00 96.44 355 ARG A O 1
ATOM 2775 N N . ALA A 1 356 ? 14.066 -0.588 -40.238 1.00 95.19 356 ALA A N 1
ATOM 2776 C CA . ALA A 1 356 ? 12.878 -0.041 -39.588 1.00 95.19 356 ALA A CA 1
ATOM 2777 C C . ALA A 1 356 ? 12.062 0.911 -40.489 1.00 95.19 356 ALA A C 1
ATOM 2779 O O . ALA A 1 356 ? 10.903 1.196 -40.191 1.00 95.19 356 ALA A O 1
ATOM 2780 N N . SER A 1 357 ? 12.636 1.398 -41.595 1.00 95.81 357 SER A N 1
ATOM 2781 C CA . SER A 1 357 ? 11.955 2.318 -42.506 1.00 95.81 357 SER A CA 1
ATOM 2782 C C . SER A 1 357 ? 10.862 1.629 -43.324 1.00 95.81 357 SER A C 1
ATOM 2784 O O . SER A 1 357 ? 11.084 0.589 -43.948 1.00 95.81 357 SER A O 1
ATOM 2786 N N . SER A 1 358 ? 9.684 2.252 -43.368 1.00 94.31 358 SER A N 1
ATOM 2787 C CA . SER A 1 358 ? 8.577 1.867 -44.250 1.00 94.31 358 SER A CA 1
ATOM 2788 C C . SER A 1 358 ? 8.693 2.466 -45.656 1.00 94.31 358 SER A C 1
ATOM 2790 O O . SER A 1 358 ? 7.979 2.030 -46.559 1.00 94.31 358 SER A O 1
ATOM 2792 N N . GLU A 1 359 ? 9.580 3.443 -45.860 1.00 96.00 359 GLU A N 1
ATOM 2793 C CA . GLU A 1 359 ? 9.783 4.119 -47.140 1.00 96.00 359 GLU A CA 1
ATOM 2794 C C . GLU A 1 359 ? 10.905 3.433 -47.939 1.00 96.00 359 GLU A C 1
ATOM 2796 O O . GLU A 1 359 ? 12.071 3.488 -47.532 1.00 96.00 359 GLU A O 1
ATOM 2801 N N . PRO A 1 360 ? 10.608 2.812 -49.100 1.00 95.62 360 PRO A N 1
ATOM 2802 C CA . PRO A 1 360 ? 11.597 2.038 -49.853 1.00 95.62 360 PRO A CA 1
ATOM 2803 C C . PRO A 1 360 ? 12.832 2.843 -50.267 1.00 95.62 360 PRO A C 1
ATOM 2805 O O . PRO A 1 360 ? 13.953 2.357 -50.144 1.00 95.62 360 PRO A O 1
ATOM 2808 N N . THR A 1 361 ? 12.646 4.085 -50.723 1.00 95.62 361 THR A N 1
ATOM 2809 C CA . THR A 1 361 ? 13.763 4.959 -51.114 1.00 95.62 361 THR A CA 1
ATOM 2810 C C . THR A 1 361 ? 14.657 5.268 -49.920 1.00 95.62 361 THR A C 1
ATOM 2812 O O . THR A 1 361 ? 15.866 5.070 -49.996 1.00 95.62 361 THR A O 1
ATOM 2815 N N . ARG A 1 362 ? 14.066 5.645 -48.781 1.00 95.88 362 ARG A N 1
ATOM 2816 C CA . ARG A 1 362 ? 14.826 5.961 -47.570 1.00 95.88 362 ARG A CA 1
ATOM 2817 C C . ARG A 1 362 ? 15.589 4.752 -47.030 1.00 95.88 362 ARG A C 1
ATOM 2819 O O . ARG A 1 362 ? 16.718 4.885 -46.563 1.00 95.88 362 ARG A O 1
ATOM 2826 N N . LYS A 1 363 ? 14.997 3.560 -47.128 1.00 97.06 363 LYS A N 1
ATOM 2827 C CA . LYS A 1 363 ? 15.666 2.297 -46.802 1.00 97.06 363 LYS A CA 1
ATOM 2828 C C . LYS A 1 363 ? 16.919 2.080 -47.658 1.00 97.06 363 LYS A C 1
ATOM 2830 O O . LYS A 1 363 ? 17.968 1.737 -47.118 1.00 97.06 363 LYS A O 1
ATOM 2835 N N . VAL A 1 364 ? 16.834 2.310 -48.968 1.00 96.62 364 VAL A N 1
ATOM 2836 C CA . VAL A 1 364 ? 17.983 2.180 -49.880 1.00 96.62 364 VAL A CA 1
ATOM 2837 C C . VAL A 1 364 ? 19.063 3.223 -49.589 1.00 96.62 364 VAL A C 1
ATOM 2839 O O . VAL A 1 364 ? 20.238 2.862 -49.529 1.00 96.62 364 VAL A O 1
ATOM 2842 N N . GLU A 1 365 ? 18.687 4.480 -49.347 1.00 95.69 365 GLU A N 1
ATOM 2843 C CA . GLU A 1 365 ? 19.630 5.552 -48.991 1.00 95.69 365 GLU A CA 1
ATOM 2844 C C . GLU A 1 365 ? 20.454 5.195 -47.746 1.00 95.69 365 GLU A C 1
ATOM 2846 O O . GLU A 1 365 ? 21.685 5.254 -47.770 1.00 95.69 365 GLU A O 1
ATOM 2851 N N . LEU A 1 366 ? 19.780 4.772 -46.670 1.00 97.25 366 LEU A N 1
ATOM 2852 C CA . LEU A 1 366 ? 20.416 4.422 -45.399 1.00 97.25 366 LEU A CA 1
ATOM 2853 C C . LEU A 1 366 ? 21.310 3.175 -45.509 1.00 97.25 366 LEU A C 1
ATOM 2855 O O . LEU A 1 366 ? 22.415 3.168 -44.962 1.00 97.25 366 LEU A O 1
ATOM 2859 N N . LEU A 1 367 ? 20.889 2.140 -46.252 1.00 97.50 367 LEU A N 1
ATOM 2860 C CA . LEU A 1 367 ? 21.747 0.979 -46.545 1.00 97.50 367 LEU A CA 1
ATOM 2861 C C . LEU A 1 367 ? 22.965 1.379 -47.386 1.00 97.50 367 LEU A C 1
ATOM 2863 O O . LEU A 1 367 ? 24.075 0.908 -47.137 1.00 97.50 367 LEU A O 1
ATOM 2867 N N . GLY A 1 368 ? 22.779 2.273 -48.359 1.00 96.00 368 GLY A N 1
ATOM 2868 C CA . GLY A 1 368 ? 23.854 2.801 -49.191 1.00 96.00 368 GLY A CA 1
ATOM 2869 C C . GLY A 1 368 ? 24.875 3.625 -48.401 1.00 96.00 368 GLY A C 1
ATOM 2870 O O . GLY A 1 368 ? 26.073 3.545 -48.687 1.00 96.00 368 GLY A O 1
ATOM 2871 N N . GLU A 1 369 ? 24.429 4.394 -47.410 1.00 96.31 369 GLU A N 1
ATOM 2872 C CA . GLU A 1 369 ? 25.286 5.143 -46.481 1.00 96.31 369 GLU A CA 1
ATOM 2873 C C . GLU A 1 369 ? 26.062 4.210 -45.536 1.00 96.31 369 GLU A C 1
ATOM 2875 O O . GLU A 1 369 ? 27.283 4.341 -45.388 1.00 96.31 369 GLU A O 1
ATOM 2880 N N . ALA A 1 370 ? 25.393 3.201 -44.967 1.00 97.38 370 ALA A N 1
ATOM 2881 C CA . ALA A 1 370 ? 26.035 2.176 -44.145 1.00 97.38 370 ALA A CA 1
ATOM 2882 C C . ALA A 1 370 ? 27.109 1.403 -44.935 1.00 97.38 370 ALA A C 1
ATOM 2884 O O . ALA A 1 370 ? 28.243 1.241 -44.473 1.00 97.38 370 ALA A O 1
ATOM 2885 N N . ALA A 1 371 ? 26.787 0.990 -46.165 1.00 96.88 371 ALA A N 1
ATOM 2886 C CA . ALA A 1 371 ? 27.710 0.289 -47.053 1.00 96.88 371 ALA A CA 1
ATOM 2887 C C . ALA A 1 371 ? 28.926 1.146 -47.426 1.00 96.88 371 ALA A C 1
ATOM 2889 O O . ALA A 1 371 ? 30.053 0.641 -47.466 1.00 96.88 371 ALA A O 1
ATOM 2890 N N . ARG A 1 372 ? 28.717 2.442 -47.688 1.00 96.06 372 ARG A N 1
ATOM 2891 C CA . ARG A 1 372 ? 29.804 3.382 -47.984 1.00 96.06 372 ARG A CA 1
ATOM 2892 C C . ARG A 1 372 ? 30.735 3.542 -46.791 1.00 96.06 372 ARG A C 1
ATOM 2894 O O . ARG A 1 372 ? 31.944 3.427 -46.951 1.00 96.06 372 ARG A O 1
ATOM 2901 N N . THR A 1 373 ? 30.174 3.723 -45.598 1.00 96.62 373 THR A N 1
ATOM 2902 C CA . THR A 1 373 ? 30.955 3.822 -44.359 1.00 96.62 373 THR A CA 1
ATOM 2903 C C . THR A 1 373 ? 31.811 2.575 -44.140 1.00 96.62 373 THR A C 1
ATOM 2905 O O . THR A 1 373 ? 33.005 2.686 -43.860 1.00 96.62 373 THR A O 1
ATOM 2908 N N . ARG A 1 374 ? 31.232 1.381 -44.325 1.00 96.12 374 ARG A N 1
ATOM 2909 C CA . ARG A 1 374 ? 31.942 0.097 -44.206 1.00 96.12 374 ARG A CA 1
ATOM 2910 C C . ARG A 1 374 ? 33.128 -0.000 -45.160 1.00 96.12 374 ARG A C 1
ATOM 2912 O O . ARG A 1 374 ? 34.224 -0.361 -44.742 1.00 96.12 374 ARG A O 1
ATOM 2919 N N . LEU A 1 375 ? 32.936 0.391 -46.414 1.00 94.94 375 LEU A N 1
ATOM 2920 C CA . LEU A 1 375 ? 33.997 0.356 -47.414 1.00 94.94 375 LEU A CA 1
ATOM 2921 C C . LEU A 1 375 ? 35.090 1.400 -47.143 1.00 94.94 375 LEU A C 1
ATOM 2923 O O . LEU A 1 375 ? 36.269 1.060 -47.089 1.00 94.94 375 LEU A O 1
ATOM 2927 N N . GLU A 1 376 ? 34.703 2.666 -46.986 1.00 94.88 376 GLU A N 1
ATOM 2928 C CA . GLU A 1 376 ? 35.634 3.801 -46.987 1.00 94.88 376 GLU A CA 1
ATOM 2929 C C . GLU A 1 376 ? 36.320 4.013 -45.636 1.00 94.88 376 GLU A C 1
ATOM 2931 O O . GLU A 1 376 ? 37.498 4.365 -45.594 1.00 94.88 376 GLU A O 1
ATOM 2936 N N . ARG A 1 377 ? 35.597 3.819 -44.525 1.00 96.00 377 ARG A N 1
ATOM 2937 C CA . ARG A 1 377 ? 36.111 4.089 -43.172 1.00 96.00 377 ARG A CA 1
ATOM 2938 C C . ARG A 1 377 ? 36.621 2.841 -42.464 1.00 96.00 377 ARG A C 1
ATOM 2940 O O . ARG A 1 377 ? 37.536 2.955 -41.657 1.00 96.00 377 ARG A O 1
ATOM 2947 N N . LEU A 1 378 ? 36.043 1.674 -42.753 1.00 94.19 378 LEU A N 1
ATOM 2948 C CA . LEU A 1 378 ? 36.370 0.417 -42.065 1.00 94.19 378 LEU A CA 1
ATOM 2949 C C . LEU A 1 378 ? 37.132 -0.578 -42.943 1.00 94.19 378 LEU A C 1
ATOM 2951 O O . LEU A 1 378 ? 37.563 -1.615 -42.445 1.00 94.19 378 LEU A O 1
ATOM 2955 N N . THR A 1 379 ? 37.321 -0.284 -44.236 1.00 94.12 379 THR A N 1
ATOM 2956 C CA . THR A 1 379 ? 37.934 -1.202 -45.215 1.00 94.12 379 THR A CA 1
ATOM 2957 C C . THR A 1 379 ? 37.254 -2.582 -45.271 1.00 94.12 379 THR A C 1
ATOM 2959 O O . THR A 1 379 ? 37.867 -3.580 -45.642 1.00 94.12 379 THR A O 1
ATOM 2962 N N . ASP A 1 380 ? 35.966 -2.636 -44.921 1.00 93.56 380 ASP A N 1
ATOM 2963 C CA . ASP A 1 380 ? 35.136 -3.840 -44.856 1.00 93.56 380 ASP A CA 1
ATOM 2964 C C . ASP A 1 380 ? 34.326 -3.988 -46.153 1.00 93.56 380 ASP A C 1
ATOM 2966 O O . ASP A 1 380 ? 33.149 -3.619 -46.240 1.00 93.56 380 ASP A O 1
ATOM 2970 N N . ALA A 1 381 ? 34.991 -4.490 -47.198 1.00 92.75 381 ALA A N 1
ATOM 2971 C CA . ALA A 1 381 ? 34.372 -4.697 -48.508 1.00 92.75 381 ALA A CA 1
ATOM 2972 C C . ALA A 1 381 ? 33.246 -5.743 -48.453 1.00 92.75 381 ALA A C 1
ATOM 2974 O O . ALA A 1 381 ? 32.196 -5.539 -49.060 1.00 92.75 381 ALA A O 1
ATOM 2975 N N . ASP A 1 382 ? 33.424 -6.821 -47.687 1.00 92.00 382 ASP A N 1
ATOM 2976 C CA . ASP A 1 382 ? 32.418 -7.879 -47.554 1.00 92.00 382 ASP A CA 1
ATOM 2977 C C . ASP A 1 382 ? 31.156 -7.373 -46.839 1.00 92.00 382 ASP A C 1
ATOM 2979 O O . ASP A 1 382 ? 30.036 -7.674 -47.262 1.00 92.00 382 ASP A O 1
ATOM 2983 N N . GLY A 1 383 ? 31.311 -6.580 -45.774 1.00 93.25 383 GLY A N 1
ATOM 2984 C CA . GLY A 1 383 ? 30.198 -5.914 -45.098 1.00 93.25 383 GLY A CA 1
ATOM 2985 C C . GLY A 1 383 ? 29.485 -4.907 -46.000 1.00 93.25 383 GLY A C 1
ATOM 2986 O O . GLY A 1 383 ? 28.254 -4.868 -46.018 1.00 93.25 383 GLY A O 1
ATOM 2987 N N . SER A 1 384 ? 30.239 -4.151 -46.806 1.00 95.50 384 SER A N 1
ATOM 2988 C CA . SER A 1 384 ? 29.677 -3.244 -47.814 1.00 95.50 384 SER A CA 1
ATOM 2989 C C . SER A 1 384 ? 28.842 -3.995 -48.857 1.00 95.50 384 SER A C 1
ATOM 2991 O O . SER A 1 384 ? 27.689 -3.634 -49.095 1.00 95.50 384 SER A O 1
ATOM 2993 N N . ILE A 1 385 ? 29.370 -5.092 -49.417 1.00 94.31 385 ILE A N 1
ATOM 2994 C CA . ILE A 1 385 ? 28.665 -5.941 -50.391 1.00 94.31 385 ILE A CA 1
ATOM 2995 C C . ILE A 1 385 ? 27.357 -6.472 -49.799 1.00 94.31 385 ILE A C 1
ATOM 2997 O O . ILE A 1 385 ? 26.316 -6.349 -50.438 1.00 94.31 385 ILE A O 1
ATOM 3001 N N . LYS A 1 386 ? 27.377 -7.006 -48.570 1.00 95.56 386 LYS A N 1
ATOM 3002 C CA . LYS A 1 386 ? 26.167 -7.528 -47.907 1.00 95.56 386 LYS A CA 1
ATOM 3003 C C . LYS A 1 386 ? 25.054 -6.482 -47.815 1.00 95.56 386 LYS A C 1
ATOM 3005 O O . LYS A 1 386 ? 23.908 -6.790 -48.124 1.00 95.56 386 LYS A O 1
ATOM 3010 N N . LEU A 1 387 ? 25.391 -5.253 -47.424 1.00 96.25 387 LEU A N 1
ATOM 3011 C CA . LEU A 1 387 ? 24.421 -4.162 -47.297 1.00 96.25 387 LEU A CA 1
ATOM 3012 C C . LEU A 1 387 ? 23.905 -3.673 -48.660 1.00 96.25 387 LEU A C 1
ATOM 3014 O O . LEU A 1 387 ? 22.726 -3.351 -48.786 1.00 96.25 387 LEU A O 1
ATOM 3018 N N . LEU A 1 388 ? 24.754 -3.645 -49.693 1.00 95.31 388 LEU A N 1
ATOM 3019 C CA . LEU A 1 388 ? 24.333 -3.293 -51.056 1.00 95.31 388 LEU A CA 1
ATOM 3020 C C . LEU A 1 388 ? 23.434 -4.364 -51.688 1.00 95.31 388 LEU A C 1
ATOM 3022 O O . LEU A 1 388 ? 22.522 -4.013 -52.432 1.00 95.31 388 LEU A O 1
ATOM 3026 N N . VAL A 1 389 ? 23.663 -5.646 -51.386 1.00 95.06 389 VAL A N 1
ATOM 3027 C CA . VAL A 1 389 ? 22.755 -6.739 -51.775 1.00 95.06 389 VAL A CA 1
ATOM 3028 C C . VAL A 1 389 ? 21.407 -6.575 -51.074 1.00 95.06 389 VAL A C 1
ATOM 3030 O O . VAL A 1 389 ? 20.376 -6.587 -51.735 1.00 95.06 389 VAL A O 1
ATOM 3033 N N . GLU A 1 390 ? 21.397 -6.313 -49.764 1.00 96.00 390 GLU A N 1
ATOM 3034 C CA . GLU A 1 390 ? 20.150 -6.025 -49.038 1.00 96.00 390 GLU A CA 1
ATOM 3035 C C . GLU A 1 390 ? 19.399 -4.823 -49.647 1.00 96.00 390 GLU A C 1
ATOM 3037 O O . GLU A 1 390 ? 18.172 -4.833 -49.732 1.00 96.00 390 GLU A O 1
ATOM 3042 N N . ALA A 1 391 ? 20.119 -3.798 -50.117 1.00 94.56 391 ALA A N 1
ATOM 3043 C CA . ALA A 1 391 ? 19.527 -2.620 -50.752 1.00 94.56 391 ALA A CA 1
ATOM 3044 C C . ALA A 1 391 ? 18.950 -2.899 -52.153 1.00 94.56 391 ALA A C 1
ATOM 3046 O O . ALA A 1 391 ? 17.920 -2.322 -52.514 1.00 94.56 391 ALA A O 1
ATOM 3047 N N . SER A 1 392 ? 19.577 -3.776 -52.944 1.00 93.44 392 SER A N 1
ATOM 3048 C CA . SER A 1 392 ? 19.117 -4.099 -54.304 1.00 93.44 392 SER A CA 1
ATOM 3049 C C . SER A 1 392 ? 17.833 -4.933 -54.315 1.00 93.44 392 SER A C 1
ATOM 3051 O O . SER A 1 392 ? 17.050 -4.857 -55.261 1.00 93.44 392 SER A O 1
ATOM 3053 N N . GLU A 1 393 ? 17.570 -5.675 -53.238 1.00 94.06 393 GLU A N 1
ATOM 3054 C CA . GLU A 1 393 ? 16.336 -6.444 -53.048 1.00 94.06 393 GLU A CA 1
ATOM 3055 C C . GLU A 1 393 ? 15.118 -5.557 -52.703 1.00 94.06 393 GLU A C 1
ATOM 3057 O O . GLU A 1 393 ? 13.968 -6.003 -52.779 1.00 94.06 393 GLU A O 1
ATOM 3062 N N . VAL A 1 394 ? 15.329 -4.282 -52.348 1.00 93.75 394 VAL A N 1
ATOM 3063 C CA . VAL A 1 394 ? 14.250 -3.359 -51.963 1.00 93.75 394 VAL A CA 1
ATOM 3064 C C . VAL A 1 394 ? 13.436 -2.912 -53.181 1.00 93.75 394 VAL A C 1
ATOM 3066 O O . VAL A 1 394 ? 13.837 -2.055 -53.968 1.00 93.75 394 VAL A O 1
ATOM 3069 N N . SER A 1 395 ? 12.218 -3.436 -53.298 1.00 90.81 395 SER A N 1
ATOM 3070 C CA . SER A 1 395 ? 11.275 -3.047 -54.352 1.00 90.81 395 SER A CA 1
ATOM 3071 C C . SER A 1 395 ? 10.613 -1.690 -54.074 1.00 90.81 395 SER A C 1
ATOM 3073 O O . SER A 1 395 ? 10.235 -1.395 -52.943 1.00 90.81 395 SER A O 1
ATOM 3075 N N . GLY A 1 396 ? 10.415 -0.878 -55.119 1.00 89.62 396 GLY A N 1
ATOM 3076 C CA . GLY A 1 396 ? 9.678 0.394 -55.036 1.00 89.62 396 GLY A CA 1
ATOM 3077 C C . GLY A 1 396 ? 10.504 1.616 -54.616 1.00 89.62 396 GLY A C 1
ATOM 3078 O O . GLY A 1 396 ? 9.935 2.686 -54.416 1.00 89.62 396 GLY A O 1
ATOM 3079 N N . ALA A 1 397 ? 11.825 1.476 -54.487 1.00 91.94 397 ALA A N 1
ATOM 3080 C CA . ALA A 1 397 ? 12.734 2.605 -54.302 1.00 91.94 397 ALA A CA 1
ATOM 3081 C C . ALA A 1 397 ? 12.920 3.402 -55.606 1.00 91.94 397 ALA A C 1
ATOM 3083 O O . ALA A 1 397 ? 12.705 2.882 -56.703 1.00 91.94 397 ALA A O 1
ATOM 3084 N N . ALA A 1 398 ? 13.345 4.662 -55.494 1.00 91.12 398 ALA A N 1
ATOM 3085 C CA . ALA A 1 398 ? 13.598 5.508 -56.655 1.00 91.12 398 ALA A CA 1
ATOM 3086 C C . ALA A 1 398 ? 14.671 4.910 -57.591 1.00 91.12 398 ALA A C 1
ATOM 3088 O O . ALA A 1 398 ? 15.727 4.460 -57.145 1.00 91.12 398 ALA A O 1
ATOM 3089 N N . GLU A 1 399 ? 14.425 4.945 -58.906 1.00 89.69 399 GLU A N 1
ATOM 3090 C CA . GLU A 1 399 ? 15.287 4.291 -59.908 1.00 89.69 399 GLU A CA 1
ATOM 3091 C C . GLU A 1 399 ? 16.746 4.768 -59.870 1.00 89.69 399 GLU A C 1
ATOM 3093 O O . GLU A 1 399 ? 17.663 3.981 -60.096 1.00 89.69 399 GLU A O 1
ATOM 3098 N N . HIS A 1 400 ? 16.975 6.050 -59.570 1.00 91.31 400 HIS A N 1
ATOM 3099 C CA . HIS A 1 400 ? 18.324 6.613 -59.489 1.00 91.31 400 HIS A CA 1
ATOM 3100 C C . HIS A 1 400 ? 19.123 6.043 -58.310 1.00 91.31 400 HIS A C 1
ATOM 3102 O O . HIS A 1 400 ? 20.309 5.755 -58.478 1.00 91.31 400 HIS A O 1
ATOM 3108 N N . GLU A 1 401 ? 18.475 5.818 -57.163 1.00 89.75 401 GLU A N 1
ATOM 3109 C CA . GLU A 1 401 ? 19.091 5.173 -56.000 1.00 89.75 401 GLU A CA 1
ATOM 3110 C C . GLU A 1 401 ? 19.412 3.707 -56.308 1.00 89.75 401 GLU A C 1
ATOM 3112 O O . GLU A 1 401 ? 20.553 3.271 -56.142 1.00 89.75 401 GLU A O 1
ATOM 3117 N N . GLN A 1 402 ? 18.459 2.965 -56.884 1.00 89.12 402 GLN A N 1
ATOM 3118 C CA . GLN A 1 402 ? 18.661 1.563 -57.274 1.00 89.12 402 GLN A CA 1
ATOM 3119 C C . GLN A 1 402 ? 19.789 1.384 -58.303 1.00 89.12 402 GLN A C 1
ATOM 3121 O O . GLN A 1 402 ? 20.650 0.510 -58.167 1.00 89.12 402 GLN A O 1
ATOM 3126 N N . LEU A 1 403 ? 19.856 2.261 -59.309 1.00 90.50 403 LEU A N 1
ATOM 3127 C CA . LEU A 1 403 ? 20.948 2.266 -60.283 1.00 90.50 403 LEU A CA 1
ATOM 3128 C C . LEU A 1 403 ? 22.301 2.587 -59.626 1.00 90.50 403 LEU A C 1
ATOM 3130 O O . LEU A 1 403 ? 23.331 2.028 -60.017 1.00 90.50 403 LEU A O 1
ATOM 3134 N N . GLY A 1 404 ? 22.310 3.482 -58.636 1.00 90.25 404 GLY A N 1
ATOM 3135 C CA . GLY A 1 404 ? 23.488 3.807 -57.835 1.00 90.25 404 GLY A CA 1
ATOM 3136 C C . GLY A 1 404 ? 24.025 2.597 -57.067 1.00 90.25 404 GLY A C 1
ATOM 3137 O O . GLY A 1 404 ? 25.225 2.315 -57.141 1.00 90.25 404 GLY A O 1
ATOM 3138 N N . ILE A 1 405 ? 23.143 1.848 -56.397 1.00 93.19 405 ILE A N 1
ATOM 3139 C CA . ILE A 1 405 ? 23.480 0.607 -55.682 1.00 93.19 405 ILE A CA 1
ATOM 3140 C C . ILE A 1 405 ? 24.056 -0.440 -56.638 1.00 93.19 405 ILE A C 1
ATOM 3142 O O . ILE A 1 405 ? 25.155 -0.941 -56.397 1.00 93.19 405 ILE A O 1
ATOM 3146 N N . ALA A 1 406 ? 23.381 -0.712 -57.761 1.00 89.75 406 ALA A N 1
ATOM 3147 C CA . ALA A 1 406 ? 23.823 -1.714 -58.735 1.00 89.75 406 ALA A CA 1
ATOM 3148 C C . ALA A 1 406 ? 25.229 -1.419 -59.291 1.00 89.75 406 ALA A C 1
ATOM 3150 O O . ALA A 1 406 ? 26.063 -2.317 -59.407 1.00 89.75 406 ALA A O 1
ATOM 3151 N N . ARG A 1 407 ? 25.531 -0.145 -59.586 1.00 91.88 407 ARG A N 1
ATOM 3152 C CA . ARG A 1 407 ? 26.864 0.279 -60.053 1.00 91.88 407 ARG A CA 1
ATOM 3153 C C . ARG A 1 407 ? 27.949 0.056 -59.002 1.00 91.88 407 ARG A C 1
ATOM 3155 O O . ARG A 1 407 ? 29.037 -0.401 -59.349 1.00 91.88 407 ARG A O 1
ATOM 3162 N N . ARG A 1 408 ? 27.668 0.380 -57.735 1.00 91.94 408 ARG A N 1
ATOM 3163 C CA . ARG A 1 408 ? 28.614 0.177 -56.624 1.00 91.94 408 ARG A CA 1
ATOM 3164 C C . ARG A 1 408 ? 28.868 -1.308 -56.376 1.00 91.94 408 ARG A C 1
ATOM 3166 O O . ARG A 1 408 ? 30.024 -1.701 -56.246 1.00 91.94 408 ARG A O 1
ATOM 3173 N N . LEU A 1 409 ? 27.815 -2.125 -56.385 1.00 91.12 409 LEU A N 1
ATOM 3174 C CA . LEU A 1 409 ? 27.915 -3.572 -56.202 1.00 91.12 409 LEU A CA 1
ATOM 3175 C C . LEU A 1 409 ? 28.751 -4.226 -57.316 1.00 91.12 409 LEU A C 1
ATOM 3177 O O . LEU A 1 409 ? 29.696 -4.955 -57.023 1.00 91.12 409 LEU A O 1
ATOM 3181 N N . ALA A 1 410 ? 28.490 -3.881 -58.582 1.00 88.50 410 ALA A N 1
ATOM 3182 C CA . ALA A 1 410 ? 29.266 -4.380 -59.721 1.00 88.50 410 ALA A CA 1
ATOM 3183 C C . ALA A 1 410 ? 30.756 -3.993 -59.640 1.00 88.50 410 ALA A C 1
ATOM 3185 O O . ALA A 1 410 ? 31.631 -4.809 -59.938 1.00 88.50 410 ALA A O 1
ATOM 3186 N N . ALA A 1 411 ? 31.060 -2.762 -59.211 1.00 88.62 411 ALA A N 1
ATOM 3187 C CA . ALA A 1 411 ? 32.439 -2.315 -59.020 1.00 88.62 411 ALA A CA 1
ATOM 3188 C C . ALA A 1 411 ? 33.158 -3.115 -57.919 1.00 88.62 411 ALA A C 1
ATOM 3190 O O . ALA A 1 411 ? 34.316 -3.494 -58.100 1.00 88.62 411 ALA A O 1
ATOM 3191 N N . LEU A 1 412 ? 32.473 -3.411 -56.811 1.00 88.94 412 LEU A N 1
ATOM 3192 C CA . LEU A 1 412 ? 33.034 -4.198 -55.712 1.00 88.94 412 LEU A CA 1
ATOM 3193 C C . LEU A 1 412 ? 33.237 -5.671 -56.085 1.00 88.94 412 LEU A C 1
ATOM 3195 O O . LEU A 1 412 ? 34.303 -6.212 -55.797 1.00 88.94 412 LEU A O 1
ATOM 3199 N N . TYR A 1 413 ? 32.300 -6.311 -56.790 1.00 87.38 413 TYR A N 1
ATOM 3200 C CA . TYR A 1 413 ? 32.487 -7.690 -57.264 1.00 87.38 413 TYR A CA 1
ATOM 3201 C C . TYR A 1 413 ? 33.636 -7.829 -58.266 1.00 87.38 413 TYR A C 1
ATOM 3203 O O . TYR A 1 413 ? 34.395 -8.804 -58.209 1.00 87.38 413 TYR A O 1
ATOM 3211 N N . ALA A 1 414 ? 33.820 -6.833 -59.138 1.00 84.31 414 ALA A N 1
ATOM 3212 C CA . ALA A 1 414 ? 34.963 -6.782 -60.042 1.00 84.31 414 ALA A CA 1
ATOM 3213 C C . ALA A 1 414 ? 36.297 -6.683 -59.278 1.00 84.31 414 ALA A C 1
ATOM 3215 O O . ALA A 1 414 ? 37.265 -7.344 -59.652 1.00 84.31 414 ALA A O 1
ATOM 3216 N N . GLN A 1 415 ? 36.346 -5.908 -58.190 1.00 82.25 415 GLN A N 1
ATOM 3217 C CA . GLN A 1 415 ? 37.534 -5.780 -57.336 1.00 82.25 415 GLN A CA 1
ATOM 3218 C C . GLN A 1 415 ? 37.786 -7.027 -56.472 1.00 82.25 415 GLN A C 1
ATOM 3220 O O . GLN A 1 415 ? 38.936 -7.417 -56.285 1.00 82.25 415 GLN A O 1
ATOM 3225 N N . ALA A 1 416 ? 36.729 -7.691 -55.995 1.00 77.25 416 ALA A N 1
ATOM 3226 C CA . ALA A 1 416 ? 36.799 -8.896 -55.163 1.00 77.25 416 ALA A CA 1
ATOM 3227 C C . ALA A 1 416 ? 37.041 -10.196 -55.960 1.00 77.25 416 ALA A C 1
ATOM 3229 O O . ALA A 1 416 ? 37.014 -11.288 -55.393 1.00 77.25 416 ALA A O 1
ATOM 3230 N N . ASN A 1 417 ? 37.275 -10.100 -57.276 1.00 71.19 417 ASN A N 1
ATOM 3231 C CA . ASN A 1 417 ? 37.472 -11.238 -58.178 1.00 71.19 417 ASN A CA 1
ATOM 3232 C C . ASN A 1 417 ? 36.285 -12.231 -58.177 1.00 71.19 417 ASN A C 1
ATOM 3234 O O . ASN A 1 417 ? 36.455 -13.434 -58.392 1.00 71.19 417 ASN A O 1
ATOM 3238 N N . ARG A 1 418 ? 35.066 -11.707 -57.970 1.00 66.62 418 ARG A N 1
ATOM 3239 C CA . ARG A 1 418 ? 33.778 -12.422 -58.005 1.00 66.62 418 ARG A CA 1
ATOM 3240 C C . ARG A 1 418 ? 32.882 -11.956 -59.171 1.00 66.62 418 ARG A C 1
ATOM 3242 O O . ARG A 1 418 ? 31.721 -11.659 -58.958 1.00 66.62 418 ARG A O 1
ATOM 3249 N N . PRO A 1 419 ? 33.354 -11.908 -60.429 1.00 58.38 419 PRO A N 1
ATOM 3250 C CA . PRO A 1 419 ? 32.619 -11.274 -61.534 1.00 58.38 419 PRO A CA 1
ATOM 3251 C C . PRO A 1 419 ? 31.387 -12.054 -62.043 1.00 58.38 419 PRO A C 1
ATOM 3253 O O . PRO A 1 419 ? 30.789 -11.653 -63.038 1.00 58.38 419 PRO A O 1
ATOM 3256 N N . ARG A 1 420 ? 31.079 -13.222 -61.457 1.00 53.66 420 ARG A N 1
ATOM 3257 C CA . ARG A 1 420 ? 29.933 -14.079 -61.827 1.00 53.66 420 ARG A CA 1
ATOM 3258 C C . ARG A 1 420 ? 28.742 -13.944 -60.871 1.00 53.66 420 ARG A C 1
ATOM 3260 O O . ARG A 1 420 ? 27.671 -14.437 -61.215 1.00 53.66 420 ARG A O 1
ATOM 3267 N N . GLU A 1 421 ? 28.976 -13.363 -59.697 1.00 51.69 421 GLU A N 1
ATOM 3268 C CA . GLU A 1 421 ? 27.955 -12.848 -58.775 1.00 51.69 421 GLU A CA 1
ATOM 3269 C C . GLU A 1 421 ? 27.632 -11.411 -59.201 1.00 51.69 421 GLU A C 1
ATOM 3271 O O . GLU A 1 421 ? 26.438 -11.045 -59.142 1.00 51.69 421 GLU A O 1
#

Radius of gyration: 43.06 Å; chains: 1; bounding box: 88×41×122 Å

pLDDT: mean 93.82, std 5.36, range [51.69, 98.38]

Sequence (421 aa):
MADLSQLKEAAAAVQHSP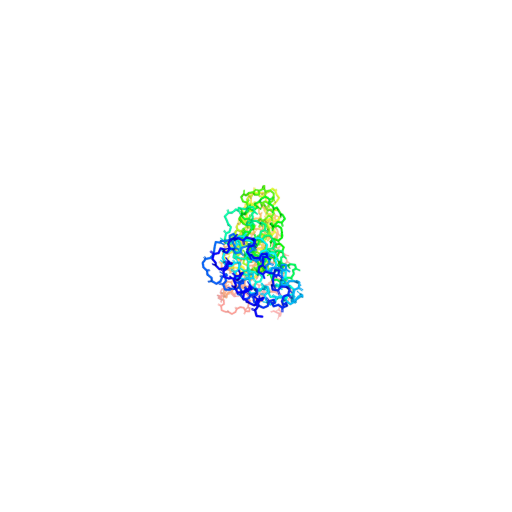HAVSAWEHVEALATELERPDDVVALYTETLAGDVEPQVAEMIGERAGEFCYEWFGDDPQVLEKILVRVSTLAPASDSALARLSVIYTNAERWTDAFAIYDRAVDATKDKTRRTRLLREAAQLAKDVANKPDKAIGYYQQLLPLTPEDGQISQSLERLLERHERWAELIQLWESRLESLAKKDRERSRARIAQVWLDNLSDPQRALAAAKPLLAEAEDDREPTQLLERVLESPHANKAVRDAAMDLLRSHYDSTTRSREVIRVLEKVIALDPASSGALHEEAGTRLADLDDLPAAMDHFAALLAMAPGSSATEEKLRQLAERGGHHDRYADGCAAAARASSEPTRKVELLGEAARTRLERLTDADGSIKLLVEASEVSGAAEHEQLGIARRLAALYAQANRPRE

Foldseek 3Di:
DVLVVQLVVLLVVCLVPVPDPVSLVSNLVSCVVVVNLVVSLVSLLVSLVDLDALVSLLVSLVVCVVSCCVNVNPPCPSSLSSLVSSCVRNVCRPPSLVSNLVVCLVVLVLVSNLVSLVSNLVPDPDLVSNLVSLVVQLCCCVPRNVPLVSNLVSLVVNCVSCVVPVVSLVVNLVSCVVVLVLVVNLVSLVVCLVVDDLVVSLVSLLVSLCCCCPSVVNLVVSLVSLLVSCVSDPDNVSSLVSLLSSLVRPSHDPVSNVSSLVSQLVSCVVVVNLVSNLVSLVSNCVVPVLPSLVSLQVSLVSCVVVVVLVSSLVSLLSNCLSPVPDPVSLVVSVVSCVVVVVLVSSLVSLQSSLVSDPALQSSLVSLQVSLCSCCPSVVNLVSSLVSLVVNLPRPPHDPVSNVVSVVVNCVSCVVVVNNVD

Secondary structure (DSSP, 8-state):
-HHHHHHHHHHHHHHH-TT-HHHHHHHHHHHHHTT-HHHHHHHHHHHHHS---HHHHHHHHHHHHHHHHHHHTT-HHHHHHHHHHHHHH-TT-HHHHHHHHHHHHHTT-HHHHHHHHHHHHHH---HHHHHHHHHHHHHIIIIIS--HHHHHHHHHHHTTT-TT-HHHHHHHHHHHHHTT-HHHHHHHHHTTGGGS-HHHHHHHHHHHHHHHHHTS--HHHHHHHHHHHHHH-SS-HHHHHHHHHHHH-TT--HHHHHHHHHHHHHHHHHTT-HHHHHHHHHHHHHH-GGG-HHHHHHHHHHHHHTT-HHHHHHHHHHHHHHSTT-HHHHHHHHHHHHHHT-HHHHHHHHHHHHHH-S-HHHHHHHHHHHHHHHHHHH--HHHHHHHHHHHHT-TT--HHHHHHHHHHHHHHHHHTT-TT-